Protein AF-A0A956IVM3-F1 (afdb_monomer)

Radius of gyration: 26.29 Å; Cα contacts (8 Å, |Δi|>4): 554; chains: 1; bounding box: 58×48×75 Å

Nearest PDB structures (foldseek):
  8ieq-assembly1_A  TM=2.011E-01  e=2.513E+00  Homo sapiens

Foldseek 3Di:
DVLVVVLVVLLVLLLVLLVCLQDPDDDSNVVSLVSNLVSVLSNCLSPLLCLLSLVLSLLVLQQQAALVGGHDRGDPVSSVSSNVSSVCSCVVRNVCSCCVPPVPLVVLLPDPVLVVLLVVQVPDLQQPLLNPCLRHPVLLNVLLVQLLVLCVVVVVVSLSCSLVVQQSSQSSSLSSDGFRDSLVSCVSRVSNVVSSVSSSVSSLVVLLVVCVPPPCNVVVNVVSVVCVVCVVVSCPCVVPPQPAQVSVLLVVLLVCPVVAAFAAEEEEEQEAPRDDSQQVSQWDADPNDIDGRHHYHYFYCDDVPGDRGDPVSVVCLLPDDQKYKYKPGLQQCAPPDLPDRGRPNSVVSCVSQVVQPKDFSDKDWDFHDHSGVVRRHNHDGRDIDIITIIIGHRD

Sequence (395 aa):
DVVFVASMTISSLAFASVHAAAREAGRWRWVALAAITPLLALTYVMRPLNILYGGLMLGALWLDQGIAGERAPAPPRRRLVVVGVILLTTLVVGIPGLLGEYPEQVRGGLSLGTLVDGLAVLVSPRDDVLLNPTITPPLLTLLALFGGWELWRRGRRRLLAFLVGWLLAFLFGHAYVIPREPLMQARYHLHLVVPFLYLAAAGLVGLGDRLRGRRWRTPALALVGGALAISPLRHRAFIGDVDLNETDEWRWVHGLREAIPAGCAIVEFTGEAAESRFARVGAYAEEGAAGSRWTIVSAASPGPGEPTLDRSVDAFLAAPPACLYYYEGLPCFAYKPVDAGVAGACAEIRELLEGRDLEEVDRLERRSRSYDENLAGGLEAGDRIVLRLLRTRSP

pLDDT: mean 90.02, std 7.4, range [49.5, 98.25]

Structure (mmCIF, N/CA/C/O backbone):
data_AF-A0A956IVM3-F1
#
_entry.id   AF-A0A956IVM3-F1
#
loop_
_atom_site.group_PDB
_atom_site.id
_atom_site.type_symbol
_atom_site.label_atom_id
_atom_site.label_alt_id
_atom_site.label_comp_id
_atom_site.label_asym_id
_atom_site.label_entity_id
_atom_site.label_seq_id
_atom_site.pdbx_PDB_ins_code
_ato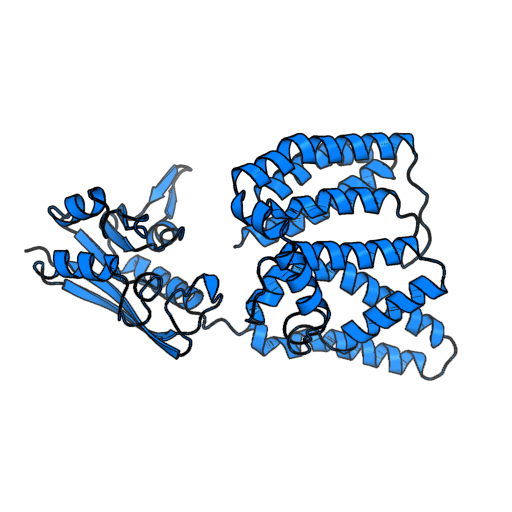m_site.Cartn_x
_atom_site.Cartn_y
_atom_site.Cartn_z
_atom_site.occupancy
_atom_site.B_iso_or_equiv
_atom_site.auth_seq_id
_atom_site.auth_comp_id
_atom_site.auth_asym_id
_atom_site.auth_atom_id
_atom_site.pdbx_PDB_model_num
ATOM 1 N N . ASP A 1 1 ? 7.816 1.541 -2.944 1.00 49.50 1 ASP A N 1
ATOM 2 C CA . ASP A 1 1 ? 7.061 0.813 -1.892 1.00 49.50 1 ASP A CA 1
ATOM 3 C C . ASP A 1 1 ? 7.460 1.067 -0.436 1.00 49.50 1 ASP A C 1
ATOM 5 O O . ASP A 1 1 ? 6.560 1.174 0.392 1.00 49.50 1 ASP A O 1
ATOM 9 N N . VAL A 1 2 ? 8.738 1.271 -0.089 1.00 60.22 2 VAL A N 1
ATOM 10 C CA . VAL A 1 2 ? 9.168 1.547 1.309 1.00 60.22 2 VAL A CA 1
ATOM 11 C C . VAL A 1 2 ? 8.545 2.823 1.916 1.00 60.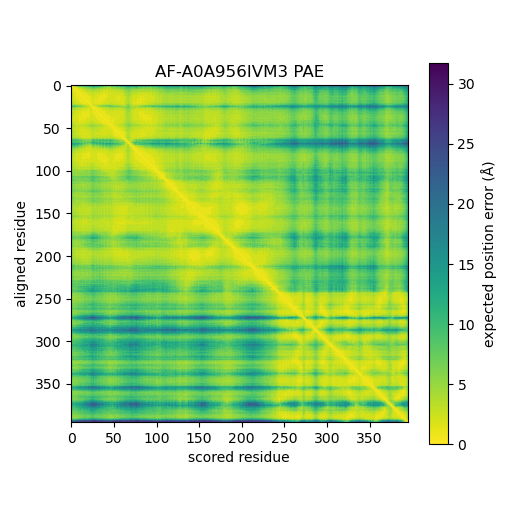22 2 VAL A C 1
ATOM 13 O O . VAL A 1 2 ? 8.328 2.896 3.126 1.00 60.22 2 VAL A O 1
ATOM 16 N N . VAL A 1 3 ? 8.156 3.793 1.075 1.00 69.94 3 VAL A N 1
ATOM 17 C CA . VAL A 1 3 ? 7.465 5.046 1.461 1.00 69.94 3 VAL A CA 1
ATOM 18 C C . VAL A 1 3 ? 6.209 4.793 2.305 1.00 69.94 3 VAL A C 1
ATOM 20 O O . VAL A 1 3 ? 5.822 5.612 3.136 1.00 69.94 3 VAL A O 1
ATOM 23 N N . PHE A 1 4 ? 5.593 3.623 2.161 1.00 72.31 4 PHE A N 1
ATOM 24 C CA . PHE A 1 4 ? 4.426 3.244 2.939 1.00 72.31 4 PHE A CA 1
ATOM 25 C C . PHE A 1 4 ? 4.673 3.137 4.453 1.00 72.31 4 PHE A C 1
ATOM 27 O O . PHE A 1 4 ? 3.835 3.568 5.245 1.00 72.31 4 PHE A O 1
ATOM 34 N N . VAL A 1 5 ? 5.828 2.608 4.874 1.00 76.44 5 VAL A N 1
ATOM 35 C CA . VAL A 1 5 ? 6.173 2.480 6.303 1.00 76.44 5 VAL A CA 1
ATOM 36 C C . VAL A 1 5 ? 6.334 3.865 6.934 1.00 76.44 5 VAL A C 1
ATOM 38 O O . VAL A 1 5 ? 5.805 4.132 8.019 1.00 76.44 5 VAL A O 1
ATOM 41 N N . ALA A 1 6 ? 7.001 4.774 6.217 1.00 83.38 6 ALA A N 1
ATOM 42 C CA . ALA A 1 6 ? 7.113 6.172 6.617 1.00 83.38 6 ALA A CA 1
ATOM 43 C C . ALA A 1 6 ? 5.726 6.828 6.689 1.00 83.38 6 ALA A C 1
ATOM 45 O O . ALA A 1 6 ? 5.395 7.460 7.692 1.00 83.38 6 ALA A O 1
ATOM 46 N N . SER A 1 7 ? 4.873 6.581 5.689 1.00 85.38 7 SER A N 1
ATOM 47 C CA . SER A 1 7 ? 3.492 7.065 5.658 1.00 85.38 7 SER A CA 1
ATOM 48 C C . SER A 1 7 ? 2.679 6.646 6.878 1.00 85.38 7 SER A C 1
ATOM 50 O O . SER A 1 7 ? 2.032 7.506 7.469 1.00 85.38 7 SER A O 1
ATOM 52 N N . MET A 1 8 ? 2.722 5.376 7.286 1.00 83.06 8 MET A N 1
ATOM 53 C CA . MET A 1 8 ? 2.007 4.915 8.483 1.00 83.06 8 MET A CA 1
ATOM 54 C C . MET A 1 8 ? 2.532 5.550 9.773 1.00 83.06 8 MET A C 1
ATOM 56 O O . MET A 1 8 ? 1.761 5.883 10.678 1.00 83.06 8 MET A O 1
ATOM 60 N N . THR A 1 9 ? 3.852 5.706 9.872 1.00 88.00 9 THR A N 1
ATOM 61 C CA . THR A 1 9 ? 4.495 6.314 11.043 1.00 88.00 9 THR A CA 1
ATOM 62 C C . THR A 1 9 ? 4.081 7.778 11.174 1.00 88.00 9 THR A C 1
ATOM 64 O O . THR A 1 9 ? 3.657 8.218 12.243 1.00 88.00 9 THR A O 1
ATOM 67 N N . ILE A 1 10 ? 4.124 8.520 10.068 1.00 92.88 10 ILE A N 1
ATOM 68 C CA . ILE A 1 10 ? 3.802 9.947 10.026 1.00 92.88 10 ILE A CA 1
ATOM 69 C C . ILE A 1 10 ? 2.301 10.168 10.242 1.00 92.88 10 ILE A C 1
ATOM 71 O O . ILE A 1 10 ? 1.935 11.035 11.037 1.00 92.88 10 ILE A O 1
ATOM 75 N N . SER A 1 11 ? 1.424 9.347 9.650 1.00 91.50 11 S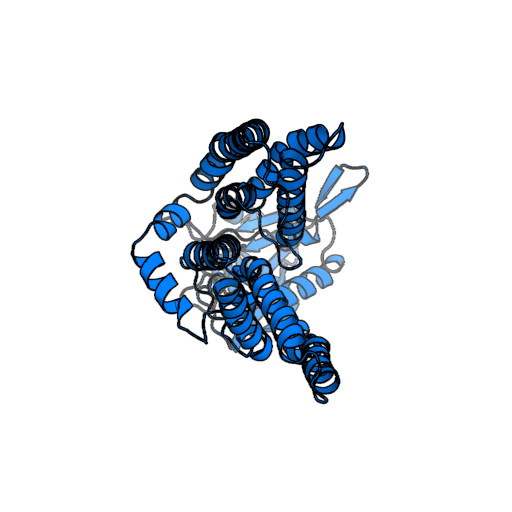ER A N 1
ATOM 76 C CA . SER A 1 11 ? -0.021 9.444 9.896 1.00 91.50 11 SER A CA 1
ATOM 77 C C . SER A 1 11 ? -0.367 9.147 11.359 1.00 91.50 11 SER A C 1
ATOM 79 O O . SER A 1 11 ? -1.195 9.836 11.954 1.00 91.50 11 SER A O 1
ATOM 81 N N . SER A 1 12 ? 0.295 8.164 11.978 1.00 91.38 12 SER A N 1
ATOM 82 C CA . SER A 1 12 ? 0.124 7.852 13.405 1.00 91.38 12 SER A CA 1
ATOM 83 C C . SER A 1 12 ? 0.575 9.010 14.294 1.00 91.38 12 SER A C 1
ATOM 85 O O . SER A 1 12 ? -0.126 9.376 15.242 1.00 91.38 12 SER A O 1
ATOM 87 N N . LEU A 1 13 ? 1.711 9.632 13.961 1.00 95.19 13 LEU A N 1
ATOM 88 C CA . LEU A 1 13 ? 2.207 10.809 14.664 1.00 95.19 13 LEU A CA 1
ATOM 89 C C . LEU A 1 13 ? 1.250 11.997 14.498 1.00 95.19 13 LEU A C 1
ATOM 91 O O . LEU A 1 13 ? 0.964 12.677 15.476 1.00 95.19 13 LEU A O 1
ATOM 95 N N . ALA A 1 14 ? 0.663 12.183 13.313 1.00 96.00 14 ALA A N 1
ATOM 96 C CA . ALA A 1 14 ? -0.359 13.199 13.078 1.00 96.00 14 ALA A CA 1
ATOM 97 C C . ALA A 1 14 ? -1.611 12.971 13.947 1.00 96.00 14 ALA A C 1
ATOM 99 O O . ALA A 1 14 ? -2.083 13.913 14.583 1.00 96.00 14 ALA A O 1
ATOM 100 N N . PHE A 1 15 ? -2.108 11.732 14.078 1.00 94.00 15 PHE A N 1
ATOM 101 C CA . PHE A 1 15 ? -3.207 11.417 15.007 1.00 94.00 15 PHE A CA 1
ATOM 102 C C . PHE A 1 15 ? -2.846 11.742 16.464 1.00 94.00 15 PHE A C 1
ATOM 104 O O . PHE A 1 15 ? -3.668 12.307 17.195 1.00 94.00 15 PHE A O 1
ATOM 111 N N . ALA A 1 16 ? -1.623 11.411 16.891 1.00 94.50 16 ALA A N 1
ATOM 112 C CA . ALA A 1 16 ? -1.134 11.735 18.228 1.00 94.50 16 ALA A CA 1
ATOM 113 C C . ALA A 1 16 ? -1.042 13.257 18.442 1.00 94.50 16 ALA A C 1
ATOM 115 O O . ALA A 1 16 ? -1.514 13.762 19.461 1.00 94.50 16 ALA A O 1
ATOM 116 N N . SER A 1 17 ? -0.533 14.004 17.459 1.00 96.88 17 SER A N 1
ATOM 117 C CA . SER A 1 17 ? -0.463 15.467 17.484 1.00 96.88 17 SER A CA 1
ATOM 118 C C . SER A 1 17 ? -1.848 16.112 17.531 1.00 96.88 17 SER A C 1
ATOM 120 O O . SER A 1 17 ? -2.069 17.010 18.340 1.00 96.88 17 SER A O 1
ATOM 122 N N . VAL A 1 18 ? -2.818 15.623 16.750 1.00 96.19 18 VAL A N 1
ATOM 123 C CA . VAL A 1 18 ? -4.222 16.071 16.808 1.00 96.19 18 VAL A CA 1
ATOM 124 C C . VAL A 1 18 ? -4.806 15.839 18.202 1.00 96.19 18 VAL A C 1
ATOM 126 O O . VAL A 1 18 ? -5.459 16.722 18.768 1.00 96.19 18 VAL A O 1
ATOM 129 N N . HIS A 1 19 ? -4.543 14.671 18.795 1.00 93.44 19 HIS A N 1
ATOM 130 C CA . HIS A 1 19 ? -4.993 14.358 20.147 1.00 93.44 19 HIS A CA 1
ATOM 131 C C . HIS A 1 19 ? -4.384 15.302 21.192 1.00 93.44 19 HIS A C 1
ATOM 133 O O . HIS A 1 19 ? -5.130 15.911 21.968 1.00 93.44 19 HIS A O 1
ATOM 139 N N . ALA A 1 20 ? -3.057 15.451 21.184 1.00 94.75 20 ALA A N 1
ATOM 140 C CA . ALA A 1 20 ? -2.319 16.290 22.120 1.00 94.75 20 ALA A CA 1
ATOM 141 C C . ALA A 1 20 ? -2.703 17.772 21.978 1.00 94.75 20 ALA A C 1
ATOM 143 O O . ALA A 1 20 ? -3.043 18.424 22.966 1.00 94.75 20 ALA A O 1
ATOM 144 N N . ALA A 1 21 ? -2.784 18.294 20.751 1.00 96.56 21 ALA A N 1
ATOM 145 C CA . ALA A 1 21 ? -3.196 19.671 20.477 1.00 96.56 21 ALA A CA 1
ATOM 146 C C . ALA A 1 21 ? -4.614 19.979 20.997 1.00 96.56 21 ALA A C 1
ATOM 148 O O . ALA A 1 21 ? -4.883 21.065 21.521 1.00 96.56 21 ALA A O 1
ATOM 149 N N . ALA A 1 22 ? -5.533 19.016 20.891 1.00 95.06 22 ALA A N 1
ATOM 150 C CA . ALA A 1 22 ? -6.911 19.200 21.327 1.00 95.06 22 ALA A CA 1
ATOM 151 C C . ALA A 1 22 ? -7.084 19.102 22.854 1.00 95.06 22 ALA A C 1
ATOM 153 O O . ALA A 1 22 ? -7.950 19.788 23.412 1.00 95.06 22 ALA A O 1
ATOM 154 N N . ARG A 1 23 ? -6.296 18.257 23.536 1.00 92.50 23 ARG A N 1
ATOM 155 C CA . ARG A 1 23 ? -6.582 17.832 24.921 1.00 92.50 23 ARG A CA 1
ATOM 156 C C . ARG A 1 23 ? -5.493 18.161 25.941 1.00 92.50 23 ARG A C 1
ATOM 158 O O . ARG A 1 23 ? -5.845 18.467 27.078 1.00 92.50 23 ARG A O 1
ATOM 165 N N . GLU A 1 24 ? -4.217 18.172 25.572 1.00 91.31 24 GLU A N 1
ATOM 166 C CA . GLU A 1 24 ? -3.138 18.436 26.529 1.00 91.31 24 GLU A CA 1
ATOM 167 C C . GLU A 1 24 ? -3.079 19.905 26.974 1.00 91.31 24 GLU A C 1
ATOM 169 O O . GLU A 1 24 ? -3.632 20.822 26.350 1.00 91.31 24 GLU A O 1
ATOM 174 N N . ALA A 1 25 ? -2.418 20.131 28.108 1.00 88.62 25 ALA A N 1
ATOM 175 C CA . ALA A 1 25 ? -2.138 21.451 28.657 1.00 88.62 25 ALA A CA 1
ATOM 176 C C . ALA A 1 25 ? -0.648 21.805 28.506 1.00 88.62 25 ALA A C 1
ATOM 178 O O . ALA A 1 25 ? 0.208 20.936 28.365 1.00 88.62 25 ALA A O 1
ATOM 179 N N . GLY A 1 26 ? -0.331 23.101 28.557 1.00 92.44 26 GLY A N 1
ATOM 180 C CA . GLY A 1 26 ? 1.050 23.590 28.519 1.00 92.44 26 GLY A CA 1
ATOM 181 C C . GLY A 1 26 ? 1.671 23.663 27.119 1.00 92.44 26 GLY A C 1
ATOM 182 O O . GLY A 1 26 ? 0.972 23.718 26.105 1.00 92.44 26 GLY A O 1
ATOM 183 N N . ARG A 1 27 ? 3.010 23.718 27.079 1.00 93.00 27 ARG A N 1
ATOM 184 C CA . ARG A 1 27 ? 3.810 23.970 25.862 1.00 93.00 27 ARG A CA 1
ATOM 185 C C . ARG A 1 27 ? 3.684 22.882 24.795 1.00 93.00 27 ARG A C 1
ATOM 187 O O . ARG A 1 27 ? 3.675 23.193 23.609 1.00 93.00 27 ARG A O 1
ATOM 194 N N . TRP A 1 28 ? 3.523 21.627 25.212 1.00 92.88 28 TRP A N 1
ATOM 195 C CA . TRP A 1 28 ? 3.446 20.477 24.308 1.00 92.88 28 TRP A CA 1
ATOM 196 C C . TRP A 1 28 ? 2.233 20.531 23.384 1.00 92.88 28 TRP A C 1
ATOM 198 O O . TRP A 1 28 ? 2.327 20.123 22.233 1.00 92.88 28 TRP A O 1
ATOM 208 N N . ARG A 1 29 ? 1.142 21.166 23.824 1.00 94.94 29 ARG A N 1
ATOM 209 C CA . ARG A 1 29 ? -0.027 21.429 22.980 1.00 94.94 29 ARG A CA 1
ATOM 210 C C . ARG A 1 29 ? 0.319 22.258 21.745 1.00 94.94 29 ARG A C 1
ATOM 212 O O . ARG A 1 29 ? -0.186 21.984 20.663 1.00 94.94 29 ARG A O 1
ATOM 219 N N . TRP A 1 30 ? 1.131 23.299 21.913 1.00 95.81 30 TRP A N 1
ATOM 220 C CA . TRP A 1 30 ? 1.502 24.190 20.814 1.00 95.81 30 TRP A CA 1
ATOM 221 C C . TRP A 1 30 ? 2.492 23.525 19.866 1.00 95.81 30 TRP A C 1
ATOM 223 O O . TRP A 1 30 ? 2.342 23.664 18.658 1.00 95.81 30 TRP A O 1
ATOM 233 N N . VAL A 1 31 ? 3.429 22.740 20.408 1.00 96.69 31 VAL A N 1
ATOM 234 C CA . VAL A 1 31 ? 4.321 21.888 19.608 1.00 96.69 31 VAL A CA 1
ATOM 235 C C . VAL A 1 31 ? 3.501 20.899 18.779 1.00 96.69 31 VAL A C 1
ATOM 237 O O . VAL A 1 31 ? 3.683 20.813 17.570 1.00 96.69 31 VAL A O 1
ATOM 240 N N . ALA A 1 32 ? 2.541 20.214 19.405 1.00 97.25 32 ALA A N 1
ATOM 241 C CA . ALA A 1 32 ? 1.649 19.287 18.724 1.00 97.25 32 ALA A CA 1
ATOM 242 C C . ALA A 1 32 ? 0.816 19.988 17.645 1.00 97.25 32 ALA A C 1
ATOM 244 O O . ALA A 1 32 ? 0.748 19.490 16.530 1.00 97.25 32 ALA A O 1
ATOM 245 N N . LEU A 1 33 ? 0.239 21.159 17.938 1.00 97.50 33 LEU A N 1
ATOM 246 C CA . LEU A 1 33 ? -0.531 21.940 16.967 1.00 97.50 33 LEU A CA 1
ATOM 247 C C . LEU A 1 33 ? 0.324 22.347 15.758 1.00 97.50 33 LEU A C 1
ATOM 249 O O . LEU A 1 33 ? -0.113 22.169 14.626 1.00 97.50 33 LEU A O 1
ATOM 253 N N . ALA A 1 34 ? 1.535 22.855 15.998 1.00 97.38 34 ALA A N 1
ATOM 254 C CA . ALA A 1 34 ? 2.468 23.242 14.943 1.00 97.38 34 ALA A CA 1
ATOM 255 C C . ALA A 1 34 ? 2.923 22.041 14.099 1.00 97.38 34 ALA A C 1
ATOM 257 O O . ALA A 1 34 ? 3.158 22.194 12.905 1.00 97.38 34 ALA A O 1
ATOM 258 N N . ALA A 1 35 ? 3.000 20.846 14.695 1.00 97.81 35 ALA A N 1
ATOM 259 C CA . ALA A 1 35 ? 3.365 19.617 14.000 1.00 97.81 35 ALA A CA 1
ATOM 260 C C . ALA A 1 35 ? 2.252 19.064 13.090 1.00 97.81 35 ALA A C 1
ATOM 262 O O . ALA A 1 35 ? 2.565 18.343 12.147 1.00 97.81 35 ALA A O 1
ATOM 263 N N . ILE A 1 36 ? 0.972 19.400 13.314 1.00 97.94 36 ILE A N 1
ATOM 264 C CA . ILE A 1 36 ? -0.142 18.859 12.508 1.00 97.94 36 ILE A CA 1
ATOM 265 C C . ILE A 1 36 ? 0.047 19.177 11.023 1.00 97.94 36 ILE A C 1
ATOM 267 O O . ILE A 1 36 ? -0.030 18.265 10.205 1.00 97.94 36 ILE A O 1
ATOM 271 N N . THR A 1 37 ? 0.321 20.438 10.675 1.00 97.62 37 THR A N 1
ATOM 272 C CA . THR A 1 37 ? 0.468 20.871 9.277 1.00 97.62 37 THR A CA 1
ATOM 273 C C . THR A 1 37 ? 1.567 20.111 8.526 1.00 97.62 37 THR A C 1
ATOM 275 O O . THR A 1 37 ? 1.238 19.493 7.514 1.00 97.62 37 THR A O 1
ATOM 278 N N . PRO A 1 38 ? 2.844 20.100 8.967 1.00 97.56 38 PRO A N 1
ATOM 279 C CA . PRO A 1 38 ? 3.896 19.395 8.239 1.00 97.56 38 PRO A CA 1
ATOM 280 C C . PRO A 1 38 ? 3.677 17.879 8.216 1.00 97.56 38 PRO A C 1
ATOM 282 O O . PRO A 1 38 ? 3.933 17.258 7.190 1.00 97.56 38 PRO A O 1
ATOM 285 N N . LEU A 1 39 ? 3.156 17.276 9.293 1.00 97.44 39 LEU A N 1
ATOM 286 C CA . LEU A 1 39 ? 2.886 15.836 9.313 1.00 97.44 39 LEU A CA 1
ATOM 287 C C . LEU A 1 39 ? 1.760 15.456 8.346 1.00 97.44 39 LEU A C 1
ATOM 289 O O . LEU A 1 39 ? 1.903 14.486 7.605 1.00 97.44 39 LEU A O 1
ATOM 293 N N . LEU A 1 40 ? 0.664 16.220 8.310 1.00 96.12 40 LEU A N 1
ATOM 294 C CA . LEU A 1 40 ? -0.426 15.997 7.358 1.00 96.12 40 LEU A CA 1
ATOM 295 C C . LEU A 1 40 ? 0.014 16.252 5.919 1.00 96.12 40 LEU A C 1
ATOM 297 O O . LEU A 1 40 ? -0.237 15.413 5.061 1.00 96.12 40 LEU A O 1
ATOM 301 N N . ALA A 1 41 ? 0.704 17.364 5.663 1.00 96.00 41 ALA A N 1
ATOM 302 C CA . ALA A 1 41 ? 1.221 17.684 4.337 1.00 96.00 41 ALA A CA 1
ATOM 303 C C . ALA A 1 41 ? 2.134 16.566 3.818 1.00 96.00 41 ALA A C 1
ATOM 305 O O . ALA A 1 41 ? 1.928 16.073 2.714 1.00 96.00 41 ALA A O 1
ATOM 306 N N . LEU A 1 42 ? 3.072 16.093 4.644 1.00 94.75 42 LEU A N 1
ATOM 307 C CA . LEU A 1 42 ? 3.960 14.991 4.282 1.00 94.75 42 LEU A CA 1
ATOM 308 C C . LEU A 1 42 ? 3.185 13.683 4.077 1.00 94.75 42 LEU A C 1
ATOM 310 O O . LEU A 1 42 ? 3.461 12.945 3.139 1.00 94.75 42 LEU A O 1
ATOM 314 N N . THR A 1 43 ? 2.176 13.414 4.911 1.00 92.56 43 THR A N 1
ATOM 315 C CA . THR A 1 43 ? 1.289 12.251 4.756 1.00 92.56 43 THR A CA 1
ATOM 316 C C . THR A 1 43 ? 0.568 12.263 3.404 1.00 92.56 43 THR A C 1
ATOM 318 O O . THR A 1 43 ? 0.447 11.206 2.784 1.00 92.56 43 THR A O 1
ATOM 321 N N . TYR A 1 44 ? 0.111 13.432 2.944 1.00 92.56 44 TYR A N 1
ATOM 322 C CA . TYR A 1 44 ? -0.557 13.595 1.650 1.00 92.56 44 TYR A CA 1
ATOM 323 C C . TYR A 1 44 ? 0.420 13.495 0.480 1.00 92.56 44 TYR A C 1
ATOM 325 O O . TYR A 1 44 ? 0.138 12.765 -0.458 1.00 92.56 44 TYR A O 1
ATOM 333 N N . VAL A 1 45 ? 1.583 14.143 0.563 1.00 89.69 45 VAL A N 1
ATOM 334 C CA . VAL A 1 45 ? 2.611 14.093 -0.492 1.00 89.69 45 VAL A CA 1
ATOM 335 C C . VAL A 1 45 ? 3.154 12.677 -0.681 1.00 89.69 45 VAL A C 1
ATOM 337 O O . VAL A 1 45 ? 3.357 12.233 -1.800 1.00 89.69 45 VAL A O 1
ATOM 340 N N . MET A 1 46 ? 3.369 11.930 0.403 1.00 87.94 46 MET A N 1
ATOM 341 C CA . MET A 1 46 ? 3.857 10.554 0.289 1.00 87.94 46 MET A CA 1
ATOM 342 C C . MET A 1 46 ? 2.827 9.611 -0.339 1.00 87.94 46 MET A C 1
ATOM 344 O O . MET A 1 46 ? 3.216 8.636 -0.981 1.00 87.94 46 MET A O 1
ATOM 348 N N . ARG A 1 47 ? 1.532 9.839 -0.077 1.00 86.69 47 ARG A N 1
ATOM 349 C CA . ARG A 1 47 ? 0.412 9.038 -0.589 1.00 86.69 47 ARG A CA 1
ATOM 350 C C . ARG A 1 47 ? -0.876 9.868 -0.600 1.00 86.69 47 ARG A C 1
ATOM 352 O O . ARG A 1 47 ? -1.529 9.957 0.443 1.00 86.69 47 ARG A O 1
ATOM 359 N N . PRO A 1 48 ? -1.320 10.398 -1.749 1.00 84.75 48 PRO A N 1
ATOM 360 C CA . PRO A 1 48 ? -2.480 11.294 -1.778 1.00 84.75 48 PRO A CA 1
ATOM 361 C C . PRO A 1 48 ? -3.801 10.688 -1.288 1.00 84.75 48 PRO A C 1
ATOM 363 O O . PRO A 1 48 ? -4.611 11.392 -0.685 1.00 84.75 48 PRO A O 1
ATOM 366 N N . LEU A 1 49 ? -3.999 9.369 -1.417 1.00 83.50 49 LEU A N 1
ATOM 367 C CA . LEU A 1 49 ? -5.169 8.661 -0.859 1.00 83.50 49 LEU A CA 1
ATOM 368 C C . LEU A 1 49 ? -5.297 8.783 0.664 1.00 83.50 49 LEU A C 1
ATOM 370 O O . LEU A 1 49 ? -6.387 8.633 1.220 1.00 83.50 49 LEU A O 1
ATOM 374 N N . ASN A 1 50 ? -4.210 9.124 1.356 1.00 90.19 50 ASN A N 1
ATOM 375 C CA . ASN A 1 50 ? -4.251 9.426 2.778 1.00 90.19 50 ASN A CA 1
ATOM 376 C C . ASN A 1 50 ? -5.102 10.656 3.118 1.00 90.19 50 ASN A C 1
ATOM 378 O O . ASN A 1 50 ? -5.307 10.925 4.300 1.00 90.19 50 ASN A O 1
ATOM 382 N N . ILE A 1 51 ? -5.631 11.388 2.134 1.00 91.56 51 ILE A N 1
ATOM 383 C CA . ILE A 1 51 ? -6.621 12.447 2.350 1.00 91.56 51 ILE A CA 1
ATOM 384 C C . ILE A 1 51 ? -7.804 11.987 3.221 1.00 91.56 51 ILE A C 1
ATOM 386 O O . ILE A 1 51 ? -8.342 12.776 3.999 1.00 91.56 51 ILE A O 1
ATOM 390 N N . LEU A 1 52 ? -8.155 10.692 3.174 1.00 91.38 52 LEU A N 1
ATOM 391 C CA . LEU A 1 52 ? -9.180 10.083 4.030 1.00 91.38 52 LEU A CA 1
ATOM 392 C C . LEU A 1 52 ? -8.867 10.255 5.525 1.00 91.38 52 LEU A C 1
ATOM 394 O O . LEU A 1 52 ? -9.781 10.400 6.343 1.00 91.38 52 LEU A O 1
ATOM 398 N N . TYR A 1 53 ? -7.585 10.320 5.899 1.00 92.25 53 TYR A N 1
ATOM 399 C CA . TYR A 1 53 ? -7.181 10.604 7.272 1.00 92.25 53 TYR A CA 1
ATOM 400 C C . TYR A 1 53 ? -7.585 11.995 7.744 1.00 92.25 53 TYR A C 1
ATOM 402 O O . TYR A 1 53 ? -7.841 12.143 8.935 1.00 92.25 53 TYR A O 1
ATOM 410 N N . GLY A 1 54 ? -7.723 12.985 6.858 1.00 94.00 54 GLY A N 1
ATOM 411 C CA . GLY A 1 54 ? -8.257 14.296 7.227 1.00 94.00 54 GLY A CA 1
ATOM 412 C C . GLY A 1 54 ? -9.648 14.165 7.855 1.00 94.00 54 GLY A C 1
ATOM 413 O O . GLY A 1 54 ? -9.874 14.619 8.977 1.00 94.00 54 GLY A O 1
ATOM 414 N N . GLY A 1 55 ? -10.553 13.437 7.192 1.00 94.31 55 GLY A N 1
ATOM 415 C CA . GLY A 1 55 ? -11.898 13.152 7.706 1.00 94.31 55 GLY A CA 1
ATOM 416 C C . GLY A 1 55 ? -11.892 12.351 9.013 1.00 94.31 55 GLY A C 1
ATOM 417 O O . GLY A 1 55 ? -12.636 12.664 9.946 1.00 94.31 55 GLY A O 1
ATOM 418 N N . LEU A 1 56 ? -11.010 11.357 9.133 1.00 94.81 56 LEU A N 1
ATOM 419 C CA . LEU A 1 56 ? -10.890 10.563 10.359 1.00 94.81 56 LEU A CA 1
ATOM 420 C C . LEU A 1 56 ? -10.306 11.346 11.536 1.00 94.81 56 LEU A C 1
ATOM 422 O O . LEU A 1 56 ? -10.776 11.208 12.665 1.00 94.81 56 LEU A O 1
ATOM 426 N N . MET A 1 57 ? -9.297 12.182 11.306 1.00 95.50 57 MET A N 1
ATOM 427 C CA . MET A 1 57 ? -8.712 13.026 12.346 1.00 95.50 57 MET A CA 1
ATOM 428 C C . MET A 1 57 ? -9.716 14.053 12.846 1.00 95.50 57 MET A C 1
ATOM 430 O O . MET A 1 57 ? -9.783 14.286 14.055 1.00 95.50 57 MET A O 1
ATOM 434 N N . LEU A 1 58 ? -10.543 14.599 11.946 1.00 96.00 58 LEU A N 1
ATOM 435 C CA . LEU A 1 58 ? -11.714 15.371 12.334 1.00 96.00 58 LEU A CA 1
ATOM 436 C C . LEU A 1 58 ? -12.593 14.509 13.246 1.00 96.00 58 LEU A C 1
ATOM 438 O O . LEU A 1 58 ? -12.708 14.841 14.422 1.00 96.00 58 LEU A O 1
ATOM 442 N N . GLY A 1 59 ? -13.116 13.369 12.786 1.00 94.12 59 GLY A N 1
ATOM 443 C CA . GLY A 1 59 ? -13.974 12.488 13.594 1.00 94.12 59 GLY A CA 1
ATOM 444 C C . GLY A 1 59 ? -13.420 12.165 14.995 1.00 94.12 59 GLY A C 1
ATOM 445 O O . GLY A 1 59 ? -14.153 12.214 15.987 1.00 94.12 59 GLY A O 1
ATOM 446 N N . ALA A 1 60 ? -12.107 11.946 15.112 1.00 92.75 60 ALA A N 1
ATOM 447 C CA . ALA A 1 60 ? -11.426 11.650 16.373 1.00 92.75 60 ALA A CA 1
ATOM 448 C C . ALA A 1 60 ? -11.489 12.790 17.419 1.00 92.75 60 ALA A C 1
ATOM 450 O O . ALA A 1 60 ? -11.383 12.546 18.631 1.00 92.75 60 ALA A O 1
ATOM 451 N N . LEU A 1 61 ? -11.696 14.044 17.001 1.00 93.75 61 LEU A N 1
ATOM 452 C CA . LEU A 1 61 ? -11.870 15.185 17.911 1.00 93.75 61 LEU A CA 1
ATOM 453 C C . LEU A 1 61 ? -13.170 15.116 18.716 1.00 93.75 61 LEU A C 1
ATOM 455 O O . LEU A 1 61 ? -13.235 15.679 19.812 1.00 93.75 61 LEU A O 1
ATOM 459 N N . TRP A 1 62 ? -14.182 14.413 18.206 1.00 92.81 62 TRP A N 1
ATOM 460 C CA . TRP A 1 62 ? -15.478 14.232 18.865 1.00 92.81 62 TRP A CA 1
ATOM 461 C C . TRP A 1 62 ? -15.580 12.935 19.674 1.00 92.81 62 TRP A C 1
ATOM 463 O O . TRP A 1 62 ? -16.612 12.679 20.290 1.00 92.81 62 TRP A O 1
ATOM 473 N N . LEU A 1 63 ? -14.506 12.143 19.731 1.00 91.56 63 LEU A N 1
ATOM 474 C CA . LEU A 1 63 ? -14.439 10.964 20.587 1.00 91.56 63 LEU A CA 1
ATOM 475 C C . LEU A 1 63 ? -14.117 11.347 22.034 1.00 91.56 63 LEU A C 1
ATOM 477 O O . LEU A 1 63 ? -12.997 11.738 22.374 1.00 91.56 63 LEU A O 1
ATOM 481 N N . ASP A 1 64 ? -15.107 11.182 22.898 1.00 87.69 64 ASP A N 1
ATOM 482 C CA . ASP A 1 64 ? -15.019 11.245 24.359 1.00 87.69 64 ASP A CA 1
ATOM 483 C C . ASP A 1 64 ? -15.044 9.849 25.007 1.00 87.69 64 ASP A C 1
ATOM 485 O O . ASP A 1 64 ? -14.944 9.709 26.220 1.00 87.69 64 ASP A O 1
ATOM 489 N N . GLN A 1 65 ? -15.109 8.787 24.202 1.00 82.81 65 GLN A N 1
ATOM 490 C CA . GLN A 1 65 ? -15.195 7.399 24.657 1.00 82.81 65 GLN A CA 1
ATOM 491 C C . GLN A 1 65 ? -13.972 6.603 24.181 1.00 82.81 65 GLN A C 1
ATOM 493 O O . GLN A 1 65 ? -13.616 6.645 23.005 1.00 82.81 65 GLN A O 1
ATOM 498 N N . GLY A 1 66 ? -13.332 5.857 25.083 1.00 81.44 66 GLY A N 1
ATOM 499 C CA . GLY A 1 66 ? -12.267 4.898 24.773 1.00 81.44 66 GLY A CA 1
ATOM 500 C C . GLY A 1 66 ? -12.617 3.479 25.229 1.00 81.44 66 GLY A C 1
ATOM 501 O O . GLY A 1 66 ? -13.626 3.264 25.895 1.00 81.44 66 GLY A O 1
ATOM 502 N N . ILE A 1 67 ? -11.768 2.496 24.902 1.00 78.25 67 ILE A N 1
ATOM 503 C CA . ILE A 1 67 ? -11.954 1.094 25.333 1.00 78.25 67 ILE A CA 1
ATOM 504 C C . ILE A 1 67 ? -11.857 0.970 26.863 1.00 78.25 67 ILE A C 1
ATOM 506 O O . ILE A 1 67 ? -12.695 0.318 27.485 1.00 78.25 67 ILE A O 1
ATOM 510 N N . ALA A 1 68 ? -10.884 1.639 27.482 1.00 76.44 68 ALA A N 1
ATOM 511 C CA . ALA A 1 68 ? -10.647 1.563 28.925 1.00 76.44 68 ALA A CA 1
ATOM 512 C C . ALA A 1 68 ? -11.579 2.459 29.764 1.00 76.44 68 ALA A C 1
ATOM 514 O O . ALA A 1 68 ? -11.738 2.225 30.956 1.00 76.44 68 ALA A O 1
ATOM 515 N N . GLY A 1 69 ? -12.224 3.463 29.164 1.00 78.75 69 GLY A N 1
ATOM 516 C CA . GLY A 1 69 ? -13.025 4.438 29.901 1.00 78.75 69 GLY A CA 1
ATOM 517 C C . GLY A 1 69 ? -13.368 5.671 29.076 1.00 78.75 69 GLY A C 1
ATOM 518 O O . GLY A 1 69 ? -12.971 5.790 27.913 1.00 78.75 69 GLY A O 1
ATOM 519 N N . GLU A 1 70 ? -14.126 6.575 29.682 1.00 84.56 70 GLU A N 1
ATOM 520 C CA . GLU A 1 70 ? -14.418 7.889 29.115 1.00 84.56 70 GLU A CA 1
ATOM 521 C C . GLU A 1 70 ? -13.194 8.805 29.204 1.00 84.56 70 GLU A C 1
ATOM 523 O O . GLU A 1 70 ? -12.301 8.626 30.035 1.00 84.56 70 GLU A O 1
ATOM 528 N N . ARG A 1 71 ? -13.136 9.776 28.301 1.00 84.00 71 ARG A N 1
ATOM 529 C CA . ARG A 1 71 ? -12.090 10.788 28.210 1.00 84.00 71 ARG A CA 1
ATOM 530 C C . ARG A 1 71 ? -12.740 12.153 28.333 1.00 84.00 71 ARG A C 1
ATOM 532 O O . ARG A 1 71 ? -13.824 12.375 27.799 1.00 84.00 71 ARG A O 1
ATOM 539 N N . ALA A 1 72 ? -12.039 13.088 28.968 1.00 85.19 72 ALA A N 1
ATOM 540 C CA . ALA A 1 72 ? -12.500 14.465 29.016 1.00 85.19 72 ALA A CA 1
ATOM 541 C C . ALA A 1 72 ? -12.711 15.002 27.583 1.00 85.19 72 ALA A C 1
ATOM 543 O O . ALA A 1 72 ? -11.828 14.838 26.724 1.00 85.19 72 ALA A O 1
ATOM 544 N N . PRO A 1 73 ? -13.867 15.628 27.298 1.00 88.19 73 PRO A N 1
ATOM 545 C CA . PRO A 1 73 ? -14.127 16.195 25.988 1.00 88.19 73 PRO A CA 1
ATOM 546 C C . PRO A 1 73 ? -13.138 17.328 25.711 1.00 88.19 73 PRO A C 1
ATOM 548 O O . PRO A 1 73 ? -12.796 18.121 26.589 1.00 88.19 73 PRO A O 1
ATOM 551 N N . ALA A 1 74 ? -12.684 17.429 24.463 1.00 90.19 74 ALA A N 1
ATOM 552 C CA . ALA A 1 74 ? -11.795 18.513 24.077 1.00 90.19 74 ALA A CA 1
ATOM 553 C C . ALA A 1 74 ? -12.534 19.871 24.167 1.00 90.19 74 ALA A C 1
ATOM 555 O O . ALA A 1 74 ? -13.671 19.991 23.688 1.00 90.19 74 ALA A O 1
ATOM 556 N N . PRO A 1 75 ? -11.916 20.926 24.732 1.00 93.38 75 PRO A N 1
ATOM 557 C CA . PRO A 1 75 ? -12.532 22.248 24.799 1.00 93.38 75 PRO A CA 1
ATOM 558 C C . PRO A 1 75 ? -12.945 22.753 23.404 1.00 93.38 75 PRO A C 1
ATOM 560 O O . PRO A 1 75 ? -12.169 22.603 22.456 1.00 93.38 75 PRO A O 1
ATOM 563 N N . PRO A 1 76 ? -14.129 23.375 23.243 1.00 94.62 76 PRO A N 1
ATOM 564 C CA . PRO A 1 76 ? -14.676 23.723 21.927 1.00 94.62 76 PRO A CA 1
ATOM 565 C C . PRO A 1 76 ? -13.761 24.663 21.136 1.00 94.62 76 PRO A C 1
ATOM 567 O O . PRO A 1 76 ? -13.499 24.414 19.966 1.00 94.62 76 PRO A O 1
ATOM 570 N N . ARG A 1 77 ? -13.174 25.677 21.789 1.00 95.38 77 ARG A N 1
ATOM 571 C CA . ARG A 1 77 ? -12.211 26.588 21.146 1.00 95.38 77 ARG A CA 1
ATOM 572 C C . ARG A 1 77 ? -10.986 25.852 20.600 1.00 95.38 77 ARG A C 1
ATOM 574 O O . ARG A 1 77 ? -10.542 26.142 19.499 1.00 95.38 77 ARG A O 1
ATOM 581 N N . ARG A 1 78 ? -10.459 24.877 21.349 1.00 94.19 78 ARG A N 1
ATOM 582 C CA . ARG A 1 78 ? -9.292 24.087 20.919 1.00 94.19 78 ARG A CA 1
ATOM 583 C C . ARG A 1 78 ? -9.647 23.176 19.752 1.00 94.19 78 ARG A C 1
ATOM 585 O O . ARG A 1 78 ? -8.885 23.103 18.799 1.00 94.19 78 ARG A O 1
ATOM 592 N N . ARG A 1 79 ? -10.822 22.538 19.802 1.00 95.38 79 ARG A N 1
ATOM 593 C CA . ARG A 1 79 ? -11.342 21.750 18.679 1.00 95.38 79 ARG A CA 1
ATOM 594 C C . ARG A 1 79 ? -11.445 22.593 17.416 1.00 95.38 79 ARG A C 1
ATOM 596 O O . ARG A 1 79 ? -10.919 22.169 16.404 1.00 95.38 79 ARG A O 1
ATOM 603 N N . LEU A 1 80 ? -12.044 23.782 17.486 1.00 96.88 80 LEU A N 1
ATOM 604 C CA . LEU A 1 80 ? -12.180 24.668 16.324 1.00 96.88 80 LEU A CA 1
ATOM 605 C C . LEU A 1 80 ? -10.826 25.051 15.716 1.00 96.88 80 LEU A C 1
ATOM 607 O O . LEU A 1 80 ? -10.684 25.008 14.500 1.00 96.88 80 LEU A O 1
ATOM 611 N N . VAL A 1 81 ? -9.825 25.360 16.546 1.00 97.50 81 VAL A N 1
ATOM 612 C CA . VAL A 1 81 ? -8.464 25.649 16.065 1.00 97.50 81 VAL A CA 1
ATOM 613 C C . VAL A 1 81 ? -7.866 24.438 15.346 1.00 97.50 81 VAL A C 1
ATOM 615 O O . VAL A 1 81 ? -7.381 24.574 14.229 1.00 97.50 81 VAL A O 1
ATOM 618 N N . VAL A 1 82 ? -7.936 23.246 15.948 1.00 97.75 82 VAL A N 1
ATOM 619 C CA . VAL A 1 82 ? -7.395 22.021 15.335 1.00 97.75 82 VAL A CA 1
ATOM 620 C C . VAL A 1 82 ? -8.146 21.655 14.049 1.00 97.75 82 VAL A C 1
ATOM 622 O O . VAL A 1 82 ? -7.510 21.315 13.058 1.00 97.75 82 VAL A O 1
ATOM 625 N N . VAL A 1 83 ? -9.477 21.785 14.029 1.00 98.12 83 VAL A N 1
ATOM 626 C CA . VAL A 1 83 ? -10.307 21.612 12.823 1.00 98.12 83 VAL A CA 1
ATOM 627 C C . VAL A 1 83 ? -9.861 22.574 11.728 1.00 98.12 83 VAL A C 1
ATOM 629 O O . VAL A 1 83 ? -9.651 22.139 10.601 1.00 98.12 83 VAL A O 1
ATOM 632 N N . GLY A 1 84 ? -9.678 23.856 12.056 1.00 98.25 84 GLY A N 1
ATOM 633 C CA . GLY A 1 84 ? -9.215 24.866 11.109 1.00 98.25 84 GLY A CA 1
ATOM 634 C C . GLY A 1 84 ? -7.865 24.506 10.493 1.00 98.25 84 GLY A C 1
ATOM 635 O O . GLY A 1 84 ? -7.721 24.585 9.279 1.00 98.25 84 GLY A O 1
ATOM 636 N N . VAL A 1 85 ? -6.912 24.033 11.304 1.00 98.19 85 VAL A N 1
ATOM 637 C CA . VAL A 1 85 ? -5.601 23.572 10.815 1.00 98.19 85 VAL A CA 1
ATOM 638 C C . VAL A 1 85 ? -5.743 22.357 9.895 1.00 98.19 85 VAL A C 1
ATOM 640 O O . VAL A 1 85 ? -5.237 22.394 8.779 1.00 98.19 85 VAL A O 1
ATOM 643 N N . ILE A 1 86 ? -6.474 21.312 10.309 1.00 98.12 86 ILE A N 1
ATOM 644 C CA . ILE A 1 86 ? -6.670 20.101 9.491 1.00 98.12 86 ILE A CA 1
ATOM 645 C C . ILE A 1 86 ? -7.339 20.449 8.156 1.00 98.12 86 ILE A C 1
ATOM 647 O O . ILE A 1 86 ? -6.874 20.005 7.105 1.00 98.12 86 ILE A O 1
ATOM 651 N N . LEU A 1 87 ? -8.416 21.242 8.183 1.00 98.06 87 LEU A N 1
ATOM 652 C CA . LEU A 1 87 ? -9.136 21.651 6.978 1.00 98.06 87 LEU A CA 1
ATOM 653 C C . LEU A 1 87 ? -8.247 22.491 6.069 1.00 98.06 87 LEU A C 1
ATOM 655 O O . LEU A 1 87 ? -8.166 22.192 4.885 1.00 98.06 87 LEU A O 1
ATOM 659 N N . LEU A 1 88 ? -7.537 23.483 6.609 1.00 98.06 88 LEU A N 1
ATOM 660 C CA . LEU A 1 88 ? -6.645 24.325 5.819 1.00 98.06 88 LEU A CA 1
ATOM 661 C C . LEU A 1 88 ? -5.556 23.490 5.135 1.00 98.06 88 LEU A C 1
ATOM 663 O O . LEU A 1 88 ? -5.377 23.607 3.928 1.00 98.06 88 LEU A O 1
ATOM 667 N N . THR A 1 89 ? -4.873 22.603 5.865 1.00 97.69 89 THR A N 1
ATOM 668 C CA . THR A 1 89 ? -3.848 21.729 5.272 1.00 97.69 89 THR A CA 1
ATOM 669 C C . THR A 1 89 ? -4.441 20.786 4.226 1.00 97.69 89 THR A C 1
ATOM 671 O O . THR A 1 89 ? -3.850 20.581 3.170 1.00 97.69 89 THR A O 1
ATOM 674 N N . THR A 1 90 ? -5.628 20.235 4.476 1.00 96.69 90 THR A N 1
ATOM 675 C CA . THR A 1 90 ? -6.294 19.326 3.530 1.00 96.69 90 THR A CA 1
ATOM 676 C C . THR A 1 90 ? -6.738 20.050 2.261 1.00 96.69 90 THR A C 1
ATOM 678 O O . THR A 1 90 ? -6.523 19.532 1.173 1.00 96.69 90 THR A O 1
ATOM 681 N N . LEU A 1 91 ? -7.297 21.255 2.376 1.00 96.69 91 LEU A N 1
ATOM 682 C CA . LEU A 1 91 ? -7.758 22.050 1.237 1.00 96.69 91 LEU A CA 1
ATOM 683 C C . LEU A 1 91 ? -6.599 22.627 0.413 1.00 96.69 91 LEU A C 1
ATOM 685 O O . LEU A 1 91 ? -6.707 22.692 -0.804 1.00 96.69 91 LEU A O 1
ATOM 689 N N . VAL A 1 92 ? -5.512 23.055 1.063 1.00 96.81 92 VAL A N 1
ATOM 690 C CA . VAL A 1 92 ? -4.383 23.729 0.394 1.00 96.81 92 VAL A CA 1
ATOM 691 C C . VAL A 1 92 ? -3.340 22.743 -0.129 1.00 96.81 92 VAL A C 1
ATOM 693 O O . VAL A 1 92 ? -2.726 23.009 -1.154 1.00 96.81 92 VAL A O 1
ATOM 696 N N . VAL A 1 93 ? -3.128 21.613 0.551 1.00 95.56 93 VAL A N 1
ATOM 697 C CA . VAL A 1 93 ? -2.098 20.627 0.173 1.00 95.56 93 VAL A CA 1
ATOM 698 C C . VAL A 1 93 ? -2.728 19.324 -0.310 1.00 95.56 93 VAL A C 1
ATOM 700 O O . VAL A 1 93 ? -2.408 18.855 -1.396 1.00 95.56 93 VAL A O 1
ATOM 703 N N . GLY A 1 94 ? -3.646 18.751 0.473 1.00 94.00 94 GLY A N 1
ATOM 704 C CA . GLY A 1 94 ? -4.213 17.427 0.197 1.00 94.00 94 GLY A CA 1
ATOM 705 C C . GLY A 1 94 ? -5.003 17.353 -1.111 1.00 94.00 94 GLY A C 1
ATOM 706 O O . GLY A 1 94 ? -4.690 16.533 -1.968 1.00 94.00 94 GLY A O 1
ATOM 707 N N . ILE A 1 95 ? -6.015 18.211 -1.276 1.00 94.19 95 ILE A N 1
ATOM 708 C CA . ILE A 1 95 ? -6.879 18.214 -2.466 1.00 94.19 95 ILE A CA 1
ATOM 709 C C . ILE A 1 95 ? -6.087 18.548 -3.739 1.00 94.19 95 ILE A C 1
ATOM 711 O O . ILE A 1 95 ? -6.216 17.790 -4.699 1.00 94.19 95 ILE A O 1
ATOM 715 N N . PRO A 1 96 ? -5.259 19.612 -3.786 1.00 94.12 96 PRO A N 1
ATOM 716 C CA . PRO A 1 96 ? -4.493 19.919 -4.989 1.00 94.12 96 PRO A CA 1
ATOM 717 C C . PRO A 1 96 ? -3.514 18.807 -5.365 1.00 94.12 96 PRO A C 1
ATOM 719 O O . PRO A 1 96 ? -3.434 18.467 -6.540 1.00 94.12 96 PRO A O 1
ATOM 722 N N . GLY A 1 97 ? -2.833 18.196 -4.386 1.00 90.75 97 GLY A N 1
ATOM 723 C CA . GLY A 1 97 ? -1.942 17.059 -4.639 1.00 90.75 97 GLY A CA 1
ATOM 724 C C . GLY A 1 97 ? -2.688 15.851 -5.210 1.00 90.75 97 GLY A C 1
ATOM 725 O O . GLY A 1 97 ? -2.291 15.303 -6.233 1.00 90.75 97 GLY A O 1
ATOM 726 N N . LEU A 1 98 ? -3.829 15.490 -4.614 1.00 90.06 98 LEU A N 1
ATOM 727 C CA . LEU A 1 98 ? -4.656 14.383 -5.098 1.00 90.06 98 LEU A CA 1
ATOM 728 C C . LEU A 1 98 ? -5.183 14.620 -6.521 1.00 90.06 98 LEU A C 1
ATOM 730 O O . LEU A 1 98 ? -5.119 13.720 -7.352 1.00 90.06 98 LEU A O 1
ATOM 734 N N . LEU A 1 99 ? -5.712 15.812 -6.804 1.00 91.94 99 LEU A N 1
ATOM 735 C CA . LEU A 1 99 ? -6.273 16.131 -8.120 1.00 91.94 99 LEU A CA 1
ATOM 736 C C . LEU A 1 99 ? -5.197 16.308 -9.197 1.00 91.94 99 LEU A C 1
ATOM 738 O O . LEU A 1 99 ? -5.472 16.035 -10.362 1.00 91.94 99 LEU A O 1
ATOM 742 N N . GLY A 1 100 ? -4.006 16.777 -8.819 1.00 88.81 100 GLY A N 1
ATOM 743 C CA . GLY A 1 100 ? -2.887 16.971 -9.738 1.00 88.81 100 GLY A CA 1
ATOM 744 C C . GLY A 1 100 ? -2.241 15.658 -10.173 1.00 88.81 100 GLY A C 1
ATOM 745 O O . GLY A 1 100 ? -1.969 15.482 -11.355 1.00 88.81 100 GLY A O 1
ATOM 746 N N . GLU A 1 101 ? -2.026 14.733 -9.237 1.00 84.06 101 GLU A N 1
ATOM 747 C CA . GLU A 1 101 ? -1.303 13.482 -9.507 1.00 84.06 101 GLU A CA 1
ATOM 748 C C . GLU A 1 101 ? -2.224 12.312 -9.887 1.00 84.06 101 GLU A C 1
ATOM 750 O O . GLU A 1 101 ? -1.802 11.413 -10.610 1.00 84.06 101 GLU A O 1
ATOM 755 N N . TYR A 1 102 ? -3.484 12.316 -9.429 1.00 84.50 102 TYR A N 1
ATOM 756 C CA . TYR A 1 102 ? -4.397 11.171 -9.558 1.00 84.50 102 TYR A CA 1
ATOM 757 C C . TYR A 1 102 ? -5.795 11.524 -10.112 1.00 84.50 102 TYR A C 1
ATOM 759 O O . TYR A 1 102 ? -6.810 11.072 -9.566 1.00 84.50 102 TYR A O 1
ATOM 767 N N . PRO A 1 103 ? -5.914 12.323 -11.192 1.00 84.81 103 PRO A N 1
ATOM 768 C CA . PRO A 1 103 ? -7.215 12.768 -11.693 1.00 84.81 103 PRO A CA 1
ATOM 769 C C . PRO A 1 103 ? -8.115 11.607 -12.142 1.00 84.81 103 PRO A C 1
ATOM 771 O O . PRO A 1 103 ? -9.318 11.628 -11.871 1.00 84.81 103 PRO A O 1
ATOM 774 N N . GLU A 1 104 ? -7.558 10.575 -12.781 1.00 83.62 104 GLU A N 1
ATOM 775 C CA . GLU A 1 104 ? -8.344 9.430 -13.259 1.00 83.62 104 GLU A CA 1
ATOM 776 C C . GLU A 1 104 ? -8.806 8.526 -12.114 1.00 83.62 104 GLU A C 1
ATOM 778 O O . GLU A 1 104 ? -9.953 8.084 -12.100 1.00 83.62 104 GLU A O 1
ATOM 783 N N . GLN A 1 105 ? -7.968 8.311 -11.096 1.00 84.19 105 GLN A N 1
ATOM 784 C CA . GLN A 1 105 ? -8.338 7.527 -9.916 1.00 84.19 105 GLN A CA 1
ATOM 785 C C . GLN A 1 105 ? -9.402 8.248 -9.090 1.00 84.19 105 GLN A C 1
ATOM 787 O O . GLN A 1 105 ? -10.296 7.599 -8.558 1.00 84.19 105 GLN A O 1
ATOM 792 N N . VAL A 1 106 ? -9.365 9.583 -9.014 1.00 85.50 106 VAL A N 1
ATOM 793 C CA . VAL A 1 106 ? -10.439 10.360 -8.378 1.00 85.50 106 VAL A CA 1
ATOM 794 C C . VAL A 1 106 ? -11.746 10.212 -9.154 1.00 85.50 106 VAL A C 1
ATOM 796 O O . VAL A 1 106 ? -12.782 9.954 -8.545 1.00 85.50 106 VAL A O 1
ATOM 799 N N . ARG A 1 107 ? -11.725 10.320 -10.490 1.00 85.81 107 ARG A N 1
ATOM 800 C CA . ARG A 1 107 ? -12.929 10.101 -11.312 1.00 85.81 107 ARG A CA 1
ATOM 801 C C . ARG A 1 107 ? -13.473 8.682 -11.158 1.00 85.81 107 ARG A C 1
ATOM 803 O O . ARG A 1 107 ? -14.676 8.518 -10.969 1.00 85.81 107 ARG A O 1
ATOM 810 N N . GLY A 1 108 ? -12.595 7.680 -11.181 1.00 81.44 108 GLY A N 1
ATOM 811 C CA . GLY A 1 108 ? -12.945 6.283 -10.935 1.00 81.44 108 GLY A CA 1
ATOM 812 C C . GLY A 1 108 ? -13.541 6.085 -9.542 1.00 81.44 108 GLY A C 1
ATOM 813 O O . GLY A 1 108 ? -14.632 5.535 -9.407 1.00 81.44 108 GLY A O 1
ATOM 814 N N . GLY A 1 109 ? -12.894 6.617 -8.505 1.00 80.56 109 GLY A N 1
ATOM 815 C CA . GLY A 1 109 ? -13.337 6.527 -7.113 1.00 80.56 109 GLY A CA 1
ATOM 816 C C . GLY A 1 109 ? -14.683 7.206 -6.839 1.00 80.56 109 GLY A C 1
ATOM 817 O O . GLY A 1 109 ? -15.439 6.750 -5.987 1.00 80.56 109 GLY A O 1
ATOM 818 N N . LEU A 1 110 ? -15.016 8.257 -7.592 1.00 84.50 110 LEU A N 1
ATOM 819 C CA . LEU A 1 110 ? -16.313 8.942 -7.526 1.00 84.50 110 LEU A CA 1
ATOM 820 C C . LEU A 1 110 ? -17.407 8.275 -8.379 1.00 84.50 110 LEU A C 1
ATOM 822 O O . LEU A 1 110 ? -18.543 8.753 -8.398 1.00 84.50 110 LEU A O 1
ATOM 826 N N . SER A 1 111 ? -17.095 7.189 -9.087 1.00 87.62 111 SER A N 1
ATOM 827 C CA . SER A 1 111 ? -18.073 6.472 -9.901 1.00 87.62 111 SER A CA 1
ATOM 828 C C . SER A 1 111 ? -19.032 5.628 -9.053 1.00 87.62 111 SER A C 1
ATOM 830 O O . SER A 1 111 ? -18.695 5.134 -7.975 1.00 87.62 111 SER A O 1
ATOM 832 N N . LEU A 1 112 ? -20.240 5.397 -9.581 1.00 89.44 112 LEU A N 1
ATOM 833 C CA . LEU A 1 112 ? -21.178 4.428 -9.004 1.00 89.44 112 LEU A CA 1
ATOM 834 C C . LEU A 1 112 ? -20.615 2.998 -9.029 1.00 89.44 112 LEU A C 1
ATOM 836 O O . LEU A 1 112 ? -20.975 2.204 -8.164 1.00 89.44 112 LEU A O 1
ATOM 840 N N . GLY A 1 113 ? -19.723 2.691 -9.980 1.00 89.25 113 GLY A N 1
ATOM 841 C CA . GLY A 1 113 ? -19.031 1.402 -10.068 1.00 89.25 113 GLY A CA 1
ATOM 842 C C . GLY A 1 113 ? -18.249 1.102 -8.794 1.00 89.25 113 GLY A C 1
ATOM 843 O O . GLY A 1 113 ? -18.513 0.094 -8.155 1.00 89.25 113 GLY A O 1
ATOM 844 N N . THR A 1 114 ? -17.436 2.053 -8.326 1.00 87.25 114 THR A N 1
ATOM 845 C CA . THR A 1 114 ? -16.659 1.914 -7.081 1.00 87.25 114 THR A CA 1
ATOM 846 C C . THR A 1 114 ? -17.533 1.645 -5.852 1.00 87.25 114 THR A C 1
ATOM 848 O O . THR A 1 114 ? -17.134 0.912 -4.948 1.00 87.25 114 THR A O 1
ATOM 851 N N . LEU A 1 115 ? -18.747 2.204 -5.794 1.00 87.50 115 LEU A N 1
ATOM 852 C CA . LEU A 1 115 ? -19.684 1.902 -4.707 1.00 87.50 115 LEU A CA 1
ATOM 853 C C . LEU A 1 115 ? -20.231 0.473 -4.800 1.00 87.50 115 LEU A C 1
ATOM 855 O O . LEU A 1 115 ? -20.347 -0.198 -3.775 1.00 87.50 115 LEU A O 1
ATOM 859 N N . VAL A 1 116 ? -20.566 0.005 -6.004 1.00 91.56 116 VAL A N 1
ATOM 860 C CA . VAL A 1 116 ? -21.012 -1.378 -6.238 1.00 91.56 116 VAL A CA 1
ATOM 861 C C . VAL A 1 116 ? -19.888 -2.361 -5.911 1.00 91.56 116 VAL A C 1
ATOM 863 O O . VAL A 1 116 ? -20.120 -3.331 -5.192 1.00 91.56 116 VAL A O 1
ATOM 866 N N . ASP A 1 117 ? -18.671 -2.063 -6.351 1.00 89.38 117 ASP A N 1
ATOM 867 C CA . ASP A 1 117 ? -17.466 -2.837 -6.071 1.00 89.38 117 ASP A CA 1
ATOM 868 C C . ASP A 1 117 ? -17.173 -2.884 -4.569 1.00 89.38 117 ASP A C 1
ATOM 870 O O . ASP A 1 117 ? -16.966 -3.956 -4.006 1.00 89.38 117 ASP A O 1
ATOM 874 N N . GLY A 1 118 ? -17.266 -1.748 -3.875 1.00 90.12 118 GLY A N 1
ATOM 875 C CA . GLY A 1 118 ? -17.095 -1.691 -2.423 1.00 90.12 118 GLY A CA 1
ATOM 876 C C . GLY A 1 118 ? -18.133 -2.525 -1.669 1.00 90.12 118 GLY A C 1
ATOM 877 O O . GLY A 1 118 ? -17.797 -3.190 -0.688 1.00 90.12 118 GLY A O 1
ATOM 878 N N . LEU A 1 119 ? -19.384 -2.547 -2.143 1.00 91.81 119 LEU A N 1
ATOM 879 C CA . LEU A 1 119 ? -20.426 -3.418 -1.592 1.00 91.81 119 LEU A CA 1
ATOM 880 C C . LEU A 1 119 ? -20.139 -4.899 -1.857 1.00 91.81 119 LEU A C 1
ATOM 882 O O . LEU A 1 119 ? -20.361 -5.716 -0.965 1.00 91.81 119 LEU A O 1
ATOM 886 N N . ALA A 1 120 ? -19.648 -5.244 -3.049 1.00 91.00 120 ALA A N 1
ATOM 887 C CA . ALA A 1 120 ? -19.269 -6.610 -3.394 1.00 91.00 120 ALA A CA 1
ATOM 888 C C . ALA A 1 120 ? -18.100 -7.101 -2.526 1.00 91.00 120 ALA A C 1
ATOM 890 O O . ALA A 1 120 ? -18.175 -8.198 -1.968 1.00 91.00 120 ALA A O 1
ATOM 891 N N . VAL A 1 121 ? -17.070 -6.266 -2.338 1.00 89.88 121 VAL A N 1
ATOM 892 C CA . VAL A 1 121 ? -15.927 -6.566 -1.467 1.00 89.88 121 VAL A CA 1
ATOM 893 C C . VAL A 1 121 ? -16.397 -6.777 -0.029 1.00 89.88 121 VAL A C 1
ATOM 895 O O . VAL A 1 121 ? -16.087 -7.815 0.539 1.00 89.88 121 VAL A O 1
ATOM 898 N N . LEU A 1 122 ? -17.216 -5.877 0.532 1.00 91.06 122 LEU A N 1
ATOM 899 C CA . LEU A 1 122 ? -17.685 -5.928 1.930 1.00 91.06 122 LEU A CA 1
ATOM 900 C C . LEU A 1 122 ? -18.305 -7.273 2.348 1.00 91.06 122 LEU A C 1
ATOM 902 O O . LEU A 1 122 ? -18.291 -7.628 3.527 1.00 91.06 122 LEU A O 1
ATOM 906 N N . VAL A 1 123 ? -18.901 -8.003 1.405 1.00 91.19 123 VAL A N 1
ATOM 907 C CA . VAL A 1 123 ? -19.565 -9.288 1.668 1.00 91.19 123 VAL A CA 1
ATOM 908 C C . VAL A 1 123 ? -18.802 -10.490 1.116 1.00 91.19 123 VAL A C 1
ATOM 910 O O . VAL A 1 123 ? -19.269 -11.616 1.283 1.00 91.19 123 VAL A O 1
ATOM 913 N N . SER A 1 124 ? -17.648 -10.280 0.479 1.00 91.25 124 SER A N 1
ATOM 914 C CA . SER A 1 124 ? -16.832 -11.332 -0.123 1.00 91.25 124 SER A CA 1
ATOM 915 C C . SER A 1 124 ? -15.746 -11.796 0.850 1.00 91.25 124 SER A C 1
ATOM 917 O O . SER A 1 124 ? -14.773 -11.078 1.072 1.00 91.25 124 SER A O 1
ATOM 919 N N . PRO A 1 125 ? -15.807 -13.034 1.381 1.00 89.81 125 PRO A N 1
ATOM 920 C CA . PRO A 1 125 ? -14.710 -13.593 2.170 1.00 89.81 125 PRO A CA 1
ATOM 921 C C . PRO A 1 125 ? -13.428 -13.799 1.358 1.00 89.81 125 PRO A C 1
ATOM 923 O O . PRO A 1 125 ? -12.390 -14.107 1.933 1.00 89.81 125 PRO A O 1
ATOM 926 N N . ARG A 1 126 ? -13.501 -13.704 0.025 1.00 88.75 126 ARG A N 1
ATOM 927 C CA . ARG A 1 126 ? -12.338 -13.814 -0.852 1.00 88.75 126 ARG A CA 1
ATOM 928 C C . ARG A 1 126 ? -11.622 -12.475 -1.008 1.00 88.75 126 ARG A C 1
ATOM 930 O O . ARG A 1 126 ? -10.396 -12.477 -1.058 1.00 88.75 126 ARG A O 1
ATOM 937 N N . ASP A 1 127 ? -12.372 -11.376 -1.061 1.00 87.94 127 ASP A N 1
ATOM 938 C CA . ASP A 1 127 ? -11.846 -10.056 -1.432 1.00 87.94 127 ASP A CA 1
ATOM 939 C C . ASP A 1 127 ? -11.712 -9.105 -0.228 1.00 87.94 127 ASP A C 1
ATOM 941 O O . ASP A 1 127 ? -10.852 -8.223 -0.234 1.00 87.94 127 ASP A O 1
ATOM 945 N N . ASP A 1 128 ? -12.499 -9.302 0.837 1.00 89.81 128 ASP A N 1
ATOM 946 C CA . ASP A 1 128 ? -12.346 -8.572 2.099 1.00 89.81 128 ASP A CA 1
ATOM 947 C C . ASP A 1 128 ? -11.288 -9.236 2.985 1.00 89.81 128 ASP A C 1
ATOM 949 O O . ASP A 1 128 ? -11.488 -10.321 3.547 1.00 89.81 128 ASP A O 1
ATOM 953 N N . VAL A 1 129 ? -10.171 -8.532 3.181 1.00 89.88 129 VAL A N 1
ATOM 954 C CA . VAL A 1 129 ? -9.058 -8.979 4.024 1.00 89.88 129 VAL A CA 1
ATOM 955 C C . VAL A 1 129 ? -9.496 -9.346 5.448 1.00 89.88 129 VAL A C 1
ATOM 957 O O . VAL A 1 129 ? -8.879 -10.206 6.074 1.00 89.88 129 VAL A O 1
ATOM 960 N N . LEU A 1 130 ? -10.534 -8.693 5.986 1.00 91.81 130 LEU A N 1
ATOM 961 C CA . LEU A 1 130 ? -11.016 -8.864 7.360 1.00 91.81 130 LEU A CA 1
ATOM 962 C C . LEU A 1 130 ? -11.857 -10.132 7.522 1.00 91.81 130 LEU A C 1
ATOM 964 O O . LEU A 1 130 ? -12.010 -10.641 8.639 1.00 91.81 130 LEU A O 1
ATOM 968 N N . LEU A 1 131 ? -12.415 -10.625 6.418 1.00 91.12 131 LEU A N 1
ATOM 969 C CA . LEU A 1 131 ? -13.223 -11.838 6.354 1.00 91.12 131 LEU A CA 1
ATOM 970 C C . LEU A 1 131 ? -12.426 -13.027 5.809 1.00 91.12 131 LEU A C 1
ATOM 972 O O . LEU A 1 131 ? -12.769 -14.170 6.113 1.00 91.12 131 LEU A O 1
ATOM 976 N N . ASN A 1 132 ? -11.364 -12.766 5.046 1.00 90.38 132 ASN A N 1
ATOM 977 C CA . ASN A 1 132 ? -10.547 -13.790 4.416 1.00 90.38 132 ASN A CA 1
ATOM 978 C C . ASN A 1 132 ? -9.740 -14.589 5.457 1.00 90.38 132 ASN A C 1
ATOM 980 O O . ASN A 1 132 ? -8.781 -14.060 6.028 1.00 90.38 132 ASN A O 1
ATOM 984 N N . PRO A 1 133 ? -10.050 -15.884 5.678 1.00 88.38 133 PRO A N 1
ATOM 985 C CA . PRO A 1 133 ? -9.405 -16.696 6.709 1.00 88.38 133 PRO A CA 1
ATOM 986 C C . PRO A 1 133 ? -7.933 -17.007 6.408 1.00 88.38 133 PRO A C 1
ATOM 988 O O . PRO A 1 133 ? -7.209 -17.436 7.308 1.00 88.38 133 PRO A O 1
ATOM 991 N N . THR A 1 134 ? -7.486 -16.817 5.160 1.00 85.12 134 THR A N 1
ATOM 992 C CA . THR A 1 134 ? -6.073 -16.979 4.782 1.00 85.12 134 THR A CA 1
ATOM 993 C C . THR A 1 134 ? -5.214 -15.809 5.263 1.00 85.12 134 THR A C 1
ATOM 995 O O . THR A 1 134 ? -4.035 -16.003 5.562 1.00 85.12 134 THR A O 1
ATOM 998 N N . ILE A 1 135 ? -5.815 -14.622 5.419 1.00 86.19 135 ILE A N 1
ATOM 999 C CA . ILE A 1 135 ? -5.120 -13.393 5.818 1.00 86.19 135 ILE A CA 1
ATOM 1000 C C . ILE A 1 135 ? -5.446 -13.020 7.263 1.00 86.19 135 ILE A C 1
ATOM 1002 O O . ILE A 1 135 ? -4.541 -12.786 8.059 1.00 86.19 135 ILE A O 1
ATOM 1006 N N . THR A 1 136 ? -6.727 -12.999 7.630 1.00 89.12 136 THR A N 1
ATOM 1007 C CA . THR A 1 136 ? -7.179 -12.647 8.976 1.00 89.12 136 THR A CA 1
ATOM 1008 C C . THR A 1 136 ? -7.663 -13.894 9.715 1.00 89.12 136 THR A C 1
ATOM 1010 O O . THR A 1 136 ? -8.623 -14.537 9.290 1.00 89.12 136 THR A O 1
ATOM 1013 N N . PRO A 1 137 ? -7.060 -14.248 10.866 1.00 90.19 137 PRO A N 1
ATOM 1014 C CA . PRO A 1 137 ? -7.549 -15.335 11.702 1.00 90.19 137 PRO A CA 1
ATOM 1015 C C . PRO A 1 137 ? -9.039 -15.154 12.044 1.00 90.19 137 PRO A C 1
ATOM 1017 O O . PRO A 1 137 ? -9.384 -14.134 12.644 1.00 90.19 137 PRO A O 1
ATOM 1020 N N . PRO A 1 138 ? -9.917 -16.152 11.803 1.00 91.81 138 PRO A N 1
ATOM 1021 C CA . PRO A 1 138 ? -11.357 -16.019 12.064 1.00 91.81 138 PRO A CA 1
ATOM 1022 C C . PRO A 1 138 ? -11.699 -15.609 13.501 1.00 91.81 138 PRO A C 1
ATOM 1024 O O . PRO A 1 138 ? -12.685 -14.920 13.752 1.00 91.81 138 PRO A O 1
ATOM 1027 N N . LEU A 1 139 ? -10.852 -15.990 14.464 1.00 93.69 139 LEU A N 1
ATOM 1028 C CA . LEU A 1 139 ? -10.975 -15.566 15.858 1.00 93.69 139 LEU A CA 1
ATOM 1029 C C . LEU A 1 139 ? -10.940 -14.036 16.014 1.00 93.69 139 LEU A C 1
ATOM 1031 O O . LEU A 1 139 ? -11.693 -13.505 16.825 1.00 93.69 139 LEU A O 1
ATOM 1035 N N . LEU A 1 140 ? -10.094 -13.325 15.259 1.00 93.62 140 LEU A N 1
ATOM 1036 C CA . LEU A 1 140 ? -10.034 -11.862 15.304 1.00 93.62 140 LEU A CA 1
ATOM 1037 C C . LEU A 1 140 ? -11.315 -11.241 14.754 1.00 93.62 140 LEU A C 1
ATOM 1039 O O . LEU A 1 140 ? -11.845 -10.325 15.378 1.00 93.62 140 LEU A O 1
ATOM 1043 N N . THR A 1 141 ? -11.858 -11.779 13.662 1.00 95.00 141 THR A N 1
ATOM 1044 C CA . THR A 1 141 ? -13.135 -11.331 13.091 1.00 95.00 141 THR A CA 1
ATOM 1045 C C . THR A 1 141 ? -14.274 -11.530 14.091 1.00 95.00 141 THR A C 1
ATOM 1047 O O . THR A 1 141 ? -15.034 -10.602 14.362 1.00 95.00 141 THR A O 1
ATOM 1050 N N . LEU A 1 142 ? -14.340 -12.696 14.742 1.00 95.88 142 LEU A N 1
ATOM 1051 C CA . LEU A 1 142 ? -15.322 -12.969 15.797 1.00 95.88 142 LEU A CA 1
ATOM 1052 C C . LEU A 1 142 ? -15.166 -12.027 17.000 1.00 95.88 142 LEU A C 1
ATOM 1054 O O . LEU A 1 142 ? -16.163 -11.518 17.515 1.00 95.88 142 LEU A O 1
ATOM 1058 N N . LEU A 1 143 ? -13.932 -11.760 17.440 1.00 97.12 143 LEU A N 1
ATOM 1059 C CA . LEU A 1 143 ? -13.660 -10.797 18.509 1.00 97.12 143 LEU A CA 1
ATOM 1060 C C . LEU A 1 143 ? -14.053 -9.373 18.106 1.00 97.12 143 LEU A C 1
ATOM 1062 O O . LEU A 1 143 ? -14.587 -8.648 18.941 1.00 97.12 143 LEU A O 1
ATOM 1066 N N . ALA A 1 144 ? -13.824 -8.971 16.856 1.00 97.69 144 ALA A N 1
ATOM 1067 C CA . ALA A 1 144 ? -14.200 -7.656 16.351 1.00 97.69 144 ALA A CA 1
ATOM 1068 C C . ALA A 1 144 ? -15.724 -7.483 16.303 1.00 97.69 144 ALA A C 1
ATOM 1070 O O . ALA A 1 144 ? -16.239 -6.486 16.812 1.00 97.69 144 ALA A O 1
ATOM 1071 N N . LEU A 1 145 ? -16.456 -8.482 15.796 1.00 97.56 145 LEU A N 1
ATOM 1072 C CA . LEU A 1 145 ? -17.924 -8.503 15.816 1.00 97.56 145 LEU A CA 1
ATOM 1073 C C . LEU A 1 145 ? -18.461 -8.435 17.252 1.00 97.56 145 LEU A C 1
ATOM 1075 O O . LEU A 1 145 ? -19.324 -7.613 17.572 1.00 97.56 145 LEU A O 1
ATOM 1079 N N . PHE A 1 146 ? -17.902 -9.255 18.146 1.00 98.06 146 PHE A N 1
ATOM 1080 C CA . PHE A 1 146 ? -18.271 -9.257 19.557 1.00 98.06 146 PHE A CA 1
ATOM 1081 C C . PHE A 1 146 ? -17.952 -7.923 20.246 1.00 98.06 146 PHE A C 1
ATOM 1083 O O . PHE A 1 146 ? -18.743 -7.431 21.051 1.00 98.06 146 PHE A O 1
ATOM 1090 N N . GLY A 1 147 ? -16.823 -7.304 19.905 1.00 97.94 147 GLY A N 1
ATOM 1091 C CA . GLY A 1 147 ? -16.433 -5.987 20.389 1.00 97.94 147 GLY A CA 1
ATOM 1092 C C . GLY A 1 147 ? -17.353 -4.879 19.910 1.00 97.94 147 GLY A C 1
ATOM 1093 O O . GLY A 1 147 ? -17.746 -4.035 20.714 1.00 97.94 147 GLY A O 1
ATOM 1094 N N . GLY A 1 148 ? -17.774 -4.912 18.644 1.00 97.94 148 GLY A N 1
ATOM 1095 C CA . GLY A 1 148 ? -18.771 -3.984 18.117 1.00 97.94 148 GLY A CA 1
ATOM 1096 C C . GLY A 1 148 ? -20.091 -4.072 18.884 1.00 97.94 148 GLY A C 1
ATOM 1097 O O . GLY A 1 148 ? -20.629 -3.058 19.340 1.00 97.94 148 GLY A O 1
ATOM 1098 N N . TRP A 1 149 ? -20.561 -5.295 19.130 1.00 98.12 149 TRP A N 1
ATOM 1099 C CA . TRP A 1 149 ? -21.753 -5.533 19.937 1.00 98.12 149 TRP A CA 1
ATOM 1100 C C . TRP A 1 149 ? -21.584 -5.103 21.407 1.00 98.12 149 TRP A C 1
ATOM 1102 O O . TRP A 1 149 ? -22.491 -4.498 21.982 1.00 98.12 149 TRP A O 1
ATOM 1112 N N . GLU A 1 150 ? -20.418 -5.323 22.024 1.00 97.25 150 GLU A N 1
ATOM 1113 C CA . GLU A 1 150 ? -20.135 -4.843 23.384 1.00 97.25 150 GLU A CA 1
ATOM 1114 C C . GLU A 1 150 ? -20.096 -3.314 23.477 1.00 97.25 150 GLU A C 1
ATOM 1116 O O . GLU A 1 150 ? -20.640 -2.751 24.431 1.00 97.25 150 GLU A O 1
ATOM 1121 N N . LEU A 1 151 ? -19.506 -2.625 22.495 1.00 96.56 151 LEU A N 1
ATOM 1122 C CA . LEU A 1 151 ? -19.523 -1.162 22.430 1.00 96.56 151 LEU A CA 1
ATOM 1123 C C . LEU A 1 151 ? -20.955 -0.634 22.317 1.00 96.56 151 LEU A C 1
ATOM 1125 O O . LEU A 1 151 ? -21.323 0.289 23.047 1.00 96.56 151 LEU A O 1
ATOM 1129 N N . TRP A 1 152 ? -21.780 -1.252 21.467 1.00 96.81 152 TRP A N 1
ATOM 1130 C CA . TRP A 1 152 ? -23.196 -0.910 21.342 1.00 96.81 152 TRP A CA 1
ATOM 1131 C C . TRP A 1 152 ? -23.945 -1.085 22.667 1.00 96.81 152 TRP A C 1
ATOM 1133 O O . TRP A 1 152 ? -24.584 -0.147 23.153 1.00 96.81 152 TRP A O 1
ATOM 1143 N N . ARG A 1 153 ? -23.813 -2.262 23.291 1.00 96.06 153 ARG A N 1
ATOM 1144 C CA . ARG A 1 153 ? -24.480 -2.616 24.552 1.00 96.06 153 ARG A CA 1
ATOM 1145 C C . ARG A 1 153 ? -24.096 -1.685 25.703 1.00 96.06 153 ARG A C 1
ATOM 1147 O O . ARG A 1 153 ? -24.934 -1.380 26.542 1.00 96.06 153 ARG A O 1
ATOM 1154 N N . ARG A 1 154 ? -22.841 -1.227 25.751 1.00 93.25 154 ARG A N 1
ATOM 1155 C CA . ARG A 1 154 ? -22.325 -0.299 26.777 1.00 93.25 154 ARG A CA 1
ATOM 1156 C C . ARG A 1 154 ? -22.615 1.177 26.474 1.00 93.25 154 ARG A C 1
ATOM 1158 O O . ARG A 1 154 ? -22.072 2.042 27.152 1.00 93.25 154 ARG A O 1
ATOM 1165 N N . GLY A 1 155 ? -23.408 1.486 25.445 1.00 93.31 155 GLY A N 1
ATOM 1166 C CA . GLY A 1 155 ? -23.740 2.866 25.073 1.00 93.31 155 GLY A CA 1
ATOM 1167 C C . GLY A 1 155 ? -22.596 3.637 24.402 1.00 93.31 155 GLY A C 1
ATOM 1168 O O . GLY A 1 155 ? -22.700 4.846 24.197 1.00 93.31 155 GLY A O 1
ATOM 1169 N N . ARG A 1 156 ? -21.514 2.962 23.991 1.00 94.50 156 ARG A N 1
ATOM 1170 C CA . ARG A 1 156 ? -20.343 3.577 23.340 1.00 94.50 156 ARG A CA 1
ATOM 1171 C C . ARG A 1 156 ? -20.527 3.741 21.830 1.00 94.50 156 ARG A C 1
ATOM 1173 O O . ARG A 1 156 ? -19.672 3.368 21.026 1.00 94.50 156 ARG A O 1
ATOM 1180 N N . ARG A 1 157 ? -21.684 4.280 21.438 1.00 94.44 157 ARG A N 1
ATOM 1181 C CA . ARG A 1 157 ? -22.131 4.349 20.038 1.00 94.44 157 ARG A CA 1
ATOM 1182 C C . ARG A 1 157 ? -21.249 5.242 19.171 1.00 94.44 157 ARG A C 1
ATOM 1184 O O . ARG A 1 157 ? -21.067 4.932 18.002 1.00 94.44 157 ARG A O 1
ATOM 1191 N N . ARG A 1 158 ? -20.671 6.312 19.731 1.00 94.06 158 ARG A N 1
ATOM 1192 C CA . ARG A 1 158 ? -19.776 7.218 18.988 1.00 94.06 158 ARG A CA 1
ATOM 1193 C C . ARG A 1 158 ? -18.469 6.532 18.612 1.00 94.06 158 ARG A C 1
ATOM 1195 O O . ARG A 1 158 ? -18.038 6.638 17.471 1.00 94.06 158 ARG A O 1
ATOM 1202 N N . LEU A 1 159 ? -17.877 5.791 19.552 1.00 94.75 159 LEU A N 1
ATOM 1203 C CA . LEU A 1 159 ? -16.677 5.002 19.281 1.00 94.75 159 LEU A CA 1
ATOM 1204 C C . LEU A 1 159 ? -16.961 3.908 18.246 1.00 94.75 159 LEU A C 1
ATOM 1206 O O . LEU A 1 159 ? -16.187 3.756 17.310 1.00 94.75 159 LEU A O 1
ATOM 1210 N N . LEU A 1 160 ? -18.086 3.195 18.374 1.00 96.88 160 LEU A N 1
ATOM 1211 C CA . LEU A 1 160 ? -18.491 2.200 17.378 1.00 96.88 160 LEU A CA 1
ATOM 1212 C C . LEU A 1 160 ? -18.666 2.824 15.987 1.00 96.88 160 LEU A C 1
ATOM 1214 O O . LEU A 1 160 ? -18.082 2.332 15.028 1.00 96.88 160 LEU A O 1
ATOM 1218 N N . ALA A 1 161 ? -19.429 3.916 15.888 1.00 96.69 161 ALA A N 1
ATOM 1219 C CA . ALA A 1 161 ? -19.678 4.609 14.627 1.00 96.69 161 ALA A CA 1
ATOM 1220 C C . ALA A 1 161 ? -18.380 5.115 13.989 1.00 96.69 161 ALA A C 1
ATOM 1222 O O . ALA A 1 161 ? -18.219 5.014 12.780 1.00 96.69 161 ALA A O 1
ATOM 1223 N N . PHE A 1 162 ? -17.433 5.604 14.792 1.00 96.19 162 PHE A N 1
ATOM 1224 C CA . PHE A 1 162 ? -16.126 6.018 14.298 1.00 96.19 162 PHE A CA 1
ATOM 1225 C C . PHE A 1 162 ? -15.296 4.847 13.762 1.00 96.19 162 PHE A C 1
ATOM 1227 O O . PHE A 1 162 ? -14.740 4.953 12.677 1.00 96.19 162 PHE A O 1
ATOM 1234 N N . LEU A 1 163 ? -15.219 3.728 14.492 1.00 96.69 163 LEU A N 1
ATOM 1235 C CA . LEU A 1 163 ? -14.436 2.560 14.068 1.00 96.69 163 LEU A CA 1
ATOM 1236 C C . LEU A 1 163 ? -15.032 1.905 12.816 1.00 96.69 163 LEU A C 1
ATOM 1238 O O . LEU A 1 163 ? -14.300 1.598 11.882 1.00 96.69 163 LEU A O 1
ATOM 1242 N N . VAL A 1 164 ? -16.356 1.740 12.770 1.00 96.69 164 VAL A N 1
ATOM 1243 C CA . VAL A 1 164 ? -17.058 1.216 11.589 1.00 96.69 164 VAL A CA 1
ATOM 1244 C C . VAL A 1 164 ? -16.956 2.200 10.426 1.00 96.69 164 VAL A C 1
ATOM 1246 O O . VAL A 1 164 ? -16.640 1.794 9.317 1.00 96.69 164 VAL A O 1
ATOM 1249 N N . GLY A 1 165 ? -17.152 3.496 10.675 1.00 96.06 165 GLY A N 1
ATOM 1250 C CA . GLY A 1 165 ? -16.998 4.536 9.660 1.00 96.06 165 GLY A CA 1
ATOM 1251 C C . GLY A 1 165 ? -15.587 4.585 9.079 1.00 96.06 165 GLY A C 1
ATOM 1252 O O . GLY A 1 165 ? -15.442 4.753 7.875 1.00 96.06 165 GLY A O 1
ATOM 1253 N N . TRP A 1 166 ? -14.554 4.365 9.899 1.00 95.06 166 TRP A N 1
ATOM 1254 C CA . TRP A 1 166 ? -13.177 4.211 9.427 1.00 95.06 166 TRP A CA 1
ATOM 1255 C C . TRP A 1 166 ? -13.050 3.007 8.499 1.00 95.06 166 TRP A C 1
ATOM 1257 O O . TRP A 1 166 ? -12.571 3.168 7.377 1.00 95.06 166 TRP A O 1
ATOM 1267 N N . LEU A 1 167 ? -13.500 1.827 8.938 1.00 94.81 167 LEU A N 1
ATOM 1268 C CA . LEU A 1 167 ? -13.442 0.612 8.124 1.00 94.81 167 LEU A CA 1
ATOM 1269 C C . LEU A 1 167 ? -14.113 0.817 6.764 1.00 94.81 167 LEU A C 1
ATOM 1271 O O . LEU A 1 167 ? -13.494 0.574 5.735 1.00 94.81 167 LEU A O 1
ATOM 1275 N N . LEU A 1 168 ? -15.339 1.341 6.763 1.00 93.69 168 LEU A N 1
ATOM 1276 C CA . LEU A 1 168 ? -16.091 1.594 5.539 1.00 93.69 168 LEU A CA 1
ATOM 1277 C C . LEU A 1 168 ? -15.407 2.650 4.662 1.00 93.69 168 LEU A C 1
ATOM 1279 O O . LEU A 1 168 ? -15.257 2.431 3.467 1.00 93.69 168 LEU A O 1
ATOM 1283 N N . ALA A 1 169 ? -14.936 3.765 5.227 1.00 92.06 169 ALA A N 1
ATOM 1284 C CA . ALA A 1 169 ? -14.287 4.818 4.445 1.00 92.06 169 ALA A CA 1
ATOM 1285 C C . ALA A 1 169 ? -13.061 4.304 3.677 1.00 92.06 169 ALA A C 1
ATOM 1287 O O . ALA A 1 169 ? -12.876 4.658 2.516 1.00 92.06 169 ALA A O 1
ATOM 1288 N N . PHE A 1 170 ? -12.243 3.453 4.301 1.00 90.50 170 PHE A N 1
ATOM 1289 C CA . PHE A 1 170 ? -11.075 2.875 3.637 1.00 90.50 170 PHE A CA 1
ATOM 1290 C C . PHE A 1 170 ? -11.436 1.747 2.677 1.00 90.50 170 PHE A C 1
ATOM 1292 O O . PHE A 1 170 ? -10.877 1.715 1.587 1.00 90.50 170 PHE A O 1
ATOM 1299 N N . LEU A 1 171 ? -12.385 0.879 3.039 1.00 90.00 171 LEU A N 1
ATOM 1300 C CA . LEU A 1 171 ? -12.847 -0.198 2.164 1.00 90.00 171 LEU A CA 1
ATOM 1301 C C . LEU A 1 171 ? -13.411 0.366 0.852 1.00 90.00 171 LEU A C 1
ATOM 1303 O O . LEU A 1 171 ? -12.940 0.021 -0.224 1.00 90.00 171 LEU A O 1
ATOM 1307 N N . PHE A 1 172 ? -14.354 1.308 0.940 1.00 89.44 172 PHE A N 1
ATOM 1308 C CA . PHE A 1 172 ? -14.940 1.955 -0.236 1.00 89.44 172 PHE A CA 1
ATOM 1309 C C . PHE A 1 172 ? -13.940 2.859 -0.956 1.00 89.44 172 PHE A C 1
ATOM 1311 O O . PHE A 1 172 ? -13.892 2.868 -2.181 1.00 89.44 172 PHE A O 1
ATOM 1318 N N . GLY A 1 173 ? -13.110 3.594 -0.212 1.00 86.56 173 GLY A N 1
ATOM 1319 C CA . GLY A 1 173 ? -12.092 4.459 -0.801 1.00 86.56 173 GLY A CA 1
ATOM 1320 C C . GLY A 1 173 ? -11.020 3.699 -1.586 1.00 86.56 173 GLY A C 1
ATOM 1321 O O . GLY A 1 173 ? -10.389 4.297 -2.447 1.00 86.56 173 GLY A O 1
ATOM 1322 N N . HIS A 1 174 ? -10.810 2.409 -1.301 1.00 84.69 174 HIS A N 1
ATOM 1323 C CA . HIS A 1 174 ? -9.867 1.547 -2.024 1.00 84.69 174 HIS A CA 1
ATOM 1324 C C . HIS A 1 174 ? -10.553 0.613 -3.027 1.00 84.69 174 HIS A C 1
ATOM 1326 O O . HIS A 1 174 ? -9.860 -0.000 -3.826 1.00 84.69 174 HIS A O 1
ATOM 1332 N N . ALA A 1 175 ? -11.889 0.548 -3.054 1.00 85.56 175 ALA A N 1
ATOM 1333 C CA . ALA A 1 175 ? -12.632 -0.372 -3.915 1.00 85.56 175 ALA A CA 1
ATOM 1334 C C . ALA A 1 175 ? -12.451 -0.119 -5.423 1.00 85.56 175 ALA A C 1
ATOM 1336 O O . ALA A 1 175 ? -12.766 -0.993 -6.221 1.00 85.56 175 ALA A O 1
ATOM 1337 N N . TYR A 1 176 ? -11.896 1.033 -5.819 1.00 80.62 176 TYR A N 1
ATOM 1338 C CA . TYR A 1 176 ? -11.528 1.301 -7.213 1.00 80.62 176 TYR A CA 1
ATOM 1339 C C . TYR A 1 176 ? -10.374 0.401 -7.708 1.00 80.62 176 TYR A C 1
ATOM 1341 O O . TYR A 1 176 ? -10.128 0.326 -8.910 1.00 80.62 176 TYR A O 1
ATOM 1349 N N . VAL A 1 177 ? -9.669 -0.284 -6.795 1.00 80.31 177 VAL A N 1
ATOM 1350 C CA . VAL A 1 177 ? -8.731 -1.375 -7.085 1.00 80.31 177 VAL A CA 1
ATOM 1351 C C . VAL A 1 177 ? -9.117 -2.570 -6.217 1.00 80.31 177 VAL A C 1
ATOM 1353 O O . VAL A 1 177 ? -8.963 -2.528 -4.999 1.00 80.31 177 VAL A O 1
ATOM 1356 N N . ILE A 1 178 ? -9.585 -3.656 -6.837 1.00 82.50 178 ILE A N 1
ATOM 1357 C CA . ILE A 1 178 ? -9.903 -4.908 -6.136 1.00 82.50 178 ILE A CA 1
ATOM 1358 C C . ILE A 1 178 ? -8.736 -5.889 -6.317 1.00 82.50 178 ILE A C 1
ATOM 1360 O O . ILE A 1 178 ? -8.654 -6.560 -7.351 1.00 82.50 178 ILE A O 1
ATOM 1364 N N . PRO A 1 179 ? -7.811 -5.993 -5.346 1.00 78.69 179 PRO A N 1
ATOM 1365 C CA . PRO A 1 179 ? -6.724 -6.956 -5.428 1.00 78.69 179 PRO A CA 1
ATOM 1366 C C . PRO A 1 179 ? -7.258 -8.388 -5.304 1.00 78.69 179 PRO A C 1
ATOM 1368 O O . PRO A 1 179 ? -7.862 -8.762 -4.297 1.00 78.69 179 PRO A O 1
ATOM 1371 N N . ARG A 1 180 ? -6.998 -9.210 -6.322 1.00 76.31 180 ARG A N 1
ATOM 1372 C CA . ARG A 1 180 ? -7.382 -10.632 -6.335 1.00 76.31 180 ARG A CA 1
ATOM 1373 C C . ARG A 1 180 ? -6.406 -11.515 -5.570 1.00 76.31 180 ARG A C 1
ATOM 1375 O O . ARG A 1 180 ? -6.811 -12.524 -4.996 1.00 76.31 180 ARG A O 1
ATOM 1382 N N . GLU A 1 181 ? -5.142 -11.107 -5.537 1.00 79.81 181 GLU A N 1
ATOM 1383 C CA . GLU A 1 181 ? -4.087 -11.827 -4.841 1.00 79.81 181 GLU A CA 1
ATOM 1384 C C . GLU A 1 181 ? -4.054 -11.465 -3.345 1.00 79.81 181 GLU A C 1
ATOM 1386 O O . GLU A 1 181 ? -3.998 -10.275 -3.002 1.00 79.81 181 GLU A O 1
ATOM 1391 N N . PRO A 1 182 ? -4.033 -12.453 -2.424 1.00 80.88 182 PRO A N 1
ATOM 1392 C CA . PRO A 1 182 ? -4.011 -12.208 -0.979 1.00 80.88 182 PRO A CA 1
ATOM 1393 C C . PRO A 1 182 ? -2.876 -11.284 -0.515 1.00 80.88 182 PRO A C 1
ATOM 1395 O O . PRO A 1 182 ? -3.038 -10.486 0.412 1.00 80.88 182 PRO A O 1
ATOM 1398 N N . LEU A 1 183 ? -1.721 -11.367 -1.179 1.00 78.06 183 LEU A N 1
ATOM 1399 C CA . LEU A 1 183 ? -0.552 -10.532 -0.904 1.00 78.06 183 LEU A CA 1
ATOM 1400 C C . LEU A 1 183 ? -0.835 -9.041 -1.162 1.00 78.06 183 LEU A C 1
ATOM 1402 O O . LEU A 1 183 ? -0.449 -8.184 -0.361 1.00 78.06 183 LEU A O 1
ATOM 1406 N N . MET A 1 184 ? -1.576 -8.731 -2.227 1.00 79.69 184 MET A N 1
ATOM 1407 C CA . MET A 1 184 ? -1.983 -7.364 -2.561 1.00 79.69 184 MET A CA 1
ATOM 1408 C C . MET A 1 184 ? -3.151 -6.889 -1.701 1.00 79.69 184 MET A C 1
ATOM 1410 O O . MET A 1 184 ? -3.178 -5.725 -1.296 1.00 79.69 184 MET A O 1
ATOM 1414 N N . GLN A 1 185 ? -4.071 -7.786 -1.331 1.00 84.12 185 GLN A N 1
ATOM 1415 C CA . GLN A 1 185 ? -5.134 -7.471 -0.372 1.00 84.12 185 GLN A CA 1
ATOM 1416 C C . GLN A 1 185 ? -4.553 -6.955 0.946 1.00 84.12 185 GLN A C 1
ATOM 1418 O O . GLN A 1 185 ? -4.996 -5.918 1.438 1.00 84.12 185 GLN A O 1
ATOM 1423 N N . ALA A 1 186 ? -3.531 -7.621 1.491 1.00 79.88 186 ALA A N 1
ATOM 1424 C CA . ALA A 1 186 ? -2.879 -7.192 2.728 1.00 79.88 186 ALA A CA 1
ATOM 1425 C C . ALA A 1 186 ? -2.249 -5.789 2.613 1.00 79.88 186 ALA A C 1
ATOM 1427 O O . ALA A 1 186 ? -2.315 -5.003 3.561 1.00 79.88 186 ALA A O 1
ATOM 1428 N N . ARG A 1 187 ? -1.680 -5.451 1.447 1.00 79.62 187 ARG A N 1
ATOM 1429 C CA . ARG A 1 187 ? -1.085 -4.136 1.164 1.00 79.62 187 ARG A CA 1
ATOM 1430 C C . ARG A 1 187 ? -2.136 -3.027 1.122 1.00 79.62 187 ARG A C 1
ATOM 1432 O O . ARG A 1 187 ? -1.974 -2.019 1.810 1.00 79.62 187 ARG A O 1
ATOM 1439 N N . TYR A 1 188 ? -3.188 -3.190 0.320 1.00 77.88 188 TYR A N 1
ATOM 1440 C CA . TYR A 1 188 ? -4.209 -2.150 0.134 1.00 77.88 188 TYR A CA 1
ATOM 1441 C C . TYR A 1 188 ? -5.086 -1.957 1.374 1.00 77.88 188 TYR A C 1
ATOM 1443 O O . TYR A 1 188 ? -5.523 -0.845 1.661 1.00 77.88 188 TYR A O 1
ATOM 1451 N N . HIS A 1 189 ? -5.283 -3.008 2.167 1.00 83.19 189 HIS A N 1
ATOM 1452 C CA . HIS A 1 189 ? -6.179 -2.966 3.316 1.00 83.19 189 HIS A CA 1
ATOM 1453 C C . HIS A 1 189 ? -5.490 -2.760 4.666 1.00 83.19 189 HIS A C 1
ATOM 1455 O O . HIS A 1 189 ? -6.155 -2.793 5.703 1.00 83.19 189 HIS A O 1
ATOM 1461 N N . LEU A 1 190 ? -4.179 -2.506 4.713 1.00 82.31 190 LEU A N 1
ATOM 1462 C CA . LEU A 1 190 ? -3.484 -2.369 5.997 1.00 82.31 190 LEU A CA 1
ATOM 1463 C C . LEU A 1 190 ? -4.049 -1.225 6.864 1.00 82.31 190 LEU A C 1
ATOM 1465 O O . LEU A 1 190 ? -4.040 -1.296 8.092 1.00 82.31 190 LEU A O 1
ATOM 1469 N N . HIS A 1 191 ? -4.623 -0.196 6.241 1.00 84.62 191 HIS A N 1
ATOM 1470 C CA . HIS A 1 191 ? -5.299 0.900 6.936 1.00 84.62 191 HIS A CA 1
ATOM 1471 C C . HIS A 1 191 ? -6.541 0.456 7.741 1.00 84.62 191 HIS A C 1
ATOM 1473 O O . HIS A 1 191 ? -6.961 1.173 8.654 1.00 84.62 191 HIS A O 1
ATOM 1479 N N . LEU A 1 192 ? -7.101 -0.726 7.450 1.00 90.12 192 LEU A N 1
ATOM 1480 C CA . LEU A 1 192 ? -8.208 -1.344 8.187 1.00 90.12 192 LEU A CA 1
ATOM 1481 C C . LEU A 1 192 ? -7.753 -2.004 9.498 1.00 90.12 192 LEU A C 1
ATOM 1483 O O . LEU A 1 192 ? -8.563 -2.177 10.410 1.00 90.12 192 LEU A O 1
ATOM 1487 N N . VAL A 1 193 ? -6.459 -2.324 9.638 1.00 89.56 193 VAL A N 1
ATOM 1488 C CA . VAL A 1 193 ? -5.921 -3.048 10.804 1.00 89.56 193 VAL A CA 1
ATOM 1489 C C . VAL A 1 193 ? -6.186 -2.298 12.102 1.00 89.56 193 VAL A C 1
ATOM 1491 O O . VAL A 1 193 ? -6.605 -2.903 13.085 1.00 89.56 193 VAL A O 1
ATOM 1494 N N . VAL A 1 194 ? -5.981 -0.978 12.123 1.00 90.25 194 VAL A N 1
ATOM 1495 C CA . VAL A 1 194 ? -6.159 -0.177 13.342 1.00 90.25 194 VAL A CA 1
ATOM 1496 C C . VAL A 1 194 ? -7.600 -0.266 13.860 1.00 90.25 194 VAL A C 1
ATOM 1498 O O . VAL A 1 194 ? -7.791 -0.804 14.953 1.00 90.25 194 VAL A O 1
ATOM 1501 N N . PRO A 1 195 ? -8.636 0.201 13.137 1.00 94.31 195 PRO A N 1
ATOM 1502 C CA . PRO A 1 195 ? -10.000 0.144 13.656 1.00 94.31 195 PRO A CA 1
ATOM 1503 C C . PRO A 1 195 ? -10.476 -1.291 13.933 1.00 94.31 195 PRO A C 1
ATOM 1505 O O . PRO A 1 195 ? -11.178 -1.515 14.923 1.00 94.31 195 PRO A O 1
ATOM 1508 N N . PHE A 1 196 ? -10.040 -2.268 13.133 1.00 95.75 196 PHE A N 1
ATOM 1509 C CA . PHE A 1 196 ? -10.356 -3.679 13.343 1.00 95.75 196 PHE A CA 1
ATOM 1510 C C . PHE A 1 196 ? -9.783 -4.225 14.658 1.00 95.75 196 PHE A C 1
ATOM 1512 O O . PHE A 1 196 ? -10.512 -4.819 15.456 1.00 95.75 196 PHE A O 1
ATOM 1519 N N . LEU A 1 197 ? -8.505 -3.963 14.949 1.00 94.19 197 LEU A N 1
ATOM 1520 C CA . LEU A 1 197 ? -7.879 -4.376 16.206 1.00 94.19 197 LEU A CA 1
ATOM 1521 C C . LEU A 1 197 ? -8.486 -3.658 17.416 1.00 94.19 197 LEU A C 1
ATOM 1523 O O . LEU A 1 197 ? -8.615 -4.268 18.477 1.00 94.19 197 LEU A O 1
ATOM 1527 N N . TYR A 1 198 ? -8.916 -2.400 17.276 1.00 94.88 198 TYR A N 1
ATOM 1528 C CA . TYR A 1 198 ? -9.651 -1.702 18.338 1.00 94.88 198 TYR A CA 1
ATOM 1529 C C . TYR A 1 198 ? -11.000 -2.376 18.640 1.00 94.88 198 TYR A C 1
ATOM 1531 O O . TYR A 1 198 ? -11.353 -2.535 19.813 1.00 94.88 198 TYR A O 1
ATOM 1539 N N . LEU A 1 199 ? -11.738 -2.821 17.616 1.00 97.69 199 LEU A N 1
ATOM 1540 C CA . LEU A 1 199 ? -12.953 -3.620 17.806 1.00 97.69 199 LEU A CA 1
ATOM 1541 C C . LEU A 1 199 ? -12.626 -4.960 18.478 1.00 97.69 199 LEU A C 1
ATOM 1543 O O . LEU A 1 199 ? -13.244 -5.30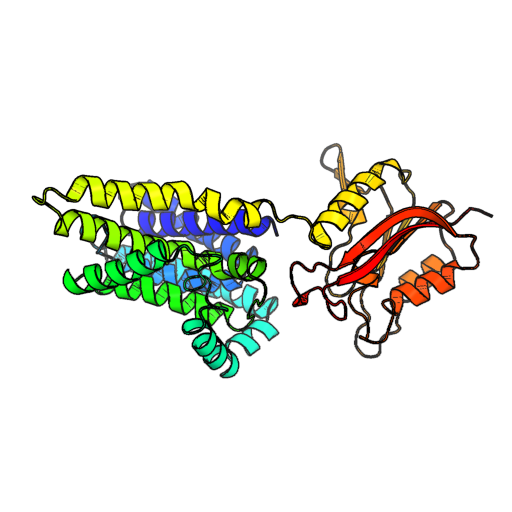0 19.486 1.00 97.69 19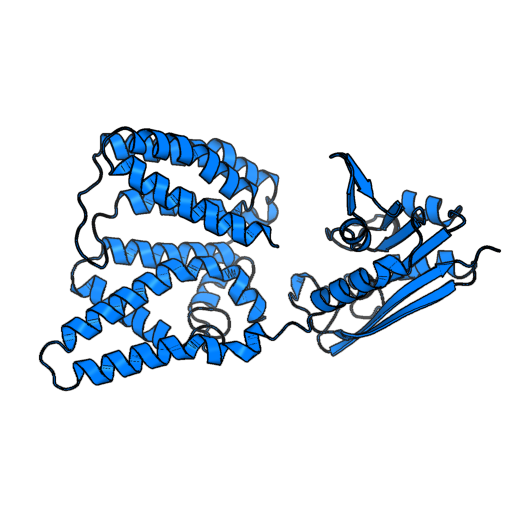9 LEU A O 1
ATOM 1547 N N . ALA A 1 200 ? -11.615 -5.686 17.999 1.00 96.69 200 ALA A N 1
ATOM 1548 C CA . ALA A 1 200 ? -11.213 -6.964 18.587 1.00 96.69 200 ALA A CA 1
ATOM 1549 C C . ALA A 1 200 ? -10.782 -6.822 20.060 1.00 96.69 200 ALA A C 1
ATOM 1551 O O . ALA A 1 200 ? -11.176 -7.624 20.910 1.00 96.69 200 ALA A O 1
ATOM 1552 N N . ALA A 1 201 ? -10.044 -5.761 20.395 1.00 95.50 201 ALA A N 1
ATOM 1553 C CA . ALA A 1 201 ? -9.648 -5.442 21.763 1.00 95.50 201 ALA A CA 1
ATOM 1554 C C . ALA A 1 201 ? -10.860 -5.133 22.657 1.00 95.50 201 ALA A C 1
ATOM 1556 O O . ALA A 1 201 ? -10.925 -5.612 23.792 1.00 95.50 201 ALA A O 1
ATOM 1557 N N . ALA A 1 202 ? -11.852 -4.389 22.153 1.00 96.12 202 ALA A N 1
ATOM 1558 C CA . ALA A 1 202 ? -13.109 -4.179 22.870 1.00 96.12 202 ALA A CA 1
ATOM 1559 C C . ALA A 1 202 ? -13.843 -5.509 23.129 1.00 96.12 202 ALA A C 1
ATOM 1561 O O . ALA A 1 202 ? -14.381 -5.710 24.221 1.00 96.12 202 ALA A O 1
ATOM 1562 N N . GLY A 1 203 ? -13.803 -6.438 22.169 1.00 96.50 203 GLY A N 1
ATOM 1563 C CA . GLY A 1 203 ? -14.341 -7.788 22.319 1.00 96.50 203 GLY A CA 1
ATOM 1564 C C . GLY A 1 203 ? -13.623 -8.590 23.402 1.00 96.50 203 GLY A C 1
ATOM 1565 O O . GLY A 1 203 ? -14.271 -9.192 24.257 1.00 96.50 203 GLY A O 1
ATOM 1566 N N . LEU A 1 204 ? -12.291 -8.536 23.437 1.00 95.50 204 LEU A N 1
ATOM 1567 C CA . LEU A 1 204 ? -11.488 -9.220 24.452 1.00 95.50 204 LEU A CA 1
ATOM 1568 C C . LEU A 1 204 ? -11.774 -8.697 25.870 1.00 95.50 204 LEU A C 1
ATOM 1570 O O . LEU A 1 204 ? -11.975 -9.489 26.794 1.00 95.50 204 LEU A O 1
ATOM 1574 N N . VAL A 1 205 ? -11.862 -7.373 26.041 1.00 94.19 205 VAL A N 1
ATOM 1575 C CA . VAL A 1 205 ? -12.260 -6.747 27.317 1.00 94.19 205 VAL A CA 1
ATOM 1576 C C . VAL A 1 205 ? -13.672 -7.187 27.709 1.00 94.19 205 VAL A C 1
ATOM 1578 O O . VAL A 1 205 ? -13.910 -7.601 28.846 1.00 94.19 205 VAL A O 1
ATOM 1581 N N . GLY A 1 206 ? -14.602 -7.174 26.753 1.00 94.62 206 GLY A N 1
ATOM 1582 C CA . GLY A 1 206 ? -15.968 -7.644 26.949 1.00 94.62 206 GLY A CA 1
ATOM 1583 C C . GLY A 1 206 ? -16.066 -9.100 27.399 1.00 94.62 206 GLY A C 1
ATOM 1584 O O . GLY A 1 206 ? -16.855 -9.426 28.290 1.00 94.62 206 GLY A O 1
ATOM 1585 N N . LEU A 1 207 ? -15.233 -9.970 26.827 1.00 95.44 207 LEU A N 1
ATOM 1586 C CA . LEU A 1 207 ? -15.173 -11.389 27.159 1.00 95.44 207 LEU A CA 1
ATOM 1587 C C . LEU A 1 207 ? -14.637 -11.583 28.580 1.00 95.44 207 LEU A C 1
ATOM 1589 O O . LEU A 1 207 ? -15.213 -12.336 29.367 1.00 95.44 207 LEU A O 1
ATOM 1593 N N . GLY A 1 208 ? -13.575 -10.858 28.938 1.00 95.00 208 GLY A N 1
ATOM 1594 C CA . GLY A 1 208 ? -13.016 -10.871 30.289 1.00 95.00 208 GLY A CA 1
ATOM 1595 C C . GLY A 1 208 ? -14.024 -10.434 31.355 1.00 95.00 208 GLY A C 1
ATOM 1596 O O . GLY A 1 208 ? -14.114 -11.067 32.410 1.00 95.00 208 GLY A O 1
ATOM 1597 N N . ASP A 1 209 ? -14.820 -9.403 31.066 1.00 93.94 209 ASP A N 1
ATOM 1598 C CA . ASP A 1 209 ? -15.876 -8.916 31.959 1.00 93.94 209 ASP A CA 1
ATOM 1599 C C . ASP A 1 209 ? -17.020 -9.929 32.112 1.00 93.94 209 ASP A C 1
ATOM 1601 O O . ASP A 1 209 ? -17.475 -10.185 33.225 1.00 93.94 209 ASP A O 1
ATOM 1605 N N . ARG A 1 210 ? -17.450 -10.559 31.013 1.00 94.50 210 ARG A N 1
ATOM 1606 C CA . ARG A 1 210 ? -18.489 -11.609 30.989 1.00 94.50 210 ARG A CA 1
ATOM 1607 C C . ARG A 1 210 ? -18.130 -12.845 31.799 1.00 94.50 210 ARG A C 1
ATOM 1609 O O . ARG A 1 210 ? -18.999 -13.476 32.402 1.00 94.50 210 ARG A O 1
ATOM 1616 N N . LEU A 1 211 ? -16.858 -13.218 31.755 1.00 95.81 211 LEU A N 1
ATOM 1617 C CA . LEU A 1 211 ? -16.337 -14.394 32.438 1.00 95.81 211 LEU A CA 1
ATOM 1618 C C . LEU A 1 211 ? -15.894 -14.086 33.871 1.00 95.81 211 LEU A C 1
ATOM 1620 O O . LEU A 1 211 ? -15.458 -14.993 34.578 1.00 95.81 211 LEU A O 1
ATOM 1624 N N . ARG A 1 212 ? -16.001 -12.836 34.333 1.00 95.38 212 ARG A N 1
ATOM 1625 C CA . ARG A 1 212 ? -15.637 -12.455 35.699 1.00 95.38 212 ARG A CA 1
ATOM 1626 C C . ARG A 1 212 ? -16.406 -13.307 36.718 1.00 95.38 212 ARG A C 1
ATOM 1628 O O . ARG A 1 212 ? -17.614 -13.482 36.608 1.00 95.38 212 ARG A O 1
ATOM 1635 N N . GLY A 1 213 ? -15.680 -13.887 37.676 1.00 94.19 213 GLY A N 1
ATOM 1636 C CA . GLY A 1 213 ? -16.231 -14.800 38.687 1.00 94.19 213 GLY A CA 1
ATOM 1637 C C . GLY A 1 213 ? -16.511 -16.231 38.203 1.00 94.19 213 GLY A C 1
ATOM 1638 O O . GLY A 1 213 ? -16.880 -17.076 39.011 1.00 94.19 213 GLY A O 1
ATOM 1639 N N . ARG A 1 214 ? -16.316 -16.550 36.914 1.00 95.75 214 ARG A N 1
ATOM 1640 C CA . ARG A 1 214 ? -16.492 -17.914 36.387 1.00 95.75 214 ARG A CA 1
ATOM 1641 C C . ARG A 1 214 ? -15.176 -18.693 36.431 1.00 95.75 214 ARG A C 1
ATOM 1643 O O . ARG A 1 214 ? -14.139 -18.175 36.020 1.00 95.75 214 ARG A O 1
ATOM 1650 N N . ARG A 1 215 ? -15.237 -19.981 36.801 1.00 95.56 215 ARG A N 1
ATOM 1651 C CA . ARG A 1 215 ? -14.074 -20.902 36.822 1.00 95.56 215 ARG A CA 1
ATOM 1652 C C . ARG A 1 215 ? -13.325 -21.003 35.484 1.00 95.56 215 ARG A C 1
ATOM 1654 O O . ARG A 1 215 ? -12.133 -21.269 35.459 1.00 95.56 215 ARG A O 1
ATOM 1661 N N . TRP A 1 216 ? -14.018 -20.747 34.374 1.00 93.81 216 TRP A N 1
ATOM 1662 C CA . TRP A 1 216 ? -13.468 -20.849 33.019 1.00 93.81 216 TRP A CA 1
ATOM 1663 C C . TRP A 1 216 ? -12.829 -19.557 32.491 1.00 93.81 216 TRP A C 1
ATOM 1665 O O . TRP A 1 216 ? -12.386 -19.530 31.347 1.00 93.81 216 TRP A O 1
ATOM 1675 N N . ARG A 1 217 ? -12.760 -18.480 33.285 1.00 95.25 217 ARG A N 1
ATOM 1676 C CA . ARG A 1 217 ? -12.196 -17.199 32.828 1.00 95.25 217 ARG A CA 1
ATOM 1677 C C . ARG A 1 217 ? -10.756 -17.334 32.351 1.00 95.25 217 ARG A C 1
ATOM 1679 O O . ARG A 1 217 ? -10.453 -16.983 31.216 1.00 95.25 217 ARG A O 1
ATOM 1686 N N . THR A 1 218 ? -9.885 -17.821 33.229 1.00 93.75 218 THR A N 1
ATOM 1687 C CA . THR A 1 218 ? -8.458 -17.975 32.948 1.00 93.75 218 THR A CA 1
ATOM 1688 C C . THR A 1 218 ? -8.206 -18.907 31.765 1.00 93.75 218 THR A C 1
ATOM 1690 O O . THR A 1 218 ? -7.523 -18.464 30.848 1.00 93.75 218 THR A O 1
ATOM 1693 N N . PRO A 1 219 ? -8.781 -20.129 31.694 1.00 95.81 219 PRO A N 1
ATOM 1694 C CA . PRO A 1 219 ? -8.536 -20.999 30.546 1.00 95.81 219 PRO A CA 1
ATOM 1695 C C . PRO A 1 219 ? -9.090 -20.425 29.236 1.00 95.81 219 PRO A C 1
ATOM 1697 O O . PRO A 1 219 ? -8.427 -20.541 28.213 1.00 95.81 219 PRO A O 1
ATOM 1700 N N . ALA A 1 220 ? -10.245 -19.747 29.241 1.00 93.75 220 ALA A N 1
ATOM 1701 C CA . ALA A 1 220 ? -10.784 -19.132 28.026 1.00 93.75 220 ALA A CA 1
ATOM 1702 C C . ALA A 1 220 ? -9.909 -17.971 27.523 1.00 93.75 220 ALA A C 1
ATOM 1704 O O . ALA A 1 220 ? -9.608 -17.896 26.335 1.00 93.75 220 ALA A O 1
ATOM 1705 N N . LEU A 1 221 ? -9.469 -17.079 28.418 1.00 94.31 221 LEU A N 1
ATOM 1706 C CA . LEU A 1 221 ? -8.580 -15.974 28.049 1.00 94.31 221 LEU A CA 1
ATOM 1707 C C . LEU A 1 221 ? -7.188 -16.469 27.647 1.00 94.31 221 LEU A C 1
ATOM 1709 O O . LEU A 1 221 ? -6.611 -15.923 26.713 1.00 94.31 221 LEU A O 1
ATOM 1713 N N . ALA A 1 222 ? -6.670 -17.511 28.303 1.00 94.81 222 ALA A N 1
ATOM 1714 C CA . ALA A 1 222 ? -5.418 -18.156 27.919 1.00 94.81 222 ALA A CA 1
ATOM 1715 C C . ALA A 1 222 ? -5.524 -18.816 26.539 1.00 94.81 222 ALA A C 1
ATOM 1717 O O . ALA A 1 222 ? -4.609 -18.672 25.737 1.00 94.81 222 ALA A O 1
ATOM 1718 N N . LEU A 1 223 ? -6.647 -19.472 26.226 1.00 94.88 223 LEU A N 1
ATOM 1719 C CA . LEU A 1 223 ? -6.893 -20.050 24.905 1.00 94.88 223 LEU A CA 1
ATOM 1720 C C . LEU A 1 223 ? -6.936 -18.970 23.820 1.00 94.88 223 LEU A C 1
ATOM 1722 O O . LEU A 1 223 ? -6.272 -19.106 22.797 1.00 94.88 223 LEU A O 1
ATOM 1726 N N . VAL A 1 224 ? -7.677 -17.882 24.051 1.00 94.50 224 VAL A N 1
ATOM 1727 C CA . VAL A 1 224 ? -7.740 -16.750 23.113 1.00 94.50 224 VAL A CA 1
ATOM 1728 C C . VAL A 1 224 ? -6.364 -16.100 22.961 1.00 94.50 224 VAL A C 1
ATOM 1730 O O . VAL A 1 224 ? -5.910 -15.893 21.841 1.00 94.50 224 VAL A O 1
ATOM 1733 N N . GLY A 1 225 ? -5.669 -15.832 24.068 1.00 93.25 225 GLY A N 1
ATOM 1734 C CA . GLY A 1 225 ? -4.321 -15.264 24.062 1.00 93.25 225 GLY A CA 1
ATOM 1735 C C . GLY A 1 225 ? -3.309 -16.155 23.340 1.00 93.25 225 GLY A C 1
ATOM 1736 O O . GLY A 1 225 ? -2.543 -15.660 22.521 1.00 93.25 225 GLY A O 1
ATOM 1737 N N . GLY A 1 226 ? -3.353 -17.469 23.572 1.00 93.75 226 GLY A N 1
ATOM 1738 C CA . GLY A 1 226 ? -2.517 -18.451 22.884 1.00 93.75 226 GLY A CA 1
ATOM 1739 C C . GLY A 1 226 ? -2.816 -18.523 21.388 1.00 93.75 226 GLY A C 1
ATOM 1740 O O . GLY A 1 226 ? -1.896 -18.499 20.577 1.00 93.75 226 GLY A O 1
ATOM 1741 N N . ALA A 1 227 ? -4.094 -18.523 20.999 1.00 91.06 227 ALA A N 1
ATOM 1742 C CA . ALA A 1 227 ? -4.491 -18.497 19.593 1.00 91.06 227 ALA A CA 1
ATOM 1743 C C . ALA A 1 227 ? -4.023 -17.219 18.874 1.00 91.06 227 ALA A C 1
ATOM 1745 O O . ALA A 1 227 ? -3.601 -17.291 17.720 1.00 91.06 227 ALA A O 1
ATOM 1746 N N . LEU A 1 228 ? -4.056 -16.065 19.553 1.00 90.19 228 LEU A N 1
ATOM 1747 C CA . LEU A 1 228 ? -3.513 -14.807 19.033 1.00 90.19 228 LEU A CA 1
ATOM 1748 C C . LEU A 1 228 ? -1.982 -14.828 18.959 1.00 90.19 228 LEU A C 1
ATOM 1750 O O . LEU A 1 228 ? -1.426 -14.399 17.957 1.00 90.19 228 LEU A O 1
ATOM 1754 N N . ALA A 1 229 ? -1.297 -15.368 19.968 1.00 90.19 229 ALA A N 1
ATOM 1755 C CA . ALA A 1 229 ? 0.163 -15.475 19.981 1.00 90.19 229 ALA A CA 1
ATOM 1756 C C . ALA A 1 229 ? 0.700 -16.424 18.895 1.00 90.19 229 ALA A C 1
ATOM 1758 O O . ALA A 1 229 ? 1.789 -16.211 18.371 1.00 90.19 229 ALA A O 1
ATOM 1759 N N . ILE A 1 230 ? -0.070 -17.454 18.535 1.00 90.38 230 ILE A N 1
ATOM 1760 C CA . ILE A 1 230 ? 0.271 -18.412 17.473 1.00 90.38 230 ILE A CA 1
ATOM 1761 C C . ILE A 1 230 ? -0.105 -17.875 16.081 1.00 90.38 230 ILE A C 1
ATOM 1763 O O . ILE A 1 230 ? 0.360 -18.411 15.075 1.00 90.38 230 ILE A O 1
ATOM 1767 N N . SER A 1 231 ? -0.904 -16.806 15.977 1.00 85.62 231 SER A N 1
ATOM 1768 C CA . SER A 1 231 ? -1.358 -16.302 14.674 1.00 85.62 231 SER A CA 1
ATOM 1769 C C . SER A 1 231 ? -0.217 -15.962 13.701 1.00 85.62 231 SER A C 1
ATOM 1771 O O . SER A 1 231 ? -0.327 -16.379 12.547 1.00 85.62 231 SER A O 1
ATOM 1773 N N . PRO A 1 232 ? 0.927 -15.362 14.106 1.00 83.31 232 PRO A N 1
ATOM 1774 C CA . PRO A 1 232 ? 2.023 -15.100 13.172 1.00 83.31 232 PRO A CA 1
ATOM 1775 C C . PRO A 1 232 ? 2.628 -16.383 12.592 1.00 83.31 232 PRO A C 1
ATOM 1777 O O . PRO A 1 232 ? 3.041 -16.405 11.437 1.00 83.31 232 PRO A O 1
ATOM 1780 N N . LEU A 1 233 ? 2.631 -17.482 13.359 1.00 86.56 233 LEU A N 1
ATOM 1781 C CA . LEU A 1 233 ? 3.124 -18.778 12.885 1.00 86.56 233 LEU A CA 1
ATOM 1782 C C . LEU A 1 233 ? 2.226 -19.359 11.790 1.00 86.56 233 LEU A C 1
ATOM 1784 O O . LEU A 1 233 ? 2.731 -20.005 10.876 1.00 86.56 233 LEU A O 1
ATOM 1788 N N . ARG A 1 234 ? 0.914 -19.092 11.837 1.00 82.06 234 ARG A N 1
ATOM 1789 C CA . ARG A 1 234 ? -0.012 -19.469 10.756 1.00 82.06 234 ARG A CA 1
ATOM 1790 C C . ARG A 1 234 ? 0.274 -18.709 9.466 1.00 82.06 234 ARG A C 1
ATOM 1792 O O . ARG A 1 234 ? 0.150 -19.282 8.391 1.00 82.06 234 ARG A O 1
ATOM 1799 N N . HIS A 1 235 ? 0.718 -17.462 9.579 1.00 80.69 235 HIS A N 1
ATOM 1800 C CA . HIS A 1 235 ? 1.093 -16.635 8.434 1.00 80.69 235 HIS A CA 1
ATOM 1801 C C . HIS A 1 235 ? 2.557 -16.809 8.015 1.00 80.69 235 HIS A C 1
ATOM 1803 O O . HIS A 1 235 ? 3.017 -16.099 7.130 1.00 80.69 235 HIS A O 1
ATOM 1809 N N . ARG A 1 236 ? 3.305 -17.764 8.589 1.00 84.38 236 ARG A N 1
ATOM 1810 C CA . ARG A 1 236 ? 4.715 -17.983 8.228 1.00 84.38 236 ARG A CA 1
ATOM 1811 C C . ARG A 1 236 ? 4.899 -18.281 6.741 1.00 84.38 236 ARG A C 1
ATOM 1813 O O . ARG A 1 236 ? 5.838 -17.760 6.155 1.00 84.38 236 ARG A O 1
ATOM 1820 N N . ALA A 1 237 ? 4.025 -19.102 6.154 1.00 79.25 237 ALA A N 1
ATOM 1821 C CA . ALA A 1 237 ? 4.084 -19.413 4.727 1.00 79.25 237 ALA A CA 1
ATOM 1822 C C . ALA A 1 237 ? 3.937 -18.138 3.889 1.00 79.25 237 ALA A C 1
ATOM 1824 O O . ALA A 1 237 ? 4.757 -17.901 3.022 1.00 79.25 237 ALA A O 1
ATOM 1825 N N . PHE A 1 238 ? 2.973 -17.285 4.240 1.00 76.62 238 PHE A N 1
ATOM 1826 C CA . PHE A 1 238 ? 2.745 -15.987 3.606 1.00 76.62 238 PHE A CA 1
ATOM 1827 C C . PHE A 1 238 ? 3.921 -15.012 3.793 1.00 76.62 238 PHE A C 1
ATOM 1829 O O . PHE A 1 238 ? 4.313 -14.335 2.856 1.00 76.62 238 PHE A O 1
ATOM 1836 N N . ILE A 1 239 ? 4.521 -14.948 4.987 1.00 76.25 239 ILE A N 1
ATOM 1837 C CA . ILE A 1 239 ? 5.673 -14.069 5.272 1.00 76.25 239 ILE A CA 1
ATOM 1838 C C . ILE A 1 239 ? 6.934 -14.533 4.532 1.00 76.25 239 ILE A C 1
ATOM 1840 O O . ILE A 1 239 ? 7.742 -13.710 4.110 1.00 76.25 239 ILE A O 1
ATOM 1844 N N . GLY A 1 240 ? 7.128 -15.847 4.419 1.00 80.94 240 GLY A N 1
ATOM 1845 C CA . GLY A 1 240 ? 8.256 -16.438 3.701 1.00 80.94 240 GLY A CA 1
ATOM 1846 C C . GLY A 1 240 ? 8.068 -16.478 2.187 1.00 80.94 240 GLY A C 1
ATOM 1847 O O . GLY A 1 240 ? 8.980 -16.905 1.488 1.00 80.94 240 GLY A O 1
ATOM 1848 N N . ASP A 1 241 ? 6.905 -16.062 1.689 1.00 81.44 241 ASP A N 1
ATOM 1849 C CA . ASP A 1 241 ? 6.554 -16.135 0.282 1.00 81.44 241 ASP A CA 1
ATOM 1850 C C . ASP A 1 241 ? 7.153 -14.963 -0.502 1.00 81.44 241 ASP A C 1
ATOM 1852 O O . ASP A 1 241 ? 6.542 -13.908 -0.663 1.00 81.44 241 ASP A O 1
ATOM 1856 N N . VAL A 1 242 ? 8.399 -15.138 -0.937 1.00 81.75 242 VAL A N 1
ATOM 1857 C CA . VAL A 1 242 ? 9.211 -14.080 -1.560 1.00 81.75 242 VAL A CA 1
ATOM 1858 C C . VAL A 1 242 ? 9.676 -14.427 -2.976 1.00 81.75 242 VAL A C 1
ATOM 1860 O O . VAL A 1 242 ? 10.500 -13.704 -3.533 1.00 81.75 242 VAL A O 1
ATOM 1863 N N . ASP A 1 243 ? 9.165 -15.511 -3.560 1.00 85.50 243 ASP A N 1
ATOM 1864 C CA . ASP A 1 243 ? 9.553 -16.008 -4.894 1.00 85.50 243 ASP A CA 1
ATOM 1865 C C . ASP A 1 243 ? 8.705 -15.358 -5.999 1.00 85.50 243 ASP A C 1
ATOM 1867 O O . ASP A 1 243 ? 8.112 -16.009 -6.868 1.00 85.50 243 ASP A O 1
ATOM 1871 N N . LEU A 1 244 ? 8.589 -14.036 -5.919 1.00 88.69 244 LEU A N 1
ATOM 1872 C CA . LEU A 1 244 ? 7.815 -13.199 -6.831 1.00 88.69 244 LEU A CA 1
ATOM 1873 C C . LEU A 1 244 ? 8.711 -12.694 -7.961 1.00 88.69 244 LEU A C 1
ATOM 1875 O O . LEU A 1 244 ? 9.907 -12.470 -7.746 1.00 88.69 244 LEU A O 1
ATOM 1879 N N . ASN A 1 245 ? 8.128 -12.482 -9.143 1.00 90.00 245 ASN A N 1
ATOM 1880 C CA . ASN A 1 245 ? 8.841 -12.024 -10.340 1.00 90.00 245 ASN A CA 1
ATOM 1881 C C . ASN A 1 245 ? 9.762 -10.829 -10.046 1.00 90.00 245 ASN A C 1
ATOM 1883 O O . ASN A 1 245 ? 10.950 -10.866 -10.359 1.00 90.00 245 ASN A O 1
ATOM 1887 N N . GLU A 1 246 ? 9.233 -9.807 -9.377 1.00 86.94 246 GLU A N 1
ATOM 1888 C CA . GLU A 1 246 ? 9.928 -8.564 -9.053 1.00 86.94 246 GLU A CA 1
ATOM 1889 C C . GLU A 1 246 ? 11.022 -8.768 -8.000 1.00 86.94 246 GLU A C 1
ATOM 1891 O O . GLU A 1 246 ? 12.064 -8.115 -8.048 1.00 86.94 246 GLU A O 1
ATOM 1896 N N . THR A 1 247 ? 10.801 -9.675 -7.044 1.00 88.69 247 THR A N 1
ATOM 1897 C CA . THR A 1 247 ? 11.772 -9.927 -5.972 1.00 88.69 247 THR A CA 1
ATOM 1898 C C . THR A 1 247 ? 12.989 -10.669 -6.515 1.00 88.69 247 THR A C 1
ATOM 1900 O O . THR A 1 247 ? 14.121 -10.314 -6.183 1.00 88.69 247 THR A O 1
ATOM 1903 N N . ASP A 1 248 ? 12.787 -11.661 -7.380 1.00 91.06 248 ASP A N 1
ATOM 1904 C CA . ASP A 1 248 ? 13.908 -12.392 -7.969 1.00 91.06 248 ASP A CA 1
ATOM 1905 C C . ASP A 1 248 ? 14.600 -11.600 -9.076 1.00 91.06 248 ASP A C 1
ATOM 1907 O O . ASP A 1 248 ? 15.826 -11.637 -9.134 1.00 91.06 248 ASP A O 1
ATOM 1911 N N . GLU A 1 249 ? 13.864 -10.821 -9.885 1.00 92.56 249 GLU A N 1
ATOM 1912 C CA . GLU A 1 249 ? 14.468 -9.844 -10.803 1.00 92.56 249 GLU A CA 1
ATOM 1913 C C . GLU A 1 249 ? 15.391 -8.900 -10.020 1.00 92.56 249 GLU A C 1
ATOM 1915 O O . GLU A 1 249 ? 16.555 -8.727 -10.375 1.00 92.56 249 GLU A O 1
ATOM 1920 N N . TRP A 1 250 ? 14.909 -8.341 -8.904 1.00 91.25 250 TRP A N 1
ATOM 1921 C CA . TRP A 1 250 ? 15.701 -7.445 -8.064 1.00 91.25 250 TRP A CA 1
ATOM 1922 C C . TRP A 1 250 ? 16.970 -8.118 -7.528 1.00 91.25 250 TRP A C 1
ATOM 1924 O O . TRP A 1 250 ? 18.045 -7.517 -7.600 1.00 91.25 250 TRP A O 1
ATOM 1934 N N . ARG A 1 251 ? 16.868 -9.354 -7.014 1.00 93.38 251 ARG A N 1
ATOM 1935 C CA . ARG A 1 251 ? 18.023 -10.118 -6.501 1.00 93.38 251 ARG A CA 1
ATOM 1936 C C . ARG A 1 251 ? 19.034 -10.400 -7.604 1.00 93.38 251 ARG A C 1
ATOM 1938 O O . ARG A 1 251 ? 20.232 -10.234 -7.387 1.00 93.38 251 ARG A O 1
ATOM 1945 N N . TRP A 1 252 ? 18.548 -10.806 -8.771 1.00 95.56 252 TRP A N 1
ATOM 1946 C CA . TRP A 1 252 ? 19.376 -11.128 -9.921 1.00 95.56 252 TRP A CA 1
ATOM 1947 C C . TRP A 1 252 ? 20.110 -9.891 -10.445 1.00 95.56 252 TRP A C 1
ATOM 1949 O O . TRP A 1 252 ? 21.336 -9.899 -10.485 1.00 95.56 252 TRP A O 1
ATOM 1959 N N . VAL A 1 253 ? 19.405 -8.781 -10.696 1.00 95.56 253 VAL A N 1
ATOM 1960 C CA . VAL A 1 253 ? 20.019 -7.506 -11.116 1.00 95.56 253 VAL A CA 1
ATOM 1961 C C . VAL A 1 253 ? 21.055 -7.012 -10.100 1.00 95.56 253 VAL A C 1
ATOM 1963 O O . VAL A 1 253 ? 22.122 -6.543 -10.493 1.00 95.56 253 VAL A O 1
ATOM 1966 N N . HIS A 1 254 ? 20.797 -7.152 -8.794 1.00 95.00 254 HIS A N 1
ATOM 1967 C CA . HIS A 1 254 ? 21.795 -6.820 -7.768 1.00 95.00 254 HIS A CA 1
ATOM 1968 C C . HIS A 1 254 ? 23.047 -7.697 -7.859 1.00 95.00 254 HIS A C 1
ATOM 1970 O O . HIS A 1 254 ? 24.155 -7.184 -7.705 1.00 95.00 254 HIS A O 1
ATOM 1976 N N . GLY A 1 255 ? 22.887 -8.994 -8.135 1.00 95.81 255 GLY A N 1
ATOM 1977 C CA . GLY A 1 255 ? 24.000 -9.920 -8.350 1.00 95.81 255 GLY A CA 1
ATOM 1978 C C . GLY A 1 255 ? 24.867 -9.562 -9.561 1.00 95.81 255 GLY A C 1
ATOM 1979 O O . GLY A 1 255 ? 26.071 -9.802 -9.541 1.00 95.81 255 GLY A O 1
ATOM 1980 N N . LEU A 1 256 ? 24.289 -8.911 -10.576 1.00 96.00 256 LEU A N 1
ATOM 1981 C CA . LEU A 1 256 ? 24.990 -8.495 -11.798 1.00 96.00 256 LEU A CA 1
ATOM 1982 C C . LEU A 1 256 ? 25.833 -7.225 -11.641 1.00 96.00 256 LEU A C 1
ATOM 1984 O O . LEU A 1 256 ? 26.578 -6.868 -12.554 1.00 96.00 256 LEU A O 1
ATO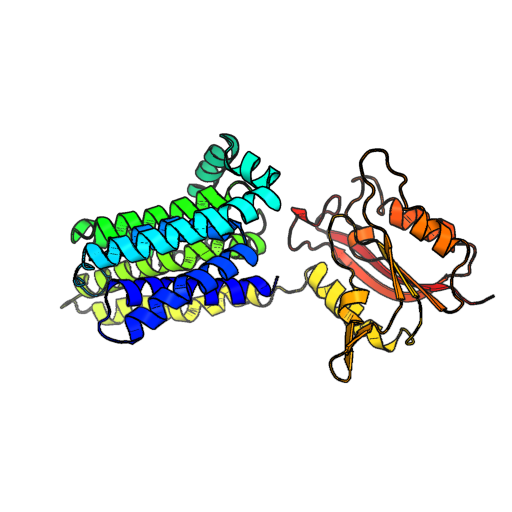M 1988 N N . ARG A 1 257 ? 25.761 -6.536 -10.496 1.00 93.69 257 ARG A N 1
ATOM 1989 C CA . ARG A 1 257 ? 26.441 -5.248 -10.286 1.00 93.69 257 ARG A CA 1
ATOM 1990 C C . ARG A 1 257 ? 27.947 -5.294 -10.562 1.00 93.69 257 ARG A C 1
ATOM 1992 O O . ARG A 1 257 ? 28.499 -4.337 -11.100 1.00 93.69 257 ARG A O 1
ATOM 1999 N N . GLU A 1 258 ? 28.614 -6.386 -10.205 1.00 92.56 258 GLU A N 1
ATOM 2000 C CA . GLU A 1 258 ? 30.056 -6.529 -10.441 1.00 92.56 258 GLU A CA 1
ATOM 2001 C C . GLU A 1 258 ? 30.392 -7.135 -11.812 1.00 92.56 258 GLU A C 1
ATOM 2003 O O . GLU A 1 258 ? 31.538 -7.056 -12.246 1.00 92.56 258 GLU A O 1
ATOM 2008 N N . ALA A 1 259 ? 29.404 -7.674 -12.533 1.00 93.88 259 ALA A N 1
ATOM 2009 C CA . ALA A 1 259 ? 29.585 -8.213 -13.881 1.00 93.88 259 ALA A CA 1
ATOM 2010 C C . ALA A 1 259 ? 29.637 -7.119 -14.967 1.00 93.88 259 ALA A C 1
ATOM 2012 O O . ALA A 1 259 ? 30.123 -7.365 -16.073 1.00 93.88 259 ALA A O 1
ATOM 2013 N N . ILE A 1 260 ? 29.146 -5.911 -14.662 1.00 95.88 260 ILE A N 1
ATOM 2014 C CA . ILE A 1 260 ? 29.113 -4.776 -15.591 1.00 95.88 260 ILE A CA 1
ATOM 2015 C C . ILE A 1 260 ? 30.165 -3.735 -15.171 1.00 95.88 260 ILE A C 1
ATOM 2017 O O . ILE A 1 260 ? 30.032 -3.125 -14.096 1.00 95.88 260 ILE A O 1
ATOM 2021 N N . PRO A 1 261 ? 31.194 -3.475 -16.002 1.00 95.94 261 PRO A N 1
ATOM 2022 C CA . PRO A 1 261 ? 32.196 -2.456 -15.710 1.00 95.94 261 PRO A CA 1
ATOM 2023 C C . PRO A 1 261 ? 31.575 -1.064 -15.539 1.00 95.94 261 PRO A C 1
ATOM 2025 O O . PRO A 1 261 ? 30.562 -0.728 -16.157 1.00 95.94 261 PRO A O 1
ATOM 2028 N N . ALA A 1 262 ? 32.188 -0.238 -14.691 1.00 94.38 262 ALA A N 1
ATOM 2029 C CA . ALA A 1 262 ? 31.780 1.155 -14.541 1.00 94.38 262 ALA A CA 1
ATOM 2030 C C . ALA A 1 262 ? 31.986 1.930 -15.856 1.00 94.38 262 ALA A C 1
ATOM 2032 O O . ALA A 1 262 ? 32.936 1.670 -16.593 1.00 94.38 262 ALA A O 1
ATOM 2033 N N . GLY A 1 263 ? 31.094 2.878 -16.145 1.00 93.69 263 GLY A N 1
ATOM 2034 C CA . GLY A 1 263 ? 31.135 3.696 -17.363 1.00 93.69 263 GLY A CA 1
ATOM 2035 C C . GLY A 1 263 ? 30.557 3.031 -18.619 1.00 93.69 263 GLY A C 1
ATOM 2036 O O . GLY A 1 263 ? 30.455 3.690 -19.651 1.00 93.69 263 GLY A O 1
ATOM 2037 N N . CYS A 1 264 ? 30.145 1.762 -18.550 1.00 97.06 264 CYS A N 1
ATOM 2038 C CA . CYS A 1 264 ? 29.380 1.131 -19.625 1.00 97.06 264 CYS A CA 1
ATOM 2039 C C . CYS A 1 264 ? 27.956 1.695 -19.703 1.00 97.06 264 CYS A C 1
ATOM 2041 O O . CYS A 1 264 ? 27.416 2.213 -18.718 1.00 97.06 264 CYS A O 1
ATOM 2043 N N . ALA A 1 265 ? 27.343 1.564 -20.878 1.00 97.31 265 ALA A N 1
ATOM 2044 C CA . ALA A 1 265 ? 25.939 1.878 -21.073 1.00 97.31 265 ALA A CA 1
ATOM 2045 C C . ALA A 1 265 ? 25.065 0.629 -20.935 1.00 97.31 265 ALA A C 1
ATOM 2047 O O . ALA A 1 265 ? 25.469 -0.460 -21.343 1.00 97.31 265 ALA A O 1
ATOM 2048 N N . ILE A 1 266 ? 23.865 0.799 -20.385 1.00 97.50 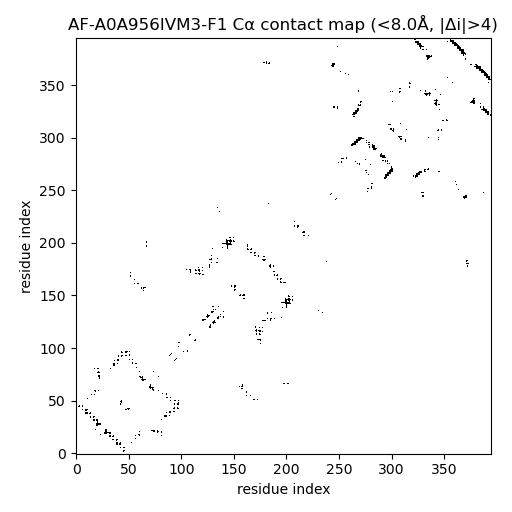266 ILE A N 1
ATOM 2049 C CA . ILE A 1 266 ? 22.854 -0.252 -20.262 1.00 97.50 266 ILE A CA 1
ATOM 2050 C C . ILE A 1 266 ? 21.568 0.255 -20.902 1.00 97.50 266 ILE A C 1
ATOM 2052 O O . ILE A 1 266 ? 21.006 1.257 -20.457 1.00 97.50 266 ILE A O 1
ATOM 2056 N N . VAL A 1 267 ? 21.109 -0.447 -21.933 1.00 96.81 267 VAL A N 1
ATOM 2057 C CA . VAL A 1 267 ? 19.788 -0.243 -22.528 1.00 96.81 267 VAL A CA 1
ATOM 2058 C C . VAL A 1 267 ? 18.797 -1.149 -21.814 1.00 96.81 267 VAL A C 1
ATOM 2060 O O . VAL A 1 267 ? 19.048 -2.344 -21.660 1.00 96.81 267 VAL A O 1
ATOM 2063 N N . GLU A 1 268 ? 17.673 -0.594 -21.379 1.00 95.56 268 GLU A N 1
ATOM 2064 C CA . GLU A 1 268 ? 16.600 -1.361 -20.752 1.00 95.56 268 GLU A CA 1
ATOM 2065 C C . GLU A 1 268 ? 15.218 -0.846 -21.143 1.00 95.56 268 GLU A C 1
ATOM 2067 O O . GLU A 1 268 ? 14.989 0.358 -21.242 1.00 95.56 268 GLU A O 1
ATOM 2072 N N . PHE A 1 269 ? 14.276 -1.770 -21.325 1.00 94.38 269 PHE A N 1
ATOM 2073 C CA . PHE A 1 269 ? 12.864 -1.433 -21.458 1.00 94.38 269 PHE A CA 1
ATOM 2074 C C . PHE A 1 269 ? 12.215 -1.372 -20.073 1.00 94.38 269 PHE A C 1
ATOM 2076 O O . PHE A 1 269 ? 12.266 -2.339 -19.308 1.00 94.38 269 PHE A O 1
ATOM 2083 N N . THR A 1 270 ? 11.607 -0.237 -19.736 1.00 90.94 270 THR A N 1
ATOM 2084 C CA . THR A 1 270 ? 10.995 0.000 -18.425 1.00 90.94 270 THR A CA 1
ATOM 2085 C C . THR A 1 270 ? 9.485 -0.234 -18.414 1.00 90.94 270 THR A C 1
ATOM 2087 O O . THR A 1 270 ? 8.932 -0.468 -17.341 1.00 90.94 270 THR A O 1
ATOM 2090 N N . GLY A 1 271 ? 8.820 -0.267 -19.571 1.00 87.56 271 GLY A N 1
ATOM 2091 C CA . GLY A 1 271 ? 7.368 -0.447 -19.661 1.00 87.56 271 GLY A CA 1
ATOM 2092 C C . GLY A 1 271 ? 6.580 0.805 -19.258 1.00 87.56 271 GLY A C 1
ATOM 2093 O O . GLY A 1 271 ? 7.034 1.934 -19.457 1.00 87.56 271 GLY A O 1
ATOM 2094 N N . GLU A 1 272 ? 5.385 0.615 -18.691 1.00 78.06 272 GLU A N 1
ATOM 2095 C CA . GLU A 1 272 ? 4.524 1.715 -18.242 1.00 78.06 272 GLU A CA 1
ATOM 2096 C C . GLU A 1 272 ? 4.915 2.179 -16.832 1.00 78.06 272 GLU A C 1
ATOM 2098 O O . GLU A 1 272 ? 4.663 1.495 -15.841 1.00 78.06 272 GLU A O 1
ATOM 2103 N N . ALA A 1 273 ? 5.527 3.364 -16.739 1.00 62.94 273 ALA A N 1
ATOM 2104 C CA . ALA A 1 273 ? 5.814 4.065 -15.482 1.00 62.94 273 ALA A CA 1
ATOM 2105 C C . ALA A 1 273 ? 6.695 3.314 -14.457 1.00 62.94 273 ALA A C 1
ATOM 2107 O O . ALA A 1 273 ? 6.763 3.718 -13.293 1.00 62.94 273 ALA A O 1
ATOM 2108 N N . ALA A 1 274 ? 7.405 2.254 -14.856 1.00 68.25 274 ALA A N 1
ATOM 2109 C CA . ALA A 1 274 ? 8.371 1.618 -13.970 1.00 68.25 274 ALA A CA 1
ATOM 2110 C C . ALA A 1 274 ? 9.712 2.363 -13.997 1.00 68.25 274 ALA A C 1
ATOM 2112 O O . ALA A 1 274 ? 10.204 2.787 -15.041 1.00 68.25 274 ALA A O 1
ATOM 2113 N N . GLU A 1 275 ? 10.338 2.487 -12.832 1.00 80.88 275 GLU A N 1
ATOM 2114 C CA . GLU A 1 275 ? 11.698 3.010 -12.742 1.00 80.88 275 GLU A CA 1
ATOM 2115 C C . GLU A 1 275 ? 12.713 2.010 -13.297 1.00 80.88 275 GLU A C 1
ATOM 2117 O O . GLU A 1 275 ? 12.512 0.784 -13.270 1.00 80.88 275 GLU A O 1
ATOM 2122 N N . SER A 1 276 ? 13.855 2.552 -13.712 1.00 88.81 276 SER A N 1
ATOM 2123 C CA . SER A 1 276 ? 14.944 1.734 -14.202 1.00 88.81 276 SER A CA 1
ATOM 2124 C C . SER A 1 276 ? 15.517 0.801 -13.133 1.00 88.81 276 SER A C 1
ATOM 2126 O O . SER A 1 276 ? 15.759 1.200 -11.987 1.00 88.81 276 SER A O 1
ATOM 2128 N N . ARG A 1 277 ? 15.758 -0.464 -13.501 1.00 92.19 277 ARG A N 1
ATOM 2129 C CA . ARG A 1 277 ? 16.315 -1.461 -12.570 1.00 92.19 277 ARG A CA 1
ATOM 2130 C C . ARG A 1 277 ? 17.784 -1.155 -12.322 1.00 92.19 277 ARG A C 1
ATOM 2132 O O . ARG A 1 277 ? 18.176 -1.000 -11.163 1.00 92.19 277 ARG A O 1
ATOM 2139 N N . PHE A 1 278 ? 18.569 -0.990 -13.384 1.00 93.69 278 PHE A N 1
ATOM 2140 C CA . PHE A 1 278 ? 19.998 -0.723 -13.251 1.00 93.69 278 PHE A CA 1
ATOM 2141 C C . PHE A 1 278 ? 20.312 0.694 -12.773 1.00 93.69 278 PHE A C 1
ATOM 2143 O O . PHE A 1 278 ? 21.297 0.857 -12.057 1.00 93.69 278 PHE A O 1
ATOM 2150 N N . ALA A 1 279 ? 19.467 1.698 -13.042 1.00 92.56 279 ALA A N 1
ATOM 2151 C CA . ALA A 1 279 ? 19.636 3.025 -12.440 1.00 92.56 279 ALA A CA 1
ATOM 2152 C C . ALA A 1 279 ? 19.590 2.953 -10.909 1.00 92.56 279 ALA A C 1
ATOM 2154 O O . ALA A 1 279 ? 20.420 3.557 -10.234 1.00 92.56 279 ALA A O 1
ATOM 2155 N N . ARG A 1 280 ? 18.662 2.166 -10.345 1.00 89.31 280 ARG A N 1
ATOM 2156 C CA . ARG A 1 280 ? 18.555 1.989 -8.889 1.00 89.31 280 ARG A CA 1
ATOM 2157 C C . ARG A 1 280 ? 19.741 1.241 -8.293 1.00 89.31 280 ARG A C 1
ATOM 2159 O O . ARG A 1 280 ? 20.234 1.641 -7.245 1.00 89.31 280 ARG A O 1
ATOM 2166 N N . VAL A 1 281 ? 20.192 0.166 -8.939 1.00 92.62 281 VAL A N 1
ATOM 2167 C CA . VAL A 1 281 ? 21.327 -0.642 -8.447 1.00 92.62 281 VAL A CA 1
ATOM 2168 C C . VAL A 1 281 ? 22.662 0.090 -8.610 1.00 92.62 281 VAL A C 1
ATOM 2170 O O . VAL A 1 281 ? 23.573 -0.084 -7.798 1.00 92.62 281 VAL A O 1
ATOM 2173 N N . GLY A 1 282 ? 22.773 0.906 -9.657 1.00 91.19 282 GLY A N 1
ATOM 2174 C CA . GLY A 1 282 ? 23.970 1.659 -10.012 1.00 91.19 282 GLY A CA 1
ATOM 2175 C C . GLY A 1 282 ? 24.099 3.004 -9.308 1.00 91.19 282 GLY A C 1
ATOM 2176 O O . GLY A 1 282 ? 25.179 3.591 -9.363 1.00 91.19 282 GLY A O 1
ATOM 2177 N N . ALA A 1 283 ? 23.041 3.490 -8.653 1.00 90.38 283 ALA A N 1
ATOM 2178 C CA . ALA A 1 283 ? 23.068 4.737 -7.904 1.00 90.38 283 ALA A CA 1
ATOM 2179 C C . ALA A 1 283 ? 24.006 4.636 -6.692 1.00 90.38 283 ALA A C 1
ATOM 2181 O O . ALA A 1 283 ? 23.953 3.684 -5.907 1.00 90.38 283 ALA A O 1
ATOM 2182 N N . TYR A 1 284 ? 24.852 5.646 -6.514 1.00 88.88 284 TYR A N 1
ATOM 2183 C CA . TYR A 1 284 ? 25.715 5.786 -5.345 1.00 88.88 284 TYR A CA 1
ATOM 2184 C C . TYR A 1 284 ? 25.813 7.249 -4.911 1.00 88.88 284 TYR A C 1
ATOM 2186 O O . TYR A 1 284 ? 25.433 8.161 -5.644 1.00 88.88 284 TYR A O 1
ATOM 2194 N N . ALA A 1 285 ? 26.311 7.465 -3.696 1.00 86.94 285 ALA A N 1
ATOM 2195 C CA . ALA A 1 285 ? 26.641 8.788 -3.191 1.00 86.94 285 ALA A CA 1
ATOM 2196 C C . ALA A 1 285 ? 28.108 8.802 -2.759 1.00 86.94 285 ALA A C 1
ATOM 2198 O O . ALA A 1 285 ? 28.522 7.963 -1.958 1.00 86.94 285 ALA A O 1
ATOM 2199 N N . GLU A 1 286 ? 28.877 9.750 -3.281 1.00 85.88 286 GLU A N 1
ATOM 2200 C CA . GLU A 1 286 ? 30.289 9.949 -2.957 1.00 85.88 286 GLU A CA 1
ATOM 2201 C C . GLU A 1 286 ? 30.494 11.425 -2.613 1.00 85.88 286 GLU A C 1
ATOM 2203 O O . GLU A 1 286 ? 30.059 12.303 -3.352 1.00 85.88 286 GLU A O 1
ATOM 2208 N N . GLU A 1 287 ? 31.043 11.705 -1.427 1.00 86.56 287 GLU A N 1
ATOM 2209 C CA . GLU A 1 287 ? 31.232 13.073 -0.904 1.00 86.56 287 GLU A CA 1
ATOM 2210 C C . GLU A 1 287 ? 29.958 13.951 -0.919 1.00 86.56 287 GLU A C 1
ATOM 2212 O O . GLU A 1 287 ? 30.010 15.176 -0.996 1.00 86.56 287 GLU A O 1
ATOM 2217 N N . GLY A 1 288 ? 28.781 13.323 -0.816 1.00 85.31 288 GLY A N 1
ATOM 2218 C CA . GLY A 1 288 ? 27.484 14.007 -0.857 1.00 85.31 288 GLY A CA 1
ATOM 2219 C C . GLY A 1 288 ? 26.965 14.314 -2.266 1.00 85.31 288 GLY A C 1
ATOM 2220 O O . GLY A 1 288 ? 25.847 14.813 -2.391 1.00 85.31 288 GLY A O 1
ATOM 2221 N N . ALA A 1 289 ? 27.716 13.980 -3.318 1.00 85.88 289 ALA A N 1
ATOM 2222 C CA . ALA A 1 289 ? 27.254 14.034 -4.697 1.00 85.88 289 ALA A CA 1
ATOM 2223 C C . ALA A 1 289 ? 26.595 12.708 -5.100 1.00 85.88 289 ALA A C 1
ATOM 2225 O O . ALA A 1 289 ? 27.126 11.627 -4.837 1.00 85.88 289 ALA A O 1
ATOM 2226 N N . ALA A 1 290 ? 25.430 12.791 -5.746 1.00 89.00 290 ALA A N 1
ATOM 2227 C CA . ALA A 1 290 ? 24.782 11.634 -6.350 1.00 89.00 290 ALA A CA 1
ATOM 2228 C C . ALA A 1 290 ? 25.500 11.259 -7.655 1.00 89.00 290 ALA A C 1
ATOM 2230 O O . ALA A 1 290 ? 25.756 12.122 -8.495 1.00 89.00 290 ALA A O 1
ATOM 2231 N N . GLY A 1 291 ? 25.795 9.974 -7.826 1.00 89.94 291 GLY A N 1
ATOM 2232 C CA . GLY A 1 291 ? 26.427 9.413 -9.014 1.00 89.94 291 GLY A CA 1
ATOM 2233 C C . GLY A 1 291 ? 25.712 8.156 -9.502 1.00 89.94 291 GLY A C 1
ATOM 2234 O O . GLY A 1 291 ? 24.902 7.557 -8.790 1.00 89.94 291 GLY A O 1
ATOM 2235 N N . SER A 1 292 ? 26.027 7.751 -10.732 1.00 93.19 292 SER A N 1
ATOM 2236 C CA . SER A 1 292 ? 25.585 6.484 -11.318 1.00 93.19 292 SER A CA 1
ATOM 2237 C C . SER A 1 292 ? 26.787 5.733 -11.866 1.00 93.19 292 SER A C 1
ATOM 2239 O O . SER A 1 292 ? 27.631 6.316 -12.544 1.00 93.19 292 SER A O 1
ATOM 2241 N N . ARG A 1 293 ? 26.869 4.431 -11.582 1.00 94.06 293 ARG A N 1
ATOM 2242 C CA . ARG A 1 293 ? 27.947 3.561 -12.079 1.00 94.06 293 ARG A CA 1
ATOM 2243 C C . ARG A 1 293 ? 27.901 3.375 -13.599 1.00 94.06 293 ARG A C 1
ATOM 2245 O O . ARG A 1 293 ? 28.941 3.135 -14.213 1.00 94.06 293 ARG A O 1
ATOM 2252 N N . TRP A 1 294 ? 26.712 3.481 -14.187 1.00 96.31 294 TRP A N 1
ATOM 2253 C CA . TRP A 1 294 ? 26.457 3.222 -15.603 1.00 96.31 294 TRP A CA 1
ATOM 2254 C C . TRP A 1 294 ? 25.622 4.333 -16.229 1.00 96.31 294 TRP A C 1
ATOM 2256 O O . TRP A 1 294 ? 24.838 5.006 -15.550 1.00 96.31 294 TRP A O 1
ATOM 2266 N N . THR A 1 295 ? 25.751 4.483 -17.543 1.00 96.38 295 THR A N 1
ATOM 2267 C CA . THR A 1 295 ? 24.837 5.306 -18.335 1.00 96.38 295 THR A CA 1
ATOM 2268 C C . THR A 1 295 ? 23.611 4.472 -18.680 1.00 96.38 295 THR A C 1
ATOM 2270 O O . THR A 1 295 ? 23.716 3.482 -19.397 1.00 96.38 295 THR A O 1
ATOM 2273 N N . ILE A 1 296 ? 22.446 4.851 -18.163 1.00 95.75 296 ILE A N 1
ATOM 2274 C CA . ILE A 1 296 ? 21.204 4.118 -18.409 1.00 95.75 296 ILE A CA 1
ATOM 2275 C C . ILE A 1 296 ? 20.447 4.764 -19.563 1.00 95.75 296 ILE A C 1
ATOM 2277 O O . ILE A 1 296 ? 20.157 5.959 -19.525 1.00 95.75 296 ILE A O 1
ATOM 2281 N N . VAL A 1 297 ? 20.091 3.956 -20.557 1.00 95.44 297 VAL A N 1
ATOM 2282 C CA . VAL A 1 297 ? 19.233 4.335 -21.680 1.00 95.44 297 VAL A CA 1
ATOM 2283 C C . VAL A 1 297 ? 17.927 3.560 -21.540 1.00 95.44 297 VAL A C 1
ATOM 2285 O O . VAL A 1 297 ? 17.879 2.353 -21.757 1.00 95.44 297 VAL A O 1
ATOM 2288 N N . SER A 1 298 ? 16.876 4.245 -21.094 1.00 93.50 298 SER A N 1
ATOM 2289 C CA . SER A 1 298 ? 15.573 3.627 -20.826 1.00 93.50 298 SER A CA 1
ATOM 2290 C C . SER A 1 298 ? 14.629 3.803 -22.012 1.00 93.50 298 SER A C 1
ATOM 2292 O O . SER A 1 298 ? 14.408 4.927 -22.453 1.00 93.50 298 SER A O 1
ATOM 2294 N N . ALA A 1 299 ? 14.031 2.711 -22.481 1.00 91.62 299 ALA A N 1
ATOM 2295 C CA . ALA A 1 299 ? 12.899 2.725 -23.400 1.00 91.62 299 ALA A CA 1
ATOM 2296 C C . ALA A 1 299 ? 11.600 2.541 -22.602 1.00 91.62 299 ALA A C 1
ATOM 2298 O O . ALA A 1 299 ? 11.446 1.548 -21.894 1.00 91.62 299 ALA A O 1
ATOM 2299 N N . ALA A 1 300 ? 10.670 3.489 -22.695 1.00 89.38 300 ALA A N 1
ATOM 2300 C CA . ALA A 1 300 ? 9.350 3.380 -22.071 1.00 89.38 300 ALA A CA 1
ATOM 2301 C C . ALA A 1 300 ? 8.332 2.755 -23.038 1.00 89.38 300 ALA A C 1
ATOM 2303 O O . ALA A 1 300 ? 8.577 2.698 -24.243 1.00 89.38 300 ALA A O 1
ATOM 2304 N N . SER A 1 301 ? 7.185 2.301 -22.523 1.00 86.06 301 SER A N 1
ATOM 2305 C CA . SER A 1 301 ? 6.060 1.921 -23.388 1.00 86.06 301 SER A CA 1
ATOM 2306 C C . SER A 1 301 ? 5.623 3.112 -24.253 1.00 86.06 301 SER A C 1
ATOM 2308 O O . SER A 1 301 ? 5.496 4.217 -23.718 1.00 86.06 301 SER A O 1
ATOM 2310 N N . PRO A 1 302 ? 5.366 2.907 -25.556 1.00 85.31 302 PRO A N 1
ATOM 2311 C CA . PRO A 1 302 ? 4.964 3.989 -26.444 1.00 85.31 302 PRO A CA 1
ATOM 2312 C C . PRO A 1 302 ? 3.552 4.482 -26.120 1.00 85.31 302 PRO A C 1
ATOM 2314 O O . PRO A 1 302 ? 2.665 3.695 -25.773 1.00 85.31 302 PRO A O 1
ATOM 2317 N N . GLY A 1 303 ? 3.321 5.787 -26.271 1.00 83.38 303 GLY A N 1
ATOM 2318 C CA . GLY A 1 303 ? 1.981 6.356 -26.234 1.00 83.38 303 GLY A CA 1
ATOM 2319 C C . GLY A 1 303 ? 1.126 5.936 -27.444 1.00 83.38 303 GLY A C 1
ATOM 2320 O O . GLY A 1 303 ? 1.639 5.436 -28.450 1.00 83.38 303 GLY A O 1
ATOM 2321 N N . PRO A 1 304 ? -0.203 6.144 -27.402 1.00 81.75 304 PRO A N 1
ATOM 2322 C CA . PRO A 1 304 ? -1.077 5.831 -28.531 1.00 81.75 304 PRO A CA 1
ATOM 2323 C C . PRO A 1 304 ? -0.655 6.562 -29.817 1.00 81.75 304 PRO A C 1
ATOM 2325 O O . PRO A 1 304 ? -0.703 7.788 -29.887 1.00 81.75 304 PRO A O 1
ATOM 2328 N N . GLY A 1 305 ? -0.284 5.801 -30.852 1.00 83.25 305 GLY A N 1
ATOM 2329 C CA . GLY A 1 305 ? 0.156 6.338 -32.147 1.00 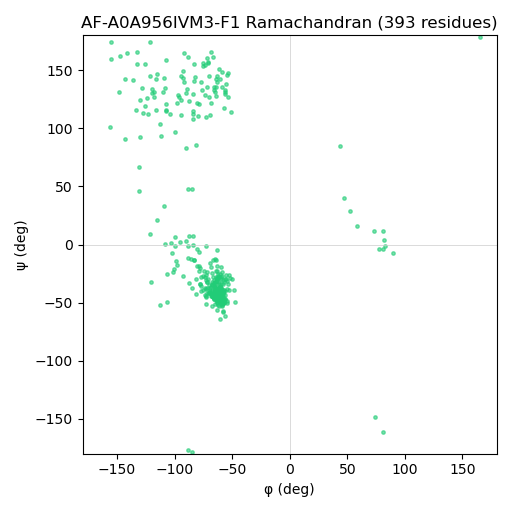83.25 305 GLY A CA 1
ATOM 2330 C C . GLY A 1 305 ? 1.625 6.775 -32.203 1.00 83.25 305 GLY A C 1
ATOM 2331 O O . GLY A 1 305 ? 2.057 7.294 -33.233 1.00 83.25 305 GLY A O 1
ATOM 2332 N N . GLU A 1 306 ? 2.388 6.564 -31.132 1.00 86.94 306 GLU A N 1
ATOM 2333 C CA . GLU A 1 306 ? 3.833 6.791 -31.094 1.00 86.94 306 GLU A CA 1
ATOM 2334 C C . GLU A 1 306 ? 4.604 5.586 -31.663 1.00 86.94 306 GLU A C 1
ATOM 2336 O O . GLU A 1 306 ? 4.080 4.466 -31.677 1.00 86.94 306 GLU A O 1
ATOM 2341 N N . PRO A 1 307 ? 5.835 5.793 -32.172 1.00 87.50 307 PRO A N 1
ATOM 2342 C CA . PRO A 1 307 ? 6.692 4.690 -32.594 1.00 87.50 307 PRO A CA 1
ATOM 2343 C C . PRO A 1 307 ? 7.014 3.765 -31.418 1.00 87.50 307 PRO A C 1
ATOM 2345 O O . PRO A 1 307 ? 7.076 4.203 -30.273 1.00 87.50 307 PRO A O 1
ATOM 2348 N N . THR A 1 308 ? 7.249 2.489 -31.717 1.00 87.75 308 THR A N 1
ATOM 2349 C CA . THR A 1 308 ? 7.508 1.450 -30.714 1.00 87.75 308 THR A CA 1
ATOM 2350 C C . THR A 1 308 ? 8.759 1.724 -29.872 1.00 87.75 308 THR A C 1
ATOM 2352 O O . THR A 1 308 ? 8.749 1.428 -28.675 1.00 87.75 308 THR A O 1
ATOM 2355 N N . LEU A 1 309 ? 9.779 2.363 -30.451 1.00 88.00 309 LEU A N 1
ATOM 2356 C CA . LEU A 1 309 ? 10.910 2.947 -29.734 1.00 88.00 309 LEU A CA 1
ATOM 2357 C C . LEU A 1 309 ? 10.956 4.467 -29.892 1.00 88.00 309 LEU A C 1
ATOM 2359 O O . LEU A 1 309 ? 10.711 5.019 -30.967 1.00 88.00 309 LEU A O 1
ATOM 2363 N N . ASP A 1 310 ? 11.343 5.151 -28.814 1.00 88.81 310 ASP A N 1
ATOM 2364 C CA . ASP A 1 310 ? 11.681 6.569 -28.886 1.00 88.81 310 ASP A CA 1
ATOM 2365 C C . ASP A 1 310 ? 12.901 6.770 -29.802 1.00 88.81 310 ASP A C 1
ATOM 2367 O O . ASP A 1 310 ? 13.885 6.027 -29.745 1.00 88.81 310 ASP A O 1
ATOM 2371 N N . ARG A 1 311 ? 12.866 7.834 -30.610 1.00 87.69 311 ARG A N 1
ATOM 2372 C CA . ARG A 1 311 ? 13.945 8.215 -31.531 1.00 87.69 311 ARG A CA 1
ATOM 2373 C C . ARG A 1 311 ? 15.276 8.407 -30.816 1.00 87.69 311 ARG A C 1
ATOM 2375 O O . ARG A 1 311 ? 16.322 8.225 -31.430 1.00 87.69 311 ARG A O 1
ATOM 2382 N N . SER A 1 312 ? 15.252 8.814 -29.546 1.00 89.12 312 SER A N 1
ATOM 2383 C CA . SER A 1 312 ? 16.469 8.973 -28.747 1.00 89.12 312 SER A CA 1
ATOM 2384 C C . SER A 1 312 ? 17.176 7.633 -28.497 1.00 89.12 312 SER A C 1
ATOM 2386 O O . SER A 1 312 ? 18.401 7.558 -28.599 1.00 89.12 312 SER A O 1
ATOM 2388 N N . VAL A 1 313 ? 16.406 6.571 -28.241 1.00 92.00 313 VAL A N 1
ATOM 2389 C CA . VAL A 1 313 ? 16.907 5.207 -28.037 1.00 92.00 313 VAL A CA 1
ATOM 2390 C C . VAL A 1 313 ? 17.378 4.620 -29.363 1.00 92.00 313 VAL A C 1
ATOM 2392 O O . VAL A 1 313 ? 18.479 4.081 -29.424 1.00 92.00 313 VAL A O 1
ATOM 2395 N N . ASP A 1 314 ? 16.598 4.791 -30.431 1.00 90.12 314 ASP A N 1
ATOM 2396 C CA . ASP A 1 314 ? 16.969 4.349 -31.780 1.00 90.12 314 ASP A CA 1
ATOM 2397 C C . ASP A 1 314 ? 18.293 4.990 -32.244 1.00 90.12 314 ASP A C 1
ATOM 2399 O O . ASP A 1 314 ? 19.254 4.300 -32.589 1.00 90.12 314 ASP A O 1
ATOM 2403 N N . ALA A 1 315 ? 18.420 6.316 -32.119 1.00 90.62 315 ALA A N 1
ATOM 2404 C CA . ALA A 1 315 ? 19.654 7.026 -32.455 1.00 90.62 315 ALA A CA 1
ATOM 2405 C C . ALA A 1 315 ? 20.858 6.567 -31.611 1.00 90.62 315 ALA A C 1
ATOM 2407 O O . ALA A 1 315 ? 21.977 6.479 -32.124 1.00 90.62 315 ALA A O 1
ATOM 2408 N N . PHE A 1 316 ? 20.642 6.255 -30.329 1.00 93.81 316 PHE A N 1
ATOM 2409 C CA . PHE A 1 316 ? 21.681 5.709 -29.458 1.00 93.81 316 PHE A CA 1
ATOM 2410 C C . PHE A 1 316 ? 22.124 4.305 -29.905 1.00 93.81 316 PHE A C 1
ATOM 2412 O O . PHE A 1 316 ? 23.320 4.019 -29.941 1.00 93.81 316 PHE A O 1
ATOM 2419 N N . LEU A 1 317 ? 21.183 3.439 -30.290 1.00 92.12 317 LEU A N 1
ATOM 2420 C CA . LEU A 1 317 ? 21.458 2.077 -30.764 1.00 92.12 317 LEU A CA 1
ATOM 2421 C C . LEU A 1 317 ? 22.081 2.042 -32.170 1.00 92.12 317 LEU A C 1
ATOM 2423 O O . LEU A 1 317 ? 22.845 1.123 -32.489 1.00 92.12 317 LEU A O 1
ATOM 2427 N N . ALA A 1 318 ? 21.828 3.059 -32.994 1.00 90.25 318 ALA A N 1
ATOM 2428 C CA . ALA A 1 318 ? 22.480 3.228 -34.290 1.00 90.25 318 ALA A CA 1
ATOM 2429 C C . ALA A 1 318 ? 23.992 3.501 -34.146 1.00 90.25 318 ALA A C 1
ATOM 2431 O O . ALA A 1 318 ? 24.798 2.979 -34.924 1.00 90.25 318 ALA A O 1
ATOM 2432 N N . ALA A 1 319 ? 24.399 4.252 -33.117 1.00 90.06 319 ALA A N 1
ATOM 2433 C CA . ALA A 1 319 ? 25.796 4.591 -32.825 1.00 90.06 319 ALA A CA 1
ATOM 2434 C C . ALA A 1 319 ? 26.163 4.329 -31.345 1.00 90.06 319 ALA A C 1
ATOM 2436 O O . ALA A 1 319 ? 26.449 5.271 -30.601 1.00 90.06 319 ALA A O 1
ATOM 2437 N N . PRO A 1 320 ? 26.171 3.059 -30.900 1.00 90.94 320 PRO A N 1
ATOM 2438 C CA . PRO A 1 320 ? 26.330 2.718 -29.500 1.00 90.94 320 PRO A CA 1
ATOM 2439 C C . PRO A 1 320 ? 27.786 2.877 -29.048 1.00 90.94 320 PRO A C 1
ATOM 2441 O O . PRO A 1 320 ? 28.715 2.776 -29.858 1.00 90.94 320 PRO A O 1
ATOM 2444 N N . PRO A 1 321 ? 28.013 3.084 -27.742 1.00 93.06 321 PRO A N 1
ATOM 2445 C CA . PRO A 1 321 ? 29.355 3.118 -27.181 1.00 93.06 321 PRO A CA 1
ATOM 2446 C C . PRO A 1 321 ? 30.028 1.742 -27.265 1.00 93.06 321 PRO A C 1
ATOM 2448 O O . PRO A 1 321 ? 29.369 0.711 -27.365 1.00 93.06 321 PRO A O 1
ATOM 2451 N N . ALA A 1 322 ? 31.358 1.724 -27.140 1.00 91.94 322 ALA A N 1
ATOM 2452 C CA . ALA A 1 322 ? 32.146 0.489 -27.179 1.00 91.94 322 ALA A CA 1
ATOM 2453 C C . ALA A 1 322 ? 31.770 -0.515 -26.073 1.00 91.94 322 ALA A C 1
ATOM 2455 O O . ALA A 1 322 ? 31.907 -1.716 -26.263 1.00 91.94 322 ALA A O 1
ATOM 2456 N N . CYS A 1 323 ? 31.299 -0.036 -24.918 1.00 95.44 323 CYS A N 1
ATOM 2457 C CA . CYS A 1 323 ? 30.786 -0.895 -23.857 1.00 95.44 323 CYS A CA 1
ATOM 2458 C C . CYS A 1 323 ? 29.276 -0.702 -23.709 1.00 95.44 323 CYS A C 1
ATOM 2460 O O . CYS A 1 323 ? 28.830 0.196 -22.986 1.00 95.44 323 CYS A O 1
ATOM 2462 N N . LEU 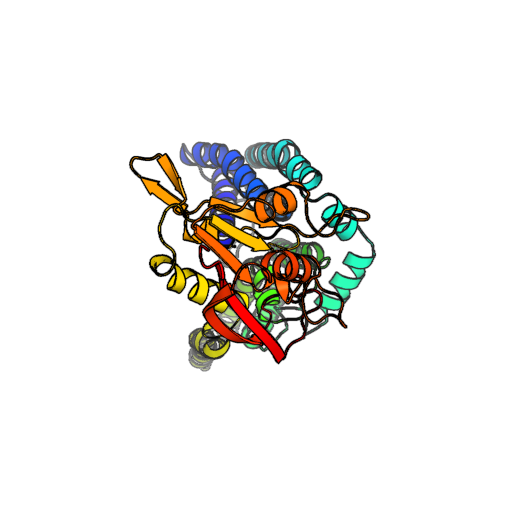A 1 324 ? 28.504 -1.542 -24.397 1.00 96.69 324 LEU A N 1
ATOM 2463 C CA . LEU A 1 324 ? 27.049 -1.561 -24.332 1.00 96.69 324 LEU A CA 1
ATOM 2464 C C . LEU A 1 324 ? 26.537 -2.917 -23.830 1.00 96.69 324 LEU A C 1
ATOM 2466 O O . LEU A 1 324 ? 26.937 -3.985 -24.298 1.00 96.69 324 LEU A O 1
ATOM 2470 N N . TYR A 1 325 ? 25.604 -2.839 -22.889 1.00 97.56 325 TYR A N 1
ATOM 2471 C CA . TYR A 1 325 ? 24.799 -3.948 -22.415 1.00 97.56 325 TYR A CA 1
ATOM 2472 C C . TYR A 1 325 ? 23.329 -3.707 -22.751 1.00 97.56 325 TYR A C 1
ATOM 2474 O O . TYR A 1 325 ? 22.847 -2.575 -22.712 1.00 97.56 325 TYR A O 1
ATOM 2482 N N . TYR A 1 326 ? 22.609 -4.784 -23.035 1.00 97.19 326 TYR A N 1
ATOM 2483 C CA . TYR A 1 326 ? 21.161 -4.787 -23.171 1.00 97.19 326 TYR A CA 1
ATOM 2484 C C . TYR A 1 326 ? 20.552 -5.700 -22.112 1.00 97.19 326 TYR A C 1
ATOM 2486 O O . TYR A 1 326 ? 20.944 -6.858 -21.955 1.00 97.19 326 TYR A O 1
ATOM 2494 N N . TYR A 1 327 ? 19.608 -5.146 -21.362 1.00 97.31 327 TYR A N 1
ATOM 2495 C CA . TYR A 1 327 ? 18.885 -5.832 -20.313 1.00 97.31 327 TYR A CA 1
ATOM 2496 C C . TYR A 1 327 ? 17.473 -6.201 -20.767 1.00 97.31 327 TYR A C 1
ATOM 2498 O O . TYR A 1 327 ? 16.599 -5.343 -20.918 1.00 97.31 327 TYR A O 1
ATOM 2506 N N . GLU A 1 328 ? 17.238 -7.502 -20.910 1.00 95.38 328 GLU A N 1
ATOM 2507 C CA . GLU A 1 328 ? 15.919 -8.074 -21.167 1.00 95.38 328 GLU A CA 1
ATOM 2508 C C . GLU A 1 328 ? 15.240 -8.392 -19.834 1.00 95.38 328 GLU A C 1
ATOM 2510 O O . GLU A 1 328 ? 15.322 -9.510 -19.322 1.00 95.38 328 GLU A O 1
ATOM 2515 N N . GLY A 1 329 ? 14.621 -7.373 -19.238 1.00 94.12 329 GLY A N 1
ATOM 2516 C CA . GLY A 1 329 ? 13.969 -7.462 -17.933 1.00 94.12 329 GLY A CA 1
ATOM 2517 C C . GLY A 1 329 ? 12.531 -7.972 -17.966 1.00 94.12 329 GLY A C 1
ATOM 2518 O O . GLY A 1 329 ? 11.955 -8.252 -19.017 1.00 94.12 329 GLY A O 1
ATOM 2519 N N . LEU A 1 330 ? 11.912 -8.026 -16.786 1.00 92.25 330 LEU A N 1
ATOM 2520 C CA . LEU A 1 330 ? 10.508 -8.394 -16.607 1.00 92.25 330 LEU A CA 1
ATOM 2521 C C . LEU A 1 330 ? 9.550 -7.568 -17.489 1.00 92.25 330 LEU A C 1
ATOM 2523 O O . LEU A 1 330 ? 8.642 -8.178 -18.056 1.00 92.25 330 LEU A O 1
ATOM 2527 N N . PRO A 1 331 ? 9.746 -6.246 -17.705 1.00 92.12 331 PRO A N 1
ATOM 2528 C CA . PRO A 1 331 ? 8.905 -5.479 -18.623 1.00 92.12 331 PRO A CA 1
ATOM 2529 C C . PRO A 1 331 ? 8.902 -5.990 -20.064 1.00 92.12 331 PRO A C 1
ATOM 2531 O O . PRO A 1 331 ? 7.935 -5.738 -20.762 1.00 92.12 331 PRO A O 1
ATOM 2534 N N . CYS A 1 332 ? 9.929 -6.718 -20.518 1.00 92.69 332 CYS A N 1
ATOM 2535 C CA . CYS A 1 332 ? 9.916 -7.334 -21.847 1.00 92.69 332 CYS A CA 1
ATOM 2536 C C . CYS A 1 332 ? 8.954 -8.516 -21.951 1.00 92.69 332 CYS A C 1
ATOM 2538 O O . CYS A 1 332 ? 8.548 -8.874 -23.051 1.00 92.69 332 CYS A O 1
ATOM 2540 N N . PHE A 1 333 ? 8.623 -9.150 -20.829 1.00 91.56 333 PHE A N 1
ATOM 2541 C CA . PHE A 1 333 ? 7.672 -10.258 -20.764 1.00 91.56 333 PHE A CA 1
ATOM 2542 C C . PHE A 1 333 ? 6.295 -9.802 -20.279 1.00 91.56 333 PHE A C 1
ATOM 2544 O O . PHE A 1 333 ? 5.306 -10.475 -20.547 1.00 91.56 333 PHE A O 1
ATOM 2551 N N . ALA A 1 334 ? 6.235 -8.659 -19.599 1.00 87.19 334 ALA A N 1
ATOM 2552 C CA . ALA A 1 334 ? 5.018 -7.897 -19.368 1.00 87.19 334 ALA A CA 1
ATOM 2553 C C . ALA A 1 334 ? 4.774 -6.897 -20.521 1.00 87.19 334 ALA A C 1
ATOM 2555 O O . ALA A 1 334 ? 5.490 -6.889 -21.519 1.00 87.19 334 ALA A O 1
ATOM 2556 N N . TYR A 1 335 ? 3.726 -6.083 -20.401 1.00 86.69 335 TYR A N 1
ATOM 2557 C CA . TYR A 1 335 ? 3.321 -5.020 -21.333 1.00 86.69 335 TYR A CA 1
ATOM 2558 C C . TYR A 1 335 ? 3.308 -5.439 -22.809 1.00 86.69 335 TYR A C 1
ATOM 2560 O O . TYR A 1 335 ? 3.707 -4.687 -23.699 1.00 86.69 335 TYR A O 1
ATOM 2568 N N . LYS A 1 336 ? 2.843 -6.662 -23.069 1.00 87.62 336 LYS A N 1
ATOM 2569 C CA . LYS A 1 336 ? 2.787 -7.253 -24.406 1.00 87.62 336 LYS A CA 1
ATOM 2570 C C . LYS A 1 336 ? 1.373 -7.730 -24.746 1.00 87.62 336 LYS A C 1
ATOM 2572 O O . LYS A 1 336 ? 0.609 -8.064 -23.838 1.00 87.62 336 LYS A O 1
ATOM 2577 N N . PRO A 1 337 ? 1.018 -7.816 -26.039 1.00 85.44 337 PRO A N 1
ATOM 2578 C CA . PRO A 1 337 ? -0.147 -8.582 -26.467 1.00 85.44 337 PRO A CA 1
ATOM 2579 C C . PRO A 1 337 ? -0.084 -10.028 -25.951 1.00 85.44 337 PRO A C 1
ATOM 2581 O O . PRO A 1 337 ? 0.999 -10.600 -25.815 1.00 85.44 337 PRO A O 1
ATOM 2584 N N . VAL A 1 338 ? -1.242 -10.628 -25.668 1.00 80.44 338 VAL A N 1
ATOM 2585 C CA . VAL A 1 338 ? -1.336 -11.987 -25.093 1.00 80.44 338 VAL A CA 1
ATOM 2586 C C . VAL A 1 338 ? -0.688 -13.036 -26.008 1.00 80.44 338 VAL A C 1
ATOM 2588 O O . VAL A 1 338 ? -0.071 -13.983 -25.531 1.00 80.44 338 VAL A O 1
ATOM 2591 N N . ASP A 1 339 ? -0.779 -12.838 -27.320 1.00 85.38 339 ASP A N 1
ATOM 2592 C CA . ASP A 1 339 ? -0.212 -13.690 -28.366 1.00 85.38 339 ASP A CA 1
ATOM 2593 C C . ASP A 1 339 ? 1.270 -13.410 -28.668 1.00 85.38 339 ASP A C 1
ATOM 2595 O O . ASP A 1 339 ? 1.936 -14.223 -29.313 1.00 85.38 339 ASP A O 1
ATOM 2599 N N . ALA A 1 340 ? 1.817 -12.295 -28.181 1.00 87.50 340 ALA A N 1
ATOM 2600 C CA . ALA A 1 340 ? 3.223 -11.963 -28.358 1.00 87.50 340 ALA A CA 1
ATOM 2601 C C . ALA A 1 340 ? 4.100 -12.683 -27.322 1.00 87.50 340 ALA A C 1
ATOM 2603 O O . ALA A 1 340 ? 3.735 -12.828 -26.155 1.00 87.50 340 ALA A O 1
ATOM 2604 N N . GLY A 1 341 ? 5.303 -13.102 -27.728 1.00 88.31 341 GLY A N 1
ATOM 2605 C CA . GLY A 1 341 ? 6.285 -13.703 -26.815 1.00 88.31 341 GLY A CA 1
ATOM 2606 C C . GLY A 1 341 ? 7.024 -12.682 -25.941 1.00 88.31 341 GLY A C 1
ATOM 2607 O O . GLY A 1 341 ? 7.432 -13.013 -24.830 1.00 88.31 341 GLY A O 1
ATOM 2608 N N . VAL A 1 342 ? 7.179 -11.448 -26.431 1.00 92.31 342 VAL A N 1
ATOM 2609 C CA . VAL A 1 342 ? 7.832 -10.317 -25.751 1.00 92.31 342 VAL A CA 1
ATOM 2610 C C . VAL A 1 342 ? 7.175 -8.995 -26.166 1.00 92.31 342 VAL A C 1
ATOM 2612 O O . VAL A 1 342 ? 6.486 -8.941 -27.185 1.00 92.31 342 VAL A O 1
ATOM 2615 N N . ALA A 1 343 ? 7.395 -7.930 -25.397 1.00 92.12 343 ALA A N 1
ATOM 2616 C CA . ALA A 1 343 ? 6.988 -6.573 -25.742 1.00 92.12 343 ALA A CA 1
ATOM 2617 C C . ALA A 1 343 ? 7.661 -6.107 -27.045 1.00 92.12 343 ALA A C 1
ATOM 2619 O O . ALA A 1 343 ? 8.837 -6.397 -27.283 1.00 92.12 343 ALA A O 1
ATOM 2620 N N . GLY A 1 344 ? 6.924 -5.350 -27.866 1.00 92.69 344 GLY A N 1
ATOM 2621 C CA . GLY A 1 344 ? 7.396 -4.882 -29.177 1.00 92.69 344 GLY A CA 1
ATOM 2622 C C . GLY A 1 344 ? 8.707 -4.097 -29.097 1.00 92.69 344 GLY A C 1
ATOM 2623 O O . GLY A 1 344 ? 9.631 -4.388 -29.847 1.00 92.69 344 GLY A O 1
ATOM 2624 N N . ALA A 1 345 ? 8.835 -3.203 -28.112 1.00 93.12 345 ALA A N 1
ATOM 2625 C CA . ALA A 1 345 ? 10.063 -2.441 -27.875 1.00 93.12 345 ALA A CA 1
ATOM 2626 C C . ALA A 1 345 ? 11.278 -3.348 -27.626 1.00 93.12 345 ALA A C 1
ATOM 2628 O O . ALA A 1 345 ? 12.357 -3.104 -28.153 1.00 93.12 345 ALA A O 1
ATOM 2629 N N . CYS A 1 346 ? 11.109 -4.437 -26.872 1.00 94.81 346 CYS A N 1
ATOM 2630 C CA . CYS A 1 346 ? 12.202 -5.374 -26.621 1.00 94.81 346 CYS A CA 1
ATOM 2631 C C . CYS A 1 346 ? 12.563 -6.212 -27.851 1.00 94.81 346 CYS A C 1
ATOM 2633 O O . CYS A 1 346 ? 13.727 -6.577 -28.013 1.00 94.81 346 CYS A O 1
ATOM 2635 N N . ALA A 1 347 ? 11.581 -6.533 -28.701 1.00 94.12 347 ALA A N 1
ATOM 2636 C CA . ALA A 1 347 ? 11.834 -7.196 -29.976 1.00 94.12 347 ALA A CA 1
ATOM 2637 C C . ALA A 1 347 ? 12.626 -6.282 -30.924 1.00 94.12 347 ALA A C 1
ATOM 2639 O O . ALA A 1 347 ? 13.629 -6.718 -31.478 1.00 94.12 347 ALA A O 1
ATOM 2640 N N . GLU A 1 348 ? 12.235 -5.013 -31.031 1.00 94.50 348 GLU A N 1
ATOM 2641 C CA . GLU A 1 348 ? 12.897 -4.023 -31.887 1.00 94.50 348 GLU A CA 1
ATOM 2642 C C . GLU A 1 348 ? 14.318 -3.692 -31.403 1.00 94.50 348 GLU A C 1
ATOM 2644 O O . GLU A 1 348 ? 15.252 -3.681 -32.201 1.00 94.50 348 GLU A O 1
ATOM 2649 N N . ILE A 1 349 ? 14.536 -3.529 -30.087 1.00 94.56 349 ILE A N 1
ATOM 2650 C CA . ILE A 1 349 ? 15.894 -3.368 -29.531 1.00 94.56 349 ILE A CA 1
ATOM 2651 C C . ILE A 1 349 ? 16.759 -4.583 -29.876 1.00 94.56 349 ILE A C 1
ATOM 2653 O O . ILE A 1 349 ? 17.929 -4.425 -30.225 1.00 94.56 349 ILE A O 1
ATOM 2657 N N . ARG A 1 350 ? 16.201 -5.798 -29.783 1.00 92.62 350 ARG A N 1
ATOM 2658 C CA . ARG A 1 350 ? 16.935 -7.017 -30.130 1.00 92.62 350 ARG A CA 1
ATOM 2659 C C . ARG A 1 350 ? 17.312 -7.016 -31.611 1.00 92.62 350 ARG A C 1
ATOM 2661 O O . ARG A 1 350 ? 18.484 -7.220 -31.900 1.00 92.62 350 ARG A O 1
ATOM 2668 N N . GLU A 1 351 ? 16.380 -6.711 -32.511 1.00 91.88 351 GLU A N 1
ATOM 2669 C CA . GLU A 1 351 ? 16.622 -6.627 -33.960 1.00 91.88 351 GLU A CA 1
ATOM 2670 C C . GLU A 1 351 ? 17.724 -5.609 -34.306 1.00 91.88 351 GLU A C 1
ATOM 2672 O O . GLU A 1 351 ? 18.665 -5.928 -35.033 1.00 91.88 351 GLU A O 1
ATOM 2677 N N . LEU A 1 352 ? 17.689 -4.415 -33.702 1.00 91.44 352 LEU A N 1
ATOM 2678 C CA . LEU A 1 352 ? 18.724 -3.385 -33.884 1.00 91.44 352 LEU A CA 1
ATOM 2679 C C . LEU A 1 352 ? 20.116 -3.832 -33.405 1.00 91.44 352 LEU A C 1
ATOM 2681 O O . LEU A 1 352 ? 21.143 -3.323 -33.867 1.00 91.44 352 LEU A O 1
ATOM 2685 N N . LEU A 1 353 ? 20.164 -4.780 -32.470 1.00 90.56 353 LEU A N 1
ATOM 2686 C CA . LEU A 1 353 ? 21.393 -5.314 -31.896 1.00 90.56 353 LEU A CA 1
ATOM 2687 C C . LEU A 1 353 ? 21.842 -6.650 -32.513 1.00 90.56 353 LEU A C 1
ATOM 2689 O O . LEU A 1 353 ? 23.000 -7.023 -32.325 1.00 90.56 353 LEU A O 1
ATOM 2693 N N . GLU A 1 354 ? 20.993 -7.351 -33.272 1.00 84.88 354 GLU A N 1
ATOM 2694 C CA . GLU A 1 354 ? 21.301 -8.661 -33.876 1.00 84.88 354 GLU A CA 1
ATOM 2695 C C . GLU A 1 354 ? 22.552 -8.621 -34.769 1.00 84.88 354 GLU A C 1
ATOM 2697 O O . GLU A 1 354 ? 23.327 -9.576 -34.803 1.00 84.88 354 GLU A O 1
ATOM 2702 N N . GLY A 1 355 ? 22.820 -7.488 -35.425 1.00 80.38 355 GLY A N 1
ATOM 2703 C CA . GLY A 1 355 ? 24.018 -7.287 -36.245 1.00 80.38 355 GLY A CA 1
ATOM 2704 C C . GLY A 1 355 ? 25.339 -7.117 -35.475 1.00 80.38 355 GLY A C 1
ATOM 2705 O O . GLY A 1 355 ? 26.372 -6.934 -36.118 1.00 80.38 355 GLY A O 1
ATOM 2706 N N . ARG A 1 356 ? 25.341 -7.129 -34.131 1.00 80.88 356 ARG A N 1
ATOM 2707 C CA . ARG A 1 356 ? 26.493 -6.729 -33.288 1.00 80.88 356 ARG A CA 1
ATOM 2708 C C . ARG A 1 356 ? 27.116 -7.843 -32.431 1.00 80.88 356 ARG A C 1
ATOM 2710 O O . ARG A 1 356 ? 27.779 -7.521 -31.452 1.00 80.88 356 ARG A O 1
ATOM 2717 N N . ASP A 1 357 ? 26.909 -9.115 -32.782 1.00 87.50 357 ASP A N 1
ATOM 2718 C CA . ASP A 1 357 ? 27.354 -10.305 -32.018 1.00 87.50 357 ASP A CA 1
ATOM 2719 C C . ASP A 1 357 ? 27.098 -10.168 -30.502 1.00 87.50 357 ASP A C 1
ATOM 2721 O O . ASP A 1 357 ? 27.944 -9.723 -29.718 1.00 87.50 357 ASP A O 1
ATOM 2725 N N . LEU A 1 358 ? 25.878 -10.512 -30.090 1.00 91.75 358 LEU A N 1
ATOM 2726 C CA . LEU A 1 358 ? 25.454 -10.428 -28.696 1.00 91.75 358 LEU A CA 1
ATOM 2727 C C . LEU A 1 358 ? 25.951 -11.632 -27.893 1.00 91.75 358 LEU A C 1
ATOM 2729 O O . LEU A 1 358 ? 25.594 -12.778 -28.161 1.00 91.75 358 LEU A O 1
ATOM 2733 N N . GLU A 1 359 ? 26.716 -11.356 -26.843 1.00 94.75 359 GLU A N 1
ATOM 2734 C CA . GLU A 1 359 ? 27.127 -12.341 -25.850 1.00 94.75 359 GLU A CA 1
ATOM 2735 C C . GLU A 1 359 ? 26.165 -12.335 -24.660 1.00 94.75 359 GLU A C 1
ATOM 2737 O O . GLU A 1 359 ? 25.968 -11.302 -24.020 1.00 94.75 359 GLU A O 1
ATOM 2742 N N . GLU A 1 360 ? 25.585 -13.492 -24.336 1.00 96.25 360 GLU A N 1
ATOM 2743 C CA . GLU A 1 360 ? 24.818 -13.672 -23.101 1.00 96.25 360 GLU A CA 1
ATOM 2744 C C . GLU A 1 360 ? 25.787 -13.712 -21.913 1.00 96.25 360 GLU A C 1
ATOM 2746 O O . GLU A 1 360 ? 26.566 -14.652 -21.764 1.00 96.25 360 GLU A O 1
ATOM 2751 N N . VAL A 1 361 ? 25.759 -12.658 -21.096 1.00 97.00 361 VAL A N 1
ATOM 2752 C CA . VAL A 1 361 ? 26.606 -12.517 -19.903 1.00 97.00 361 VAL A CA 1
ATOM 2753 C C . VAL A 1 361 ? 26.009 -13.289 -18.740 1.00 97.00 361 VAL A C 1
ATOM 2755 O O . VAL A 1 361 ? 26.734 -13.949 -18.003 1.00 97.00 361 VAL A O 1
ATOM 2758 N N . ASP A 1 362 ? 24.691 -13.197 -18.579 1.00 98.00 362 ASP A N 1
ATOM 2759 C CA . ASP A 1 362 ? 23.956 -13.930 -17.557 1.00 98.00 362 ASP A CA 1
ATOM 2760 C C . ASP A 1 362 ? 22.488 -14.119 -17.966 1.00 98.00 362 ASP A C 1
ATOM 2762 O O . ASP A 1 362 ? 21.952 -13.385 -18.809 1.00 98.00 362 ASP A O 1
ATOM 2766 N N . ARG A 1 363 ? 21.831 -15.104 -17.350 1.00 97.50 363 ARG A N 1
ATOM 2767 C CA . ARG A 1 363 ? 20.471 -15.527 -17.669 1.00 97.50 363 ARG A CA 1
ATOM 2768 C C . ARG A 1 363 ? 19.745 -16.036 -16.434 1.00 97.50 363 ARG A C 1
ATOM 2770 O O . ARG A 1 363 ? 20.203 -16.961 -15.766 1.00 97.50 363 ARG A O 1
ATOM 2777 N N . LEU A 1 364 ? 18.529 -15.534 -16.230 1.00 96.69 364 LEU A N 1
ATOM 2778 C CA . LEU A 1 364 ? 17.586 -16.059 -15.248 1.00 96.69 364 LEU A CA 1
ATOM 2779 C C . LEU A 1 364 ? 16.351 -16.616 -15.951 1.00 96.69 364 LEU A C 1
ATOM 2781 O O . LEU A 1 364 ? 15.574 -15.881 -16.555 1.00 96.69 364 LEU A O 1
ATOM 2785 N N . GLU A 1 365 ? 16.132 -17.921 -15.829 1.00 96.44 365 GLU A N 1
ATOM 2786 C CA . GLU A 1 365 ? 14.943 -18.581 -16.358 1.00 96.44 365 GLU A CA 1
ATOM 2787 C C . GLU A 1 365 ? 14.027 -19.054 -15.231 1.00 96.44 365 GLU A C 1
ATOM 2789 O O . GLU A 1 365 ? 14.470 -19.710 -14.288 1.00 96.44 365 GLU A O 1
ATOM 2794 N N . ARG A 1 366 ? 12.732 -18.745 -15.341 1.00 93.38 366 ARG A N 1
ATOM 2795 C CA . ARG A 1 366 ? 11.741 -19.101 -14.323 1.00 93.38 366 ARG A CA 1
ATOM 2796 C C . ARG A 1 366 ? 10.331 -19.202 -14.886 1.00 93.38 366 ARG A C 1
ATOM 2798 O O . ARG A 1 366 ? 10.061 -18.850 -16.033 1.00 93.38 366 ARG A O 1
ATOM 2805 N N . ARG A 1 367 ? 9.414 -19.642 -14.028 1.00 93.50 367 ARG A N 1
ATOM 2806 C CA . ARG A 1 367 ? 7.977 -19.483 -14.245 1.00 93.50 367 ARG A CA 1
ATOM 2807 C C . ARG A 1 367 ? 7.476 -18.202 -13.591 1.00 93.50 367 ARG A C 1
ATOM 2809 O O . ARG A 1 367 ? 7.945 -17.816 -12.516 1.00 93.50 367 ARG A O 1
ATOM 2816 N N . SER A 1 368 ? 6.531 -17.562 -14.260 1.00 89.88 368 SER A N 1
ATOM 2817 C CA . SER A 1 368 ? 5.907 -16.331 -13.825 1.00 89.88 368 SER A CA 1
ATOM 2818 C C . SER A 1 368 ? 5.114 -16.560 -12.553 1.00 89.88 368 SER A C 1
ATOM 2820 O O . SER A 1 368 ? 4.316 -17.495 -12.449 1.00 89.88 368 SER A O 1
ATOM 2822 N N . ARG A 1 369 ? 5.344 -15.678 -11.589 1.00 88.88 369 ARG A N 1
ATOM 2823 C CA . ARG A 1 369 ? 4.560 -15.550 -10.376 1.00 88.88 369 ARG A CA 1
ATOM 2824 C C . ARG A 1 369 ? 4.468 -14.074 -10.014 1.00 88.88 369 ARG A C 1
ATOM 2826 O O . ARG A 1 369 ? 5.349 -13.531 -9.346 1.00 88.88 369 ARG A O 1
ATOM 2833 N N . SER A 1 370 ? 3.427 -13.436 -10.527 1.00 82.00 370 SER A N 1
ATOM 2834 C CA . SER A 1 370 ? 3.199 -12.003 -10.374 1.00 82.00 370 SER A CA 1
ATOM 2835 C C . SER A 1 370 ? 2.784 -11.667 -8.945 1.00 82.00 370 SER A C 1
ATOM 2837 O O . SER A 1 370 ? 1.948 -12.354 -8.359 1.00 82.00 370 SER A O 1
ATOM 2839 N N . TYR A 1 371 ? 3.372 -10.610 -8.387 1.00 75.19 371 TYR A N 1
ATOM 2840 C CA . TYR A 1 371 ? 2.929 -10.050 -7.111 1.00 75.19 371 TYR A CA 1
ATOM 2841 C C . TYR A 1 371 ? 1.628 -9.258 -7.265 1.00 75.19 371 TYR A C 1
ATOM 2843 O O . TYR A 1 371 ? 0.745 -9.356 -6.417 1.00 75.19 371 TYR A O 1
ATOM 2851 N N . ASP A 1 372 ? 1.506 -8.507 -8.362 1.00 72.38 372 ASP A N 1
ATOM 2852 C CA . ASP A 1 372 ? 0.351 -7.681 -8.704 1.00 72.38 372 ASP A CA 1
ATOM 2853 C C . ASP A 1 372 ? -0.026 -7.918 -10.172 1.00 72.38 372 ASP A C 1
ATOM 2855 O O . ASP A 1 372 ? 0.751 -7.600 -11.074 1.00 72.38 372 ASP A O 1
ATOM 2859 N N . GLU A 1 373 ? -1.216 -8.471 -10.427 1.00 66.19 373 GLU A N 1
ATOM 2860 C CA . GLU A 1 373 ? -1.715 -8.702 -11.793 1.00 66.19 373 GLU A CA 1
ATOM 2861 C C . GLU A 1 373 ? -1.801 -7.395 -12.601 1.00 66.19 373 GLU A C 1
ATOM 2863 O O . GLU A 1 373 ? -1.621 -7.417 -13.818 1.00 66.19 373 GLU A O 1
ATOM 2868 N N . ASN A 1 374 ? -1.983 -6.243 -11.940 1.00 60.06 374 ASN A N 1
ATOM 2869 C CA . ASN A 1 374 ? -2.030 -4.942 -12.615 1.00 60.06 374 ASN A CA 1
ATOM 2870 C C . ASN A 1 374 ? -0.670 -4.520 -13.199 1.00 60.06 374 ASN A C 1
ATOM 2872 O O . ASN A 1 374 ? -0.624 -3.664 -14.078 1.00 60.06 374 ASN A O 1
ATOM 2876 N N . LEU A 1 375 ? 0.433 -5.111 -12.726 1.00 59.44 375 LEU A N 1
ATOM 2877 C CA . LEU A 1 375 ? 1.793 -4.869 -13.227 1.00 59.44 375 LEU A CA 1
ATOM 2878 C C . LEU A 1 375 ? 2.270 -5.968 -14.191 1.00 59.44 375 LEU A C 1
ATOM 2880 O O . LEU A 1 375 ? 3.368 -5.885 -14.736 1.00 59.44 375 LEU A O 1
ATOM 2884 N N . ALA A 1 376 ? 1.440 -6.987 -14.422 1.00 63.62 376 ALA A N 1
ATOM 2885 C CA . ALA A 1 376 ? 1.740 -8.149 -15.249 1.00 63.62 376 ALA A CA 1
ATOM 2886 C C . ALA A 1 376 ? 0.939 -8.145 -16.560 1.00 63.62 376 ALA A C 1
ATOM 2888 O O . ALA A 1 376 ? 0.547 -9.203 -17.045 1.00 63.62 376 ALA A O 1
ATOM 2889 N N . GLY A 1 377 ? 0.658 -6.970 -17.136 1.00 74.19 377 GLY A N 1
ATOM 2890 C CA . GLY A 1 377 ? -0.129 -6.864 -18.369 1.00 74.19 377 GLY A CA 1
ATOM 2891 C C . GLY A 1 377 ? 0.416 -7.784 -19.468 1.00 74.19 377 GLY A C 1
ATOM 2892 O O . GLY A 1 377 ? 1.537 -7.595 -19.925 1.00 74.19 377 GLY A O 1
ATOM 2893 N N . GLY A 1 378 ? -0.346 -8.804 -19.868 1.00 78.06 378 GLY A N 1
ATOM 2894 C CA . GLY A 1 378 ? 0.079 -9.777 -20.886 1.00 78.06 378 GLY A CA 1
ATOM 2895 C C . GLY A 1 378 ? 1.008 -10.902 -20.404 1.00 78.06 378 GLY A C 1
ATOM 2896 O O . GLY A 1 378 ? 1.562 -11.608 -21.250 1.00 78.06 378 GLY A O 1
ATOM 2897 N N . LEU A 1 379 ? 1.174 -11.074 -19.088 1.00 84.25 379 LEU A N 1
ATOM 2898 C CA . LEU A 1 379 ? 1.969 -12.126 -18.454 1.00 84.25 379 LEU A CA 1
ATOM 2899 C C . LEU A 1 379 ? 1.102 -12.949 -17.486 1.00 84.25 379 LEU A C 1
ATOM 2901 O O . LEU A 1 379 ? 0.685 -12.457 -16.436 1.00 84.25 379 LEU A O 1
ATOM 2905 N N . GLU A 1 380 ? 0.856 -14.216 -17.814 1.00 84.38 380 GLU A N 1
ATOM 2906 C CA . GLU A 1 380 ? 0.021 -15.113 -17.012 1.00 84.38 380 GLU A CA 1
ATOM 2907 C C . GLU A 1 380 ? 0.828 -15.856 -15.937 1.00 84.38 380 GLU A C 1
ATOM 2909 O O . GLU A 1 380 ? 2.057 -15.975 -15.986 1.00 84.38 380 GLU A O 1
ATOM 2914 N N . ALA A 1 381 ? 0.131 -16.380 -14.925 1.00 84.50 381 ALA A N 1
ATOM 2915 C CA . ALA A 1 381 ? 0.750 -17.217 -13.906 1.00 84.50 381 ALA A CA 1
ATOM 2916 C C . ALA A 1 381 ? 1.286 -18.517 -14.531 1.00 84.50 381 ALA A C 1
ATOM 2918 O O . ALA A 1 381 ? 0.563 -19.266 -15.181 1.00 84.50 381 ALA A O 1
ATOM 2919 N N . GLY A 1 382 ? 2.560 -18.822 -14.284 1.00 86.94 382 GLY A N 1
ATOM 2920 C CA . GLY A 1 382 ? 3.215 -20.021 -14.804 1.00 86.94 382 GLY A CA 1
ATOM 2921 C C . GLY A 1 382 ? 3.887 -19.865 -16.171 1.00 86.94 382 GLY A C 1
ATOM 2922 O O . GLY A 1 382 ? 4.623 -20.788 -16.551 1.00 86.94 382 GLY A O 1
ATOM 2923 N N . ASP A 1 383 ? 3.703 -18.724 -16.851 1.00 89.81 383 ASP A N 1
ATOM 2924 C CA . ASP A 1 383 ? 4.390 -18.382 -18.102 1.00 89.81 383 ASP A CA 1
ATOM 2925 C C . ASP A 1 383 ? 5.905 -18.476 -17.951 1.00 89.81 383 ASP A C 1
ATOM 2927 O O . ASP A 1 383 ? 6.467 -18.184 -16.896 1.00 89.81 383 ASP A O 1
ATOM 2931 N N . ARG A 1 384 ? 6.601 -18.890 -19.009 1.00 93.00 384 ARG A N 1
ATOM 2932 C CA . ARG A 1 384 ? 8.063 -18.964 -18.983 1.00 93.00 384 ARG A CA 1
ATOM 2933 C C . ARG A 1 384 ? 8.648 -17.567 -19.182 1.00 93.00 384 ARG A C 1
ATOM 2935 O O . ARG A 1 384 ? 8.453 -16.962 -20.229 1.00 93.00 384 ARG A O 1
ATOM 2942 N N . ILE A 1 385 ? 9.421 -17.108 -18.204 1.00 93.12 385 ILE A N 1
ATOM 2943 C CA . ILE A 1 385 ? 10.165 -15.847 -18.244 1.00 93.12 385 ILE A CA 1
ATOM 2944 C C . ILE A 1 385 ? 11.649 -16.174 -18.387 1.00 93.12 385 ILE A C 1
ATOM 2946 O O . ILE A 1 385 ? 12.163 -17.050 -17.685 1.00 93.12 385 ILE A O 1
ATOM 2950 N N . VAL A 1 386 ? 12.337 -15.461 -19.279 1.00 96.00 386 VAL A N 1
ATOM 2951 C CA . VAL A 1 386 ? 13.785 -15.595 -19.478 1.00 96.00 386 VAL A CA 1
ATOM 2952 C C . VAL A 1 386 ? 14.423 -14.216 -19.453 1.00 96.00 386 VAL A C 1
ATOM 2954 O O . VAL A 1 386 ? 14.509 -13.555 -20.482 1.00 96.00 386 VAL A O 1
ATOM 2957 N N . LEU A 1 387 ? 14.873 -13.786 -18.281 1.00 96.31 387 LEU A N 1
ATOM 2958 C CA . LEU A 1 387 ? 15.604 -12.533 -18.169 1.00 96.31 387 LEU A CA 1
ATOM 2959 C C . LEU A 1 387 ? 17.037 -12.727 -18.660 1.00 96.31 387 LEU A C 1
ATOM 2961 O O . LEU A 1 387 ? 17.650 -13.763 -18.380 1.00 96.31 387 LEU A O 1
ATOM 2965 N N . ARG A 1 388 ? 17.572 -11.742 -19.386 1.00 97.62 388 ARG A N 1
ATOM 2966 C CA . ARG A 1 388 ? 18.931 -11.806 -19.942 1.00 97.62 388 ARG A CA 1
ATOM 2967 C C . ARG A 1 388 ? 19.687 -10.508 -19.759 1.00 97.62 388 ARG A C 1
ATOM 2969 O O . ARG A 1 388 ? 19.126 -9.424 -19.907 1.00 97.62 388 ARG A O 1
ATOM 2976 N N . LEU A 1 389 ? 20.974 -10.643 -19.470 1.00 97.75 389 LEU A N 1
ATOM 2977 C CA . LEU A 1 389 ? 21.936 -9.569 -19.630 1.00 97.75 389 LEU A CA 1
ATOM 2978 C C . LEU A 1 389 ? 22.808 -9.914 -20.832 1.00 97.75 389 LEU A C 1
ATOM 2980 O O . LEU A 1 389 ? 23.547 -10.897 -20.816 1.00 97.75 389 LEU A O 1
ATOM 2984 N N . LEU A 1 390 ? 22.707 -9.103 -21.875 1.00 96.88 390 LEU A N 1
ATOM 2985 C CA . LEU A 1 390 ? 23.427 -9.274 -23.128 1.00 96.88 390 LEU A CA 1
ATOM 2986 C C . LEU A 1 390 ? 24.494 -8.185 -23.238 1.00 96.88 390 LEU A C 1
ATOM 2988 O O . LEU A 1 390 ? 24.262 -7.049 -22.828 1.00 96.88 390 LEU A O 1
ATOM 2992 N N . ARG A 1 391 ? 25.653 -8.511 -23.803 1.00 95.94 391 ARG A N 1
ATOM 2993 C CA . ARG A 1 391 ? 26.736 -7.567 -24.097 1.00 95.94 391 ARG A CA 1
ATOM 2994 C C . ARG A 1 391 ? 27.007 -7.571 -25.592 1.00 95.94 391 ARG A C 1
ATOM 2996 O O . ARG A 1 391 ? 27.215 -8.633 -26.169 1.00 95.94 391 ARG A O 1
ATOM 3003 N N . THR A 1 392 ? 27.072 -6.396 -26.206 1.00 93.25 392 THR A N 1
ATOM 3004 C CA . THR A 1 392 ? 27.589 -6.272 -27.574 1.00 93.25 392 THR A CA 1
ATOM 3005 C C . THR A 1 392 ? 29.088 -6.524 -27.563 1.00 93.25 392 THR A C 1
ATOM 3007 O O . THR A 1 392 ? 29.812 -5.863 -26.809 1.00 93.25 392 THR A O 1
ATOM 3010 N N . ARG A 1 393 ? 29.585 -7.443 -28.387 1.00 84.38 393 ARG A N 1
ATOM 3011 C CA . ARG A 1 393 ? 31.030 -7.556 -28.573 1.00 84.38 393 ARG A CA 1
ATOM 3012 C C . ARG A 1 393 ? 31.502 -6.389 -29.427 1.00 84.38 393 ARG A C 1
ATOM 3014 O O . ARG A 1 393 ? 30.930 -6.108 -30.478 1.00 84.38 393 ARG A O 1
ATOM 3021 N N . SER A 1 394 ? 32.520 -5.676 -28.952 1.00 63.75 394 SER A N 1
ATOM 3022 C CA . SER A 1 394 ? 33.198 -4.696 -29.796 1.00 63.75 394 SER A CA 1
ATOM 3023 C C . SER A 1 394 ? 33.700 -5.407 -31.058 1.00 63.75 394 SER A C 1
ATOM 3025 O O . SER A 1 394 ? 34.274 -6.491 -30.915 1.00 63.75 394 SER A O 1
ATOM 3027 N N . PRO A 1 395 ? 33.470 -4.843 -32.256 1.00 53.97 395 PRO A N 1
ATOM 3028 C CA . PRO A 1 395 ? 34.043 -5.378 -33.485 1.00 53.97 395 PRO A CA 1
ATOM 3029 C C . PRO A 1 395 ? 35.575 -5.389 -33.460 1.00 53.97 395 PRO A C 1
ATOM 3031 O O . PRO A 1 395 ? 36.173 -4.549 -32.740 1.00 53.97 395 PRO A O 1
#

Solvent-accessible surface area (backbone atoms only — not comparable to full-atom values): 21330 Å² total; per-residue (Å²): 119,74,65,53,62,56,36,55,53,36,46,51,50,27,51,50,18,53,51,35,33,32,62,52,74,71,70,62,17,55,54,20,49,65,45,31,49,62,31,47,44,50,27,19,73,75,37,40,79,49,48,59,50,53,60,48,54,52,57,55,64,76,56,37,59,53,87,93,43,77,47,84,68,47,50,68,71,40,42,51,53,52,48,50,49,51,50,50,41,38,63,70,42,27,49,53,51,29,55,71,77,36,50,66,60,53,55,46,53,70,32,71,63,15,54,54,41,23,56,53,31,77,73,27,49,82,55,26,54,70,59,13,64,90,77,26,57,61,67,52,41,54,26,20,55,47,8,46,50,44,29,51,75,71,68,37,49,68,49,42,50,50,33,51,48,50,43,50,52,52,48,42,70,44,24,64,58,77,50,82,45,71,73,37,27,56,64,75,47,50,81,41,49,60,45,46,49,53,25,21,50,36,14,51,54,47,50,55,61,72,29,60,95,43,92,58,32,65,61,51,54,48,50,52,51,50,54,57,70,46,44,64,66,72,40,41,66,67,74,68,63,59,84,28,50,68,52,48,50,52,54,50,58,56,66,44,57,82,77,53,65,74,74,25,35,38,38,34,52,33,27,82,91,46,74,58,68,63,58,63,70,31,47,47,73,57,99,84,43,81,47,62,42,47,47,73,46,75,41,57,58,54,58,95,93,50,59,59,60,54,67,71,57,52,56,42,60,75,65,59,65,75,50,35,32,42,42,44,43,72,38,28,48,11,70,22,58,77,89,46,88,46,9,67,46,52,51,50,55,45,59,69,41,62,87,39,58,70,41,78,76,46,77,50,76,47,62,36,33,70,72,47,71,89,75,25,40,49,45,56,80,60,39,85,43,71,33,36,38,32,32,48,51,67,130

Mean predicted aligned error: 6.59 Å

Secondary structure (DSSP, 8-state):
-THHHHHHHHHHHHHHHHHHHHH--SHHHHHHHHHHHHHHHHHHHH-GGGGHHHHHHHHHHT--B-SSSB-PPPPHHHHHHHHHHHHHHIIIIIHHHHHHH-HHHHHHHTSHHHHHHHHHHHH-TTT-TTT-TTTS-HHHHHHHHHHHHHHHHTT-HHHHHHHHHHHHHHHHHHTTS---SHHHHHHHTGGGHHHHHHHHHHHHHHHHHHTTT-TTHHHHHHHHHHHHHHHHHHTHHHHT----HHHHHHHHHHHGGGTS-TT-EEEEEEESSPPPHHHHHHEEEETTEEEESSEEEEEEPPPTTS-SS-HHHHHHHHS--SSEEEEE-GGGTSSS-TT-SS-HHHHHHHHHHHTT-EEEEEEEEEE---S-GGG-TT--TT-EEEEEEEEEPP-